Protein AF-A0ABD6BDT6-F1 (afdb_monomer_lite)

Sequence (413 aa):
MGGTIVGAASLQSNDGSDENERNESDDSLADTVDVQRENAELIEIDYSEHSRPEDAYRVWTGQPNRMSFDDSVAFDGEKSLRCDILKETSNGTNAAYWFPANGYGQPNKVRQRSMIRLSEDWTMEENDVCRFWTAGLNTEAGPHGSGGRGRPSGNDGWSIMLAVTDRRNGENGGYNLATYTYHMDQSGSTGEFEVVDSPVHSGEWFELETEVVMNTVSDGEADPNGKGRYWLNGELVYERTDFRWTTVDEQAIEYAGPLVRYGGSEVAPIDLAVFYDEHELFAAGIPEIPPYENNPYFEDPANLDDYDGRVTYVNGDEESTYRLYIDGFVAHSNWSNVDGHQSKYNETVQITPADESESGYAIAEATAKPHTVDGYLFNGEFVALDADPDPAELWISGDQVDPATVPSSPEDA

InterPro domai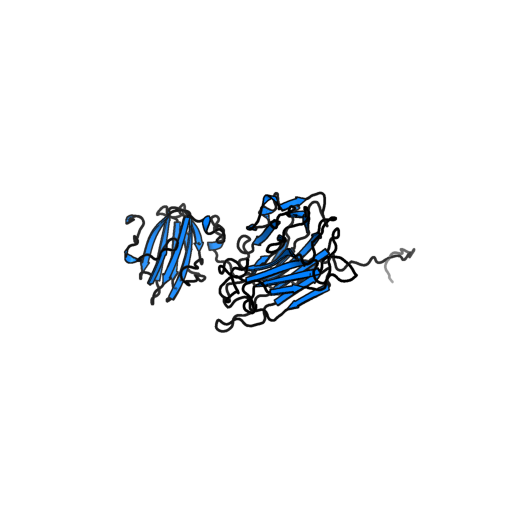ns:
  IPR025975 Polysaccharide lyase [PF14099] (63-263)

pLDDT: mean 84.71, std 17.88, range [24.36, 98.56]

Organism: NCBI:txid1198296

Foldseek 3Di:
DDDDDDDDDDDDDDDDDDPDDDQLLPQDPVNVDDCVVQVKDKDWDDCVVDPFPCVFWPFLDFDRVQWGWDQVDAPDDRTWIKWKAAAPGFGITFTWGFCLVVPQQFFQKKKKKWWKAKAQPDDDDAFWKKWWWWLFKDAQQADAQDLLSFADCQSHIWTKTKIWTPPPADPVDATWIKIFIRANPDPGSGTDIGTQRDGDHHPDIKMKMKMWGAFDADPLDGFQATWIWMDISNHTRDIDGGTGHHSDPSGHGGTTTTGTTIHSPDGGNHIIMMIIHRMMMMGGRRDDDQPCCPDPLADDVSPVVPFPKKKKFWAAQAKKKKKWWFLFAWRDKQDDDAPNQGADDFNFWDWDPLVRDPQSTIMTIGIDGHGHMMMTTGHGDTQAMAMVVGTPWMDMRRRTDDNVPGHNDNVRD

Secondary structure (DSSP, 8-state):
-----------------------GGG--HHHH--HHHHTEEEEEE-GGG-SSGGGTSEEEEE-GGGEEEESSS-SSSS-EEEEEE-TT--B-EEEEEETGGGT--S-SEEEEEEEEEE-TT----TT-EEEEEEEEEE-TT-S-SSTTS----SSS-EEEEEEEESTT--TT-SEEEEEEEE-TT-SSSS-EEEEEEEEE-TT-EEEEEEEEEPPPEETTEE-TTEEEEEEETTEEEEEEEEE---S-TT----EEEEEEEE-SS---SS-EEEEEEEEEEEEES-----GGGG-TT---TT-GGGSSEEEEEE--SS-EEEEEEEEEEEEEES--EETTEE----TT-EEE-TTTSTTSSEEEEEEEPTT-EEEEEEEEEEEEEEEESPPSEEEETTEEE-GGGS-SSTT--

Radius of gyration: 26.02 Å; chains: 1; bounding box: 96×69×57 Å

Structure (mmCIF, N/CA/C/O backbone):
data_AF-A0ABD6BDT6-F1
#
_entry.id   AF-A0ABD6BDT6-F1
#
loop_
_atom_site.group_PDB
_atom_site.id
_atom_site.type_symbol
_atom_site.label_atom_id
_atom_site.label_alt_id
_atom_site.label_comp_id
_atom_site.label_asym_id
_atom_site.label_entity_id
_atom_site.label_seq_id
_atom_site.pdbx_PDB_ins_code
_atom_site.Cartn_x
_atom_site.Cartn_y
_atom_site.Cartn_z
_atom_site.occupancy
_atom_site.B_iso_or_equiv
_atom_site.auth_seq_id
_atom_site.auth_comp_id
_atom_site.auth_asym_id
_atom_site.auth_atom_id
_atom_site.pdbx_PDB_model_num
ATOM 1 N N . MET A 1 1 ? 57.115 -48.646 29.234 1.00 33.75 1 MET A N 1
ATOM 2 C CA . MET A 1 1 ? 57.106 -47.276 28.676 1.00 33.75 1 MET A CA 1
ATOM 3 C C . MET A 1 1 ? 56.979 -47.462 27.173 1.00 33.75 1 MET A C 1
ATOM 5 O O . MET A 1 1 ? 57.860 -48.100 26.630 1.00 33.75 1 MET A O 1
ATOM 9 N N . GLY A 1 2 ? 55.906 -47.161 26.454 1.00 30.03 2 GLY A N 1
ATOM 10 C CA . GLY A 1 2 ? 54.836 -46.172 26.581 1.00 30.03 2 GLY A CA 1
ATOM 11 C C . GLY A 1 2 ? 54.722 -45.512 25.195 1.00 30.03 2 GLY A C 1
ATOM 12 O O . GLY A 1 2 ? 55.763 -45.202 24.628 1.00 30.03 2 GLY A O 1
ATOM 13 N N . GLY A 1 3 ? 53.511 -45.322 24.659 1.00 26.95 3 GLY A N 1
ATOM 14 C CA . GLY A 1 3 ? 53.277 -44.385 23.544 1.00 26.95 3 GLY A CA 1
ATOM 15 C C . GLY A 1 3 ? 52.737 -44.968 22.233 1.00 26.95 3 GLY A C 1
ATOM 16 O O . GLY A 1 3 ? 53.503 -45.324 21.350 1.00 26.95 3 GLY A O 1
ATOM 17 N N . THR A 1 4 ? 51.409 -45.074 22.174 1.00 28.14 4 THR A N 1
ATOM 18 C CA . THR A 1 4 ? 50.456 -44.413 21.254 1.00 28.14 4 THR A CA 1
ATOM 19 C C . THR A 1 4 ? 50.756 -44.202 19.754 1.00 28.14 4 THR A C 1
ATOM 21 O O . THR A 1 4 ? 51.819 -43.773 19.328 1.00 28.14 4 THR A O 1
ATOM 24 N N . ILE A 1 5 ? 49.675 -44.464 19.009 1.00 28.14 5 ILE A N 1
ATOM 25 C CA . ILE A 1 5 ? 49.340 -44.361 17.579 1.00 28.14 5 ILE A CA 1
ATOM 26 C C . ILE A 1 5 ? 49.383 -42.903 17.055 1.00 28.14 5 ILE A C 1
ATOM 28 O O . ILE A 1 5 ? 49.199 -41.979 17.840 1.00 28.14 5 ILE A O 1
ATOM 32 N N . VAL A 1 6 ? 49.570 -42.701 15.738 1.00 28.92 6 VAL A N 1
ATOM 33 C CA . VAL A 1 6 ? 48.600 -42.082 14.787 1.00 28.92 6 VAL A CA 1
ATOM 34 C C . VAL A 1 6 ? 49.276 -41.736 13.446 1.00 28.92 6 VAL A C 1
ATOM 36 O O . VAL A 1 6 ? 50.170 -40.904 13.370 1.00 28.92 6 VAL A O 1
ATOM 39 N N . GLY A 1 7 ? 48.796 -42.426 12.401 1.00 27.41 7 GLY A N 1
ATOM 40 C CA . GLY A 1 7 ? 48.309 -41.875 11.128 1.00 27.41 7 GLY A CA 1
ATOM 41 C C . GLY A 1 7 ? 49.153 -40.848 10.380 1.00 27.41 7 GLY A C 1
ATOM 42 O O . GLY A 1 7 ? 49.056 -39.654 10.634 1.00 27.41 7 GLY A O 1
ATOM 43 N N . ALA A 1 8 ? 49.860 -41.325 9.356 1.00 24.36 8 ALA A N 1
ATOM 44 C CA . ALA A 1 8 ? 50.373 -40.513 8.264 1.00 24.36 8 ALA A CA 1
ATOM 45 C C . ALA A 1 8 ? 49.352 -40.474 7.115 1.00 24.36 8 ALA A C 1
ATOM 47 O O . ALA A 1 8 ? 48.945 -41.523 6.617 1.00 24.36 8 ALA A O 1
ATOM 48 N N . ALA A 1 9 ? 49.007 -39.275 6.654 1.00 26.47 9 ALA A N 1
ATOM 49 C CA . ALA A 1 9 ? 48.583 -39.037 5.280 1.00 26.47 9 ALA A CA 1
ATOM 50 C C . ALA A 1 9 ? 49.277 -37.756 4.802 1.00 26.47 9 ALA A C 1
ATOM 52 O O . ALA A 1 9 ? 49.061 -36.674 5.345 1.00 26.47 9 ALA A O 1
ATOM 53 N N . SER A 1 10 ? 50.188 -37.916 3.844 1.00 26.38 10 SER A N 1
ATOM 54 C CA . SER A 1 10 ? 50.936 -36.838 3.204 1.00 26.38 10 SER A CA 1
ATOM 55 C C . SER A 1 10 ? 50.284 -36.450 1.874 1.00 26.38 10 SER A C 1
ATOM 57 O O . SER A 1 10 ? 49.992 -37.349 1.091 1.00 26.38 10 SER A O 1
ATOM 59 N N . LEU A 1 11 ? 50.134 -35.131 1.660 1.00 26.47 11 LEU A N 1
ATOM 60 C CA . LEU A 1 11 ? 50.617 -34.307 0.521 1.00 26.47 11 LEU A CA 1
ATOM 61 C C . LEU A 1 11 ? 50.468 -34.903 -0.900 1.00 26.47 11 LEU A C 1
ATOM 63 O O . LEU A 1 11 ? 50.912 -36.016 -1.135 1.00 26.47 11 LEU A O 1
ATOM 67 N N . GLN A 1 12 ? 49.981 -34.236 -1.952 1.00 27.30 12 GLN A N 1
ATOM 68 C CA . GLN A 1 12 ? 49.955 -32.828 -2.397 1.00 27.30 12 GLN A CA 1
ATOM 69 C C . GLN A 1 12 ? 48.941 -32.765 -3.575 1.00 27.30 12 GLN A C 1
ATOM 71 O O . GLN A 1 12 ? 48.752 -33.762 -4.263 1.00 27.30 12 GLN A O 1
ATOM 76 N N . SER A 1 13 ? 48.282 -31.654 -3.894 1.00 26.44 13 SER A N 1
ATOM 77 C CA . SER A 1 13 ? 48.906 -30.500 -4.544 1.00 26.44 13 SER A CA 1
ATOM 78 C C . SER A 1 13 ? 47.967 -29.294 -4.522 1.00 26.44 13 SER A C 1
ATOM 80 O O . SER A 1 13 ? 46.758 -29.418 -4.675 1.00 26.44 13 SER A O 1
ATOM 82 N N . ASN A 1 14 ? 48.596 -28.147 -4.287 1.00 33.91 14 ASN A N 1
ATOM 83 C CA . ASN A 1 14 ? 48.053 -26.808 -4.401 1.00 33.91 14 ASN A CA 1
ATOM 84 C C . ASN A 1 14 ? 47.946 -26.488 -5.897 1.00 33.91 14 ASN A C 1
ATOM 86 O O . ASN A 1 14 ? 48.983 -26.481 -6.566 1.00 33.91 14 ASN A O 1
ATOM 90 N N . ASP A 1 15 ? 46.749 -26.206 -6.393 1.00 28.36 15 ASP A N 1
ATOM 91 C CA . ASP A 1 15 ? 46.587 -25.347 -7.560 1.00 28.36 15 ASP A CA 1
ATOM 92 C C . ASP A 1 15 ? 45.614 -24.247 -7.151 1.00 28.36 15 ASP A C 1
ATOM 94 O O . ASP A 1 15 ? 44.472 -24.514 -6.778 1.00 28.36 15 ASP A O 1
ATOM 98 N N . GLY A 1 16 ? 46.146 -23.034 -7.058 1.00 38.00 16 GLY A N 1
ATOM 99 C CA . GLY A 1 16 ? 45.373 -21.851 -6.738 1.00 38.00 16 GLY A CA 1
ATOM 100 C C . GLY A 1 16 ? 44.714 -21.347 -8.008 1.00 38.00 16 GLY A C 1
ATOM 101 O O . GLY A 1 16 ? 45.401 -21.063 -8.985 1.00 38.00 16 GLY A O 1
ATOM 102 N N . SER A 1 17 ? 43.397 -21.228 -7.990 1.00 31.67 17 SER A N 1
ATOM 103 C CA . SER A 1 17 ? 42.663 -20.240 -8.778 1.00 31.67 17 SER A CA 1
ATOM 104 C C . SER A 1 17 ? 41.264 -20.093 -8.187 1.00 31.67 17 SER A C 1
ATOM 106 O O . SER A 1 17 ? 40.529 -21.066 -8.055 1.00 31.67 17 SER A O 1
ATOM 108 N N . ASP A 1 18 ? 40.990 -18.846 -7.820 1.00 29.72 18 ASP A N 1
ATOM 109 C CA . ASP A 1 18 ? 39.690 -18.189 -7.774 1.00 29.72 18 ASP A CA 1
ATOM 110 C C . ASP A 1 18 ? 38.734 -18.594 -6.639 1.00 29.72 18 ASP A C 1
ATOM 112 O O . ASP A 1 18 ? 37.791 -19.370 -6.785 1.00 29.72 18 ASP A O 1
ATOM 116 N N . GLU A 1 19 ? 38.964 -17.953 -5.484 1.00 33.69 19 GLU A N 1
ATOM 117 C CA . GLU A 1 19 ? 37.872 -17.433 -4.657 1.00 33.69 19 GLU A CA 1
ATOM 118 C C . GLU A 1 19 ? 37.001 -16.543 -5.560 1.00 33.69 19 GLU A C 1
ATOM 120 O O . GLU A 1 19 ? 37.328 -15.384 -5.801 1.00 33.69 19 GLU A O 1
ATOM 125 N N . ASN A 1 20 ? 35.945 -17.120 -6.137 1.00 33.28 20 ASN A N 1
ATOM 126 C CA . ASN A 1 20 ? 34.927 -16.357 -6.846 1.00 33.28 20 ASN A CA 1
ATOM 127 C C . ASN A 1 20 ? 34.185 -15.490 -5.824 1.00 33.28 20 ASN A C 1
ATOM 129 O O . ASN A 1 20 ? 33.594 -16.002 -4.870 1.00 33.28 20 ASN A O 1
ATOM 133 N N . GLU A 1 21 ? 34.276 -14.185 -6.050 1.00 34.56 21 GLU A N 1
ATOM 134 C CA . GLU A 1 21 ? 33.514 -13.109 -5.432 1.00 34.56 21 GLU A CA 1
ATOM 135 C C . GLU A 1 21 ? 32.045 -13.530 -5.242 1.00 34.56 21 GLU A C 1
ATOM 137 O O . GLU A 1 21 ? 31.352 -13.845 -6.209 1.00 34.56 21 GLU A O 1
ATOM 142 N N . ARG A 1 22 ? 31.566 -13.565 -3.990 1.00 31.73 22 ARG A N 1
ATOM 143 C CA . ARG A 1 22 ? 30.123 -13.489 -3.731 1.00 31.73 22 ARG A CA 1
ATOM 144 C C . ARG A 1 22 ? 29.700 -12.071 -4.099 1.00 31.73 22 ARG A C 1
ATOM 146 O O . ARG A 1 22 ? 30.242 -11.126 -3.531 1.00 31.73 22 ARG A O 1
ATOM 153 N N . ASN A 1 23 ? 28.792 -11.938 -5.058 1.00 34.97 23 ASN A N 1
ATOM 154 C CA . ASN A 1 23 ? 28.106 -10.677 -5.305 1.00 34.97 23 ASN A CA 1
ATOM 155 C C . ASN A 1 23 ? 27.271 -10.340 -4.062 1.00 34.97 23 ASN A C 1
ATOM 157 O O . ASN A 1 23 ? 26.520 -11.188 -3.598 1.00 34.97 23 ASN A O 1
ATOM 161 N N . GLU A 1 24 ? 27.369 -9.109 -3.560 1.00 41.97 24 GLU A N 1
ATOM 162 C CA . GLU A 1 24 ? 26.520 -8.581 -2.474 1.00 41.97 24 GLU A CA 1
ATOM 163 C C . GLU A 1 24 ? 25.022 -8.509 -2.863 1.00 41.97 24 GLU A C 1
ATOM 165 O O . GLU A 1 24 ? 24.192 -8.195 -2.026 1.00 41.97 24 GLU A O 1
ATOM 170 N N . SER A 1 25 ? 24.668 -8.822 -4.119 1.00 43.22 25 SER A N 1
ATOM 171 C CA . SER A 1 25 ? 23.300 -8.835 -4.667 1.00 43.22 25 SER A CA 1
ATOM 172 C C . SER A 1 25 ? 22.537 -10.157 -4.468 1.00 43.22 25 SER A C 1
ATOM 174 O O . SER A 1 25 ? 21.551 -10.392 -5.161 1.00 43.22 25 SER A O 1
ATOM 176 N N . ASP A 1 26 ? 23.067 -11.067 -3.649 1.00 49.78 26 ASP A N 1
ATOM 177 C CA . ASP A 1 26 ? 22.529 -12.418 -3.390 1.00 49.78 26 ASP A CA 1
ATOM 178 C C . ASP A 1 26 ? 22.228 -12.624 -1.888 1.00 49.78 26 ASP A C 1
ATOM 180 O O . ASP A 1 26 ? 21.933 -13.731 -1.445 1.00 49.78 26 ASP A O 1
ATOM 184 N N . ASP A 1 27 ? 22.355 -11.563 -1.081 1.00 61.34 27 ASP A N 1
ATOM 185 C CA . ASP A 1 27 ? 22.071 -11.611 0.352 1.00 61.34 27 ASP A CA 1
ATOM 186 C C . ASP A 1 27 ? 20.562 -11.390 0.570 1.00 61.34 27 ASP A C 1
ATOM 188 O O . ASP A 1 27 ? 20.034 -10.298 0.349 1.00 61.34 27 ASP A O 1
ATOM 192 N N . SER A 1 28 ? 19.862 -12.432 1.028 1.00 72.50 28 SER A N 1
ATOM 193 C CA . SER A 1 28 ? 18.455 -12.352 1.450 1.00 72.50 28 SER A CA 1
ATOM 194 C C . SER A 1 28 ? 18.281 -11.332 2.586 1.00 72.50 28 SER A C 1
ATOM 196 O O . SER A 1 28 ? 19.182 -11.117 3.411 1.00 72.50 28 SER A O 1
ATOM 198 N N . LEU A 1 29 ? 17.091 -10.738 2.721 1.00 72.00 29 LEU A N 1
ATOM 199 C CA . LEU A 1 29 ? 16.746 -9.950 3.912 1.00 72.00 29 LEU A CA 1
ATOM 200 C C . LEU A 1 29 ? 16.941 -10.753 5.204 1.00 72.00 29 LEU A C 1
ATOM 202 O O . LEU A 1 29 ? 17.308 -10.173 6.232 1.00 72.00 29 LEU A O 1
ATOM 206 N N . ALA A 1 30 ? 16.757 -12.074 5.155 1.00 62.75 30 ALA A N 1
ATOM 207 C CA . ALA A 1 30 ? 16.992 -12.976 6.278 1.00 62.75 30 ALA A CA 1
ATOM 208 C C . ALA A 1 30 ? 18.443 -12.933 6.792 1.00 62.75 30 ALA A C 1
ATOM 210 O O . ALA A 1 30 ? 18.682 -13.125 7.987 1.00 62.75 30 ALA A O 1
ATOM 211 N N . ASP A 1 31 ? 19.407 -12.649 5.912 1.00 65.38 31 ASP A N 1
ATOM 212 C CA . ASP A 1 31 ? 20.833 -12.597 6.243 1.00 65.38 31 ASP A CA 1
ATOM 213 C C . ASP A 1 31 ? 21.266 -11.224 6.777 1.00 65.38 31 ASP A C 1
ATOM 215 O O . ASP A 1 31 ? 22.272 -11.113 7.489 1.00 65.38 31 ASP A O 1
ATOM 219 N N . THR A 1 32 ? 20.498 -10.171 6.482 1.00 64.69 32 THR A N 1
ATOM 220 C CA . THR A 1 32 ? 20.850 -8.787 6.839 1.00 64.69 32 THR A CA 1
ATOM 221 C C . THR A 1 32 ? 20.052 -8.221 8.014 1.00 64.69 32 THR A C 1
ATOM 223 O O . THR A 1 32 ? 20.435 -7.177 8.555 1.00 64.69 32 THR A O 1
ATOM 226 N N . VAL A 1 33 ? 18.982 -8.893 8.458 1.00 61.88 33 VAL A N 1
ATOM 227 C CA . VAL A 1 33 ? 18.102 -8.404 9.532 1.00 61.88 33 VAL A CA 1
ATOM 228 C C . VAL A 1 33 ? 18.015 -9.371 10.717 1.00 61.88 33 VAL A C 1
ATOM 230 O O . VAL A 1 33 ? 17.745 -10.559 10.580 1.00 61.88 33 VAL A O 1
ATOM 233 N N . ASP A 1 34 ? 18.195 -8.846 11.934 1.00 62.66 34 ASP A N 1
ATOM 234 C CA . ASP A 1 34 ? 18.042 -9.611 13.180 1.00 62.66 34 ASP A CA 1
ATOM 235 C C . ASP A 1 34 ? 16.563 -9.660 13.612 1.00 62.66 34 ASP A C 1
ATOM 237 O O . ASP A 1 34 ? 16.102 -8.874 14.447 1.00 62.66 34 ASP A O 1
ATOM 241 N N . VAL A 1 35 ? 15.819 -10.599 13.019 1.00 60.28 35 VAL A N 1
ATOM 242 C CA . VAL A 1 35 ? 14.368 -10.816 13.205 1.00 60.28 35 VAL A CA 1
ATOM 243 C C . VAL A 1 35 ? 13.966 -10.915 14.683 1.00 60.28 35 VAL A C 1
ATOM 245 O O . VAL A 1 35 ? 12.981 -10.320 15.122 1.00 60.28 35 VAL A O 1
ATOM 248 N N . GLN A 1 36 ? 14.767 -11.617 15.488 1.00 58.56 36 GLN A N 1
ATOM 249 C CA . GLN A 1 36 ? 14.486 -11.842 16.910 1.00 58.56 36 GLN A CA 1
ATOM 250 C C . GLN A 1 36 ? 14.682 -10.580 17.752 1.00 58.56 36 GLN A C 1
ATOM 252 O O . GLN A 1 36 ? 14.010 -10.389 18.767 1.00 58.56 36 GLN A O 1
ATOM 257 N N . ARG A 1 37 ? 15.610 -9.708 17.356 1.00 59.56 37 ARG A N 1
ATOM 258 C CA . ARG A 1 37 ? 15.879 -8.461 18.072 1.00 59.56 37 ARG A CA 1
ATOM 259 C C . ARG A 1 37 ? 14.842 -7.382 17.788 1.00 59.56 37 ARG A C 1
ATOM 261 O O . ARG A 1 37 ? 14.592 -6.558 18.668 1.00 59.56 37 ARG A O 1
ATOM 268 N N . GLU A 1 38 ? 14.276 -7.362 16.588 1.00 64.19 38 GLU A N 1
ATOM 269 C CA . GLU A 1 38 ? 13.330 -6.324 16.164 1.00 64.19 38 GLU A CA 1
ATOM 270 C C . GLU A 1 38 ? 11.855 -6.686 16.407 1.00 64.19 38 GLU A C 1
ATOM 272 O O . GLU A 1 38 ? 10.995 -5.850 16.141 1.00 64.19 38 GLU A O 1
ATOM 277 N N . ASN A 1 39 ? 11.566 -7.873 16.967 1.00 71.38 39 ASN A N 1
ATOM 278 C CA . ASN A 1 39 ? 10.203 -8.407 17.117 1.00 71.38 39 ASN A CA 1
ATOM 279 C C . ASN A 1 39 ? 9.422 -8.280 15.804 1.00 71.38 39 ASN A C 1
ATOM 281 O O . ASN A 1 39 ? 8.416 -7.570 15.709 1.00 71.38 39 ASN A O 1
ATOM 285 N N . ALA A 1 40 ? 9.991 -8.898 14.783 1.00 82.25 40 ALA A N 1
ATOM 286 C CA . ALA A 1 40 ? 9.566 -8.759 13.413 1.00 82.25 40 ALA A CA 1
ATOM 287 C C . ALA A 1 40 ? 9.260 -10.119 12.802 1.00 82.25 40 ALA A C 1
ATOM 289 O O . ALA A 1 40 ? 9.707 -11.147 13.307 1.00 82.25 40 ALA A O 1
ATOM 290 N N . GLU A 1 41 ? 8.543 -10.095 11.691 1.00 88.94 41 GLU A N 1
ATOM 291 C CA . GLU A 1 41 ? 8.205 -11.268 10.901 1.00 88.94 41 GLU A CA 1
ATOM 292 C C . GLU A 1 41 ? 8.864 -11.156 9.527 1.00 88.94 41 GLU A C 1
ATOM 294 O O . GLU A 1 41 ? 8.853 -10.088 8.906 1.00 88.94 41 GLU A O 1
ATOM 299 N N . LEU A 1 42 ? 9.450 -12.265 9.077 1.00 91.00 42 LEU A N 1
ATOM 300 C CA . LEU A 1 42 ? 9.937 -12.430 7.713 1.00 91.00 42 LEU A CA 1
ATOM 301 C C . LEU A 1 42 ? 8.854 -13.149 6.911 1.00 91.00 42 LEU A C 1
ATOM 303 O O . LEU A 1 42 ? 8.375 -14.208 7.315 1.00 91.00 42 LEU A O 1
ATOM 307 N N . ILE A 1 43 ? 8.480 -12.559 5.786 1.00 93.31 43 ILE A N 1
ATOM 308 C CA . ILE A 1 43 ? 7.453 -13.045 4.876 1.00 93.31 43 ILE A CA 1
ATOM 309 C C . ILE A 1 43 ? 8.122 -13.206 3.514 1.00 93.31 43 ILE A C 1
ATOM 311 O O . ILE A 1 43 ? 8.560 -12.229 2.909 1.00 93.31 43 ILE A O 1
ATOM 315 N N . GLU A 1 44 ? 8.195 -14.439 3.036 1.00 92.62 44 GLU A N 1
ATOM 316 C CA . GLU A 1 44 ? 8.711 -14.773 1.710 1.00 92.62 44 GLU A CA 1
ATOM 317 C C . GLU A 1 44 ? 7.526 -15.111 0.807 1.00 92.62 44 GLU A C 1
ATOM 319 O O . GLU A 1 44 ? 6.692 -15.949 1.157 1.00 92.62 44 GLU A O 1
ATOM 324 N N . ILE A 1 45 ? 7.427 -14.448 -0.345 1.00 92.94 45 ILE A N 1
ATOM 325 C CA . ILE A 1 45 ? 6.373 -14.729 -1.320 1.00 92.94 45 ILE A CA 1
ATOM 326 C C . ILE A 1 45 ? 6.913 -15.725 -2.343 1.00 92.94 45 ILE A C 1
ATOM 328 O O . ILE A 1 45 ? 7.414 -15.340 -3.402 1.00 92.94 45 ILE A O 1
ATOM 332 N N . ASP A 1 46 ? 6.799 -17.018 -2.038 1.00 91.00 46 ASP A N 1
ATOM 333 C CA . ASP A 1 46 ? 7.154 -18.066 -2.992 1.00 91.00 46 ASP A CA 1
ATOM 334 C C . ASP A 1 46 ? 6.067 -18.194 -4.063 1.00 91.00 46 ASP A C 1
ATOM 336 O O . ASP A 1 46 ? 5.027 -18.836 -3.884 1.00 91.00 46 ASP A O 1
ATOM 340 N N . TYR A 1 47 ? 6.330 -17.618 -5.235 1.00 92.25 47 TYR A N 1
ATOM 341 C CA . TYR A 1 47 ? 5.418 -17.710 -6.366 1.00 92.25 47 TYR A CA 1
ATOM 342 C C . TYR A 1 47 ? 5.087 -19.149 -6.745 1.00 92.25 47 TYR A C 1
ATOM 344 O O . TYR A 1 47 ? 3.988 -19.364 -7.259 1.00 92.25 47 TYR A O 1
ATOM 352 N N . SER A 1 48 ? 5.961 -20.130 -6.479 1.00 87.81 48 SER A N 1
ATOM 353 C CA . SER A 1 48 ? 5.737 -21.571 -6.680 1.00 87.81 48 SER A CA 1
ATOM 354 C C . SER A 1 48 ? 4.484 -22.089 -5.973 1.00 87.81 48 SER A C 1
ATOM 356 O O . SER A 1 48 ? 3.734 -22.862 -6.584 1.00 87.81 48 SER A O 1
ATOM 358 N N . GLU A 1 49 ? 4.174 -21.562 -4.789 1.00 90.31 49 GLU A N 1
ATOM 359 C CA . GLU A 1 49 ? 3.049 -21.984 -3.946 1.00 90.31 49 GLU A CA 1
ATOM 360 C C . GLU A 1 49 ? 1.698 -21.399 -4.381 1.00 90.31 49 GLU A C 1
ATOM 362 O O . GLU A 1 49 ? 0.640 -21.896 -3.986 1.00 90.31 49 GLU A O 1
ATOM 367 N N . HIS A 1 50 ? 1.712 -20.397 -5.261 1.00 90.19 50 HIS A N 1
ATOM 368 C CA . HIS A 1 50 ? 0.515 -19.698 -5.717 1.00 90.19 50 HIS A CA 1
ATOM 369 C C . HIS A 1 50 ? 0.087 -20.126 -7.124 1.00 90.19 50 HIS A C 1
ATOM 371 O O . HIS A 1 50 ? 0.898 -20.327 -8.038 1.00 90.19 50 HIS A O 1
ATOM 377 N N . SER A 1 51 ? -1.228 -20.247 -7.320 1.00 88.19 51 SER A N 1
ATOM 378 C CA . SER A 1 51 ? -1.818 -20.609 -8.612 1.00 88.19 51 SER A CA 1
ATOM 379 C C . SER A 1 51 ? -2.090 -19.386 -9.481 1.00 88.19 51 SER A C 1
ATOM 381 O O . SER A 1 51 ? -1.987 -19.460 -10.709 1.00 88.19 51 SER A O 1
ATOM 383 N N . ARG A 1 52 ? -2.401 -18.254 -8.845 1.00 90.06 52 ARG A N 1
ATOM 384 C CA . ARG A 1 52 ? -2.566 -16.950 -9.479 1.00 90.06 52 ARG A CA 1
ATOM 385 C C . ARG A 1 52 ? -1.915 -15.851 -8.633 1.00 90.06 52 ARG A C 1
ATOM 387 O O . ARG A 1 52 ? -1.821 -16.012 -7.419 1.00 90.06 52 ARG A O 1
ATOM 394 N N . PRO A 1 53 ? -1.528 -14.716 -9.234 1.00 92.50 53 PRO A N 1
ATOM 395 C CA . PRO A 1 53 ? -0.981 -13.586 -8.486 1.00 92.50 53 PRO A CA 1
ATOM 396 C C . PRO A 1 53 ? -1.883 -13.074 -7.363 1.00 92.50 53 PRO A C 1
ATOM 398 O O . PRO A 1 53 ? -1.382 -12.641 -6.331 1.00 92.50 53 PRO A O 1
ATOM 401 N N . GLU A 1 54 ? -3.207 -13.146 -7.533 1.00 87.88 54 GLU A N 1
ATOM 402 C CA . GLU A 1 54 ? -4.145 -12.671 -6.512 1.00 87.88 54 GLU A CA 1
ATOM 403 C C . GLU A 1 54 ? -4.208 -13.574 -5.272 1.00 87.88 54 GLU A C 1
ATOM 405 O O . GLU A 1 54 ? -4.804 -13.185 -4.275 1.00 87.88 54 GLU A O 1
ATOM 410 N N . ASP A 1 55 ? -3.591 -14.761 -5.322 1.00 88.19 55 ASP A N 1
ATOM 411 C CA . ASP A 1 55 ? -3.422 -15.617 -4.144 1.00 88.19 55 ASP A CA 1
ATOM 412 C C . ASP A 1 55 ? -2.356 -15.043 -3.184 1.00 88.19 55 ASP A C 1
ATOM 414 O O . ASP A 1 55 ? -2.347 -15.398 -2.011 1.00 88.19 55 ASP A O 1
ATOM 418 N N . ALA A 1 56 ? -1.456 -14.183 -3.683 1.00 89.62 56 ALA A N 1
ATOM 419 C CA . ALA A 1 56 ? -0.374 -13.552 -2.918 1.00 89.62 56 ALA A CA 1
ATOM 420 C C . ALA A 1 56 ? -0.573 -12.039 -2.727 1.00 89.62 56 ALA A C 1
ATOM 422 O O . ALA A 1 56 ? -0.133 -11.462 -1.732 1.00 89.62 56 ALA A O 1
ATOM 423 N N . TYR A 1 57 ? -1.221 -11.378 -3.690 1.00 92.25 57 TYR A N 1
ATOM 424 C CA . TYR A 1 57 ? -1.351 -9.925 -3.730 1.00 92.25 57 TYR A CA 1
ATOM 425 C C . TYR A 1 57 ? -2.798 -9.483 -3.855 1.00 92.25 57 TYR A C 1
ATOM 427 O O . TYR A 1 57 ? -3.552 -9.964 -4.703 1.00 92.25 57 TYR A O 1
ATOM 435 N N . ARG A 1 58 ? -3.173 -8.452 -3.099 1.00 87.31 58 ARG A N 1
ATOM 436 C CA . ARG A 1 58 ? -4.459 -7.796 -3.301 1.00 87.31 58 ARG A CA 1
ATOM 437 C C . ARG A 1 58 ? -4.371 -6.849 -4.486 1.00 87.31 58 ARG A C 1
ATOM 439 O O . ARG A 1 58 ? -3.600 -5.891 -4.461 1.00 87.31 58 ARG A O 1
ATOM 446 N N . VAL A 1 59 ? -5.229 -7.045 -5.486 1.00 83.62 59 VAL A N 1
ATOM 447 C CA . VAL A 1 59 ? -5.419 -6.062 -6.560 1.00 83.62 59 VAL A CA 1
ATOM 448 C C . VAL A 1 59 ? -6.299 -4.927 -6.050 1.00 83.62 59 VAL A C 1
ATOM 450 O O . VAL A 1 59 ? -7.518 -5.045 -5.995 1.00 83.62 59 VAL A O 1
ATOM 453 N N . TRP A 1 60 ? -5.674 -3.808 -5.698 1.00 70.75 60 TRP A N 1
ATOM 454 C CA . TRP A 1 60 ? -6.381 -2.625 -5.214 1.00 70.75 60 TRP A CA 1
ATOM 455 C C . TRP A 1 60 ? -7.013 -1.823 -6.359 1.00 70.75 60 TRP A C 1
ATOM 457 O O . TRP A 1 60 ? -8.165 -1.404 -6.294 1.00 70.75 60 TRP A O 1
ATOM 467 N N . THR A 1 61 ? -6.262 -1.590 -7.439 1.00 75.38 61 THR A N 1
ATOM 468 C CA . THR A 1 61 ? -6.742 -0.867 -8.627 1.00 75.38 61 THR A CA 1
ATOM 469 C C . THR A 1 61 ? -6.049 -1.367 -9.897 1.00 75.38 61 THR A C 1
ATOM 471 O O . THR A 1 61 ? -4.977 -1.967 -9.858 1.00 75.38 61 THR A O 1
ATOM 474 N N . GLY A 1 62 ? -6.641 -1.093 -11.060 1.00 77.62 62 GLY A N 1
ATOM 475 C CA . GLY A 1 62 ? -6.081 -1.492 -12.354 1.00 77.62 62 GLY A CA 1
ATOM 476 C C . GLY A 1 62 ? -6.799 -2.699 -12.947 1.00 77.62 62 GLY A C 1
ATOM 477 O O . GLY A 1 62 ? -8.018 -2.814 -12.835 1.00 77.62 62 GLY A O 1
ATOM 478 N N . GLN A 1 63 ? -6.064 -3.543 -13.664 1.00 78.31 63 GLN A N 1
ATOM 479 C CA . GLN A 1 63 ? -6.623 -4.647 -14.446 1.00 78.31 63 GLN A CA 1
ATOM 480 C C . GLN A 1 63 ? -5.993 -5.970 -13.977 1.00 78.31 63 GLN A C 1
ATOM 482 O O . GLN A 1 63 ? -4.841 -6.218 -14.318 1.00 78.31 63 GLN A O 1
ATOM 487 N N . PRO A 1 64 ? -6.694 -6.826 -13.208 1.00 81.25 64 PRO A N 1
ATOM 488 C CA . PRO A 1 64 ? -6.118 -8.072 -12.678 1.00 81.25 64 PRO A CA 1
ATOM 489 C C . PRO A 1 64 ? -5.516 -8.977 -13.762 1.00 81.25 64 PRO A C 1
ATOM 491 O O . PRO A 1 64 ? -4.442 -9.536 -13.596 1.00 81.25 64 PRO A O 1
ATOM 494 N N . ASN A 1 65 ? -6.142 -9.020 -14.942 1.00 86.50 65 ASN A N 1
ATOM 495 C CA . ASN A 1 65 ? -5.673 -9.799 -16.092 1.00 86.50 65 ASN A CA 1
ATOM 496 C C . ASN A 1 65 ? -4.380 -9.279 -16.753 1.00 86.50 65 ASN A C 1
ATOM 498 O O . ASN A 1 65 ? -3.980 -9.818 -17.785 1.00 86.50 65 ASN A O 1
ATOM 502 N N . ARG A 1 66 ? -3.772 -8.211 -16.225 1.00 91.38 66 ARG A N 1
ATOM 503 C CA . ARG A 1 66 ? -2.436 -7.737 -16.616 1.00 91.38 66 ARG A CA 1
ATOM 504 C C . ARG A 1 66 ? -1.334 -8.315 -15.750 1.00 91.38 66 ARG A C 1
ATOM 506 O O . ARG A 1 66 ? -0.174 -8.082 -16.056 1.00 91.38 66 ARG A O 1
ATOM 513 N N . MET A 1 67 ? -1.689 -9.056 -14.708 1.00 93.75 67 MET A N 1
ATOM 514 C CA . MET A 1 67 ? -0.747 -9.719 -13.834 1.00 93.75 67 MET A CA 1
ATOM 515 C C . MET A 1 67 ? -0.826 -11.232 -14.045 1.00 93.75 67 MET A C 1
ATOM 517 O O . MET A 1 67 ? -1.912 -11.806 -14.132 1.00 93.75 67 MET A O 1
ATOM 521 N N . SER A 1 68 ? 0.323 -11.889 -14.161 1.00 95.25 68 SER A N 1
ATOM 522 C CA . SER A 1 68 ? 0.412 -13.342 -14.347 1.00 95.25 68 SER A CA 1
ATOM 523 C C . SER A 1 68 ? 1.745 -13.873 -13.837 1.00 95.25 68 SER A C 1
ATOM 525 O O . SER A 1 68 ? 2.700 -13.111 -13.733 1.00 95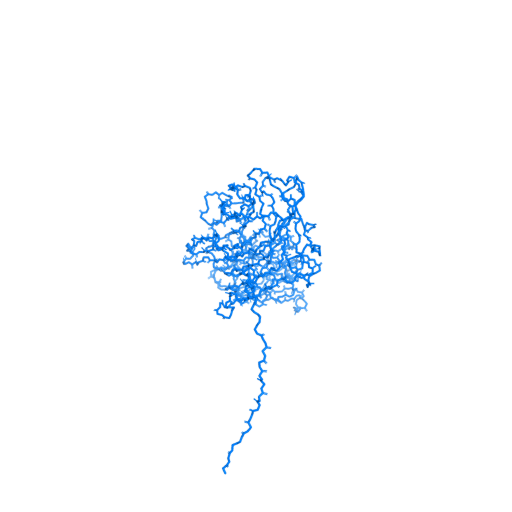.25 68 SER A O 1
ATOM 527 N N . PHE A 1 69 ? 1.819 -15.169 -13.544 1.00 95.31 69 PHE A N 1
ATOM 528 C CA . PHE A 1 69 ? 3.110 -15.830 -13.373 1.00 95.31 69 PHE A CA 1
ATOM 529 C C . PHE A 1 69 ? 3.690 -16.202 -14.744 1.00 95.31 69 PHE A C 1
ATOM 531 O O . PHE A 1 69 ? 2.965 -16.740 -15.586 1.00 95.31 69 PHE A O 1
ATOM 538 N N . ASP A 1 70 ? 4.970 -15.908 -14.965 1.00 93.31 70 ASP A N 1
ATOM 539 C CA . ASP A 1 70 ? 5.704 -16.156 -16.212 1.00 93.31 70 ASP A CA 1
ATOM 540 C C . ASP A 1 70 ? 6.854 -17.136 -15.934 1.00 93.31 70 ASP A C 1
ATOM 542 O O . ASP A 1 70 ? 7.706 -16.878 -15.088 1.00 93.31 70 ASP A O 1
ATOM 546 N N . ASP A 1 71 ? 6.860 -18.273 -16.633 1.00 91.31 71 ASP A N 1
ATOM 547 C CA . ASP A 1 71 ? 7.861 -19.343 -16.505 1.00 91.31 71 ASP A CA 1
ATOM 548 C C . ASP A 1 71 ? 9.000 -19.234 -17.538 1.00 91.31 71 ASP A C 1
ATOM 550 O O . ASP A 1 71 ? 9.918 -20.057 -17.574 1.00 91.31 71 ASP A O 1
ATOM 554 N N . SER A 1 72 ? 8.953 -18.220 -18.406 1.00 91.12 72 SER A N 1
ATOM 555 C CA . SER A 1 72 ? 9.950 -17.978 -19.453 1.00 91.12 72 SER A CA 1
ATOM 556 C C . SER A 1 72 ? 10.999 -16.941 -19.057 1.00 91.12 72 SER A C 1
ATOM 558 O O . SER A 1 72 ? 12.095 -16.924 -19.625 1.00 91.12 72 SER A O 1
ATOM 560 N N . VAL A 1 73 ? 10.673 -16.091 -18.083 1.00 91.31 73 VAL A N 1
ATOM 561 C CA . VAL A 1 73 ? 11.552 -15.067 -17.520 1.00 91.31 73 VAL A CA 1
ATOM 562 C C . VAL A 1 73 ? 11.494 -15.205 -16.004 1.00 91.31 73 VAL A C 1
ATOM 564 O O . VAL A 1 73 ? 10.502 -14.822 -15.405 1.00 91.31 73 VAL A O 1
ATOM 567 N N . ALA A 1 74 ? 12.544 -15.739 -15.391 1.00 93.06 74 ALA A N 1
ATOM 568 C CA . ALA A 1 74 ? 12.716 -15.818 -13.940 1.00 93.06 74 ALA A CA 1
ATOM 569 C C . ALA A 1 74 ? 14.139 -15.372 -13.584 1.00 93.06 74 ALA A C 1
ATOM 571 O O . ALA A 1 74 ? 15.045 -15.476 -14.424 1.00 93.06 74 ALA A O 1
ATOM 572 N N . PHE A 1 75 ? 14.319 -14.804 -12.396 1.00 91.06 75 PHE A N 1
ATOM 573 C CA . PHE A 1 75 ? 15.643 -14.511 -11.857 1.00 91.06 75 PHE A CA 1
ATOM 574 C C . PHE A 1 75 ? 16.253 -15.790 -11.284 1.00 91.06 75 PHE A C 1
ATOM 576 O O . PHE A 1 75 ? 17.303 -16.226 -11.760 1.00 91.06 75 PHE A O 1
ATOM 583 N N . ASP A 1 76 ? 15.531 -16.419 -10.357 1.00 81.25 76 ASP A N 1
ATOM 584 C CA . ASP A 1 76 ? 15.806 -17.750 -9.822 1.00 81.25 76 ASP A CA 1
ATOM 585 C C . ASP A 1 76 ? 14.519 -18.596 -9.824 1.00 81.25 76 ASP A C 1
ATOM 587 O O . ASP A 1 76 ? 13.408 -18.090 -9.976 1.00 81.25 76 ASP A O 1
ATOM 591 N N . GLY A 1 77 ? 14.652 -19.915 -9.710 1.00 78.12 77 GLY A N 1
ATOM 592 C CA . GLY A 1 77 ? 13.505 -20.823 -9.643 1.00 78.12 77 GLY A CA 1
ATOM 593 C C . GLY A 1 77 ? 12.754 -21.025 -10.970 1.00 78.12 77 GLY A C 1
ATOM 594 O O . GLY A 1 77 ? 13.346 -21.060 -12.051 1.00 78.12 77 GLY A O 1
ATOM 595 N N . GLU A 1 78 ? 11.441 -21.286 -10.875 1.00 82.81 78 GLU A N 1
ATOM 596 C CA . GLU A 1 78 ? 10.608 -21.722 -12.013 1.00 82.81 78 GLU A CA 1
ATOM 597 C C . GLU A 1 78 ? 9.706 -20.629 -12.611 1.00 82.81 78 GLU A C 1
ATOM 599 O O . GLU A 1 78 ? 9.271 -20.786 -13.753 1.00 82.81 78 GLU A O 1
ATOM 604 N N . LYS A 1 79 ? 9.382 -19.554 -11.877 1.00 93.00 79 LYS A N 1
ATOM 605 C CA . LYS A 1 79 ? 8.483 -18.490 -12.359 1.00 93.00 79 LYS A CA 1
ATOM 606 C C . LYS A 1 79 ? 8.696 -17.159 -11.647 1.00 93.00 79 LYS A C 1
ATOM 608 O O . LYS A 1 79 ? 8.876 -17.139 -10.438 1.00 93.00 79 LYS A O 1
ATOM 613 N N . SER A 1 80 ? 8.518 -16.069 -12.391 1.00 96.12 80 SER A N 1
ATOM 614 C CA . SER A 1 80 ? 8.417 -14.707 -11.860 1.00 96.12 80 SER A CA 1
ATOM 615 C C . SER A 1 80 ? 6.981 -14.186 -11.918 1.00 96.12 80 SER A C 1
ATOM 617 O O . SER A 1 80 ? 6.114 -14.731 -12.610 1.00 96.12 80 SER A O 1
ATOM 619 N N . LEU A 1 81 ? 6.719 -13.088 -11.217 1.00 96.75 81 LEU A N 1
ATOM 620 C CA . LEU A 1 81 ? 5.523 -12.284 -11.410 1.00 96.75 81 LEU A CA 1
ATOM 621 C C . LEU A 1 81 ? 5.734 -11.315 -12.573 1.00 96.75 81 LEU A C 1
ATOM 623 O O . LEU A 1 81 ? 6.630 -10.479 -12.535 1.00 96.75 81 LEU A O 1
ATOM 627 N N . ARG A 1 82 ? 4.846 -11.341 -13.560 1.00 97.00 82 ARG A N 1
ATOM 628 C CA . ARG A 1 82 ? 4.817 -10.411 -14.689 1.00 97.00 82 ARG A CA 1
ATOM 629 C C . ARG A 1 82 ? 3.620 -9.476 -14.595 1.00 97.00 82 ARG A C 1
ATOM 631 O O . ARG A 1 82 ? 2.496 -9.931 -14.390 1.00 97.00 82 ARG A O 1
ATOM 638 N N . CYS A 1 83 ? 3.848 -8.188 -14.837 1.00 97.38 83 CYS A N 1
ATOM 639 C CA . CYS A 1 83 ? 2.810 -7.173 -14.972 1.00 97.38 83 CYS A CA 1
ATOM 640 C C . CYS A 1 83 ? 2.933 -6.425 -16.308 1.00 97.38 83 CYS A C 1
ATOM 642 O O . CYS A 1 83 ? 3.942 -5.767 -16.564 1.00 97.38 83 CYS A O 1
ATOM 644 N N . ASP A 1 84 ? 1.903 -6.511 -17.150 1.00 97.19 84 ASP A N 1
ATOM 645 C CA . ASP A 1 84 ? 1.856 -5.882 -18.470 1.00 97.19 84 ASP A CA 1
ATOM 646 C C . ASP A 1 84 ? 1.208 -4.487 -18.432 1.00 97.19 84 ASP A C 1
ATOM 648 O O . ASP A 1 84 ? 0.166 -4.260 -17.810 1.00 97.19 84 ASP A O 1
ATOM 652 N N . ILE A 1 85 ? 1.753 -3.561 -19.216 1.00 96.62 85 ILE A N 1
ATOM 653 C CA . ILE A 1 85 ? 1.131 -2.277 -19.549 1.00 96.62 85 ILE A CA 1
ATOM 654 C C . ILE A 1 85 ? 0.984 -2.234 -21.062 1.00 96.62 85 ILE A C 1
ATOM 656 O O . ILE A 1 85 ? 1.976 -2.234 -21.785 1.00 96.62 85 ILE A O 1
ATOM 660 N N . LEU A 1 86 ? -0.248 -2.192 -21.567 1.00 96.00 86 LEU A N 1
ATOM 661 C CA . LEU A 1 86 ? -0.433 -2.144 -23.015 1.00 96.00 86 LEU A CA 1
ATOM 662 C C . LEU A 1 86 ? -0.138 -0.763 -23.582 1.00 96.00 86 LEU A C 1
ATOM 664 O O . LEU A 1 86 ? -0.442 0.263 -22.962 1.00 96.00 86 LEU A O 1
ATOM 668 N N . LYS A 1 87 ? 0.318 -0.762 -24.829 1.00 96.75 87 LYS A N 1
ATOM 669 C CA . LYS A 1 87 ? 0.437 0.418 -25.668 1.00 96.75 87 LYS A CA 1
ATOM 670 C C . LYS A 1 87 ? -0.830 1.270 -25.621 1.00 96.75 87 LYS A C 1
ATOM 672 O O . LYS A 1 87 ? -1.947 0.756 -25.671 1.00 96.75 87 LYS A O 1
ATOM 677 N N . GLU A 1 88 ? -0.640 2.587 -25.592 1.00 95.19 88 GLU A N 1
ATOM 678 C CA . GLU A 1 88 ? -1.703 3.599 -25.551 1.00 95.19 88 GLU A CA 1
ATOM 679 C C . GLU A 1 88 ? -2.598 3.497 -24.300 1.00 95.19 88 GLU A C 1
ATOM 681 O O . GLU A 1 88 ? -3.668 4.106 -24.238 1.00 95.19 88 GLU A O 1
ATOM 686 N N . THR A 1 89 ? -2.142 2.785 -23.264 1.00 93.44 89 THR A N 1
ATOM 687 C CA . THR A 1 89 ? -2.790 2.726 -21.950 1.00 93.44 89 THR A CA 1
ATOM 688 C C . THR A 1 89 ? -1.842 3.166 -20.837 1.00 93.44 89 THR A C 1
ATOM 690 O O . THR A 1 89 ? -0.626 3.190 -21.004 1.00 93.44 89 THR A O 1
ATOM 693 N N . SER A 1 90 ? -2.409 3.536 -19.689 1.00 91.50 90 SER A N 1
ATOM 694 C CA . SER A 1 90 ? -1.662 3.868 -18.468 1.00 91.50 90 SER A CA 1
ATOM 695 C C . SER A 1 90 ? -1.757 2.792 -17.386 1.00 91.50 90 SER A C 1
ATOM 697 O O . SER A 1 90 ? -0.996 2.802 -16.420 1.00 91.50 90 SER A O 1
ATOM 699 N N . ASN A 1 91 ? -2.713 1.872 -17.516 1.00 85.06 91 ASN A N 1
ATOM 700 C CA . ASN A 1 91 ? -3.067 0.941 -16.455 1.00 85.06 91 ASN A CA 1
ATOM 701 C C . ASN A 1 91 ? -2.327 -0.389 -16.638 1.00 85.06 91 ASN A C 1
ATOM 703 O O . ASN A 1 91 ? -2.637 -1.128 -17.573 1.00 85.06 91 ASN A O 1
ATOM 707 N N . GLY A 1 92 ? -1.421 -0.697 -15.711 1.00 87.88 92 GLY A N 1
ATOM 708 C CA . GLY A 1 92 ? -1.064 -2.075 -15.384 1.00 87.88 92 GLY A CA 1
ATOM 709 C C . GLY A 1 92 ? -1.980 -2.598 -14.273 1.00 87.88 92 GLY A C 1
ATOM 710 O O . GLY A 1 92 ? -3.199 -2.363 -14.280 1.00 87.88 92 GLY A O 1
ATOM 711 N N . THR A 1 93 ? -1.377 -3.248 -13.283 1.00 89.06 93 THR A N 1
ATOM 712 C CA . THR A 1 93 ? -2.047 -3.708 -12.064 1.00 89.06 93 THR A CA 1
ATOM 713 C C . THR A 1 93 ? -1.343 -3.138 -10.840 1.00 89.06 93 THR A C 1
ATOM 715 O O . THR A 1 93 ? -0.137 -3.312 -10.662 1.00 89.06 93 THR A O 1
ATOM 718 N N . ASN A 1 94 ? -2.108 -2.482 -9.971 1.00 86.56 94 ASN A N 1
ATOM 719 C CA . ASN A 1 94 ? -1.653 -2.132 -8.635 1.00 86.56 94 ASN A CA 1
ATOM 720 C C . ASN A 1 94 ? -2.025 -3.293 -7.711 1.00 86.56 94 ASN A C 1
ATOM 722 O O . ASN A 1 94 ? -3.164 -3.339 -7.238 1.00 86.56 94 ASN A O 1
ATOM 726 N N . ALA A 1 95 ? -1.104 -4.244 -7.524 1.00 87.25 95 ALA A N 1
ATOM 727 C CA . ALA A 1 95 ? -1.317 -5.394 -6.652 1.00 87.25 95 ALA A CA 1
ATOM 728 C C . ALA A 1 95 ? -0.202 -5.507 -5.619 1.00 87.25 95 ALA A C 1
ATOM 730 O O . ALA A 1 95 ? 0.930 -5.832 -5.961 1.00 87.25 95 ALA A O 1
ATOM 731 N N . ALA A 1 96 ? -0.544 -5.255 -4.365 1.00 93.19 96 ALA A N 1
ATOM 732 C CA . ALA A 1 96 ? 0.418 -5.190 -3.282 1.00 93.19 96 ALA A CA 1
ATOM 733 C C . ALA A 1 96 ? 0.086 -6.227 -2.211 1.00 93.19 96 ALA A C 1
ATOM 735 O O . ALA A 1 96 ? -1.057 -6.680 -2.086 1.00 93.19 96 ALA A O 1
ATOM 736 N N . TYR A 1 97 ? 1.101 -6.607 -1.444 1.00 94.38 97 TYR A N 1
ATOM 737 C CA . TYR A 1 97 ? 0.922 -7.425 -0.261 1.00 94.38 97 TYR A CA 1
ATOM 738 C C . TYR A 1 97 ? 0.134 -6.611 0.756 1.00 94.38 97 TYR A C 1
ATOM 740 O O . TYR A 1 97 ? 0.471 -5.455 1.017 1.00 94.38 97 TYR A O 1
ATOM 748 N N . TRP A 1 98 ? -0.935 -7.198 1.280 1.00 91.06 98 TRP A N 1
ATOM 749 C CA . TRP A 1 98 ? -1.859 -6.525 2.181 1.00 91.06 98 TRP A CA 1
ATOM 750 C C . TRP A 1 98 ? -1.692 -7.101 3.583 1.00 91.06 98 TRP A C 1
ATOM 752 O O . TRP A 1 98 ? -2.091 -8.237 3.844 1.00 91.06 98 TRP A O 1
ATOM 762 N N . PHE A 1 99 ? -1.054 -6.341 4.472 1.00 88.75 99 PHE A N 1
ATOM 763 C CA . PHE A 1 99 ? -0.684 -6.838 5.799 1.00 88.75 99 PHE A CA 1
ATOM 764 C C . PHE A 1 99 ? -1.896 -7.234 6.662 1.00 88.75 99 PHE A C 1
ATOM 766 O O . PHE A 1 99 ? -1.858 -8.337 7.218 1.00 88.75 99 PHE A O 1
ATOM 773 N N . PRO A 1 100 ? -2.989 -6.440 6.730 1.00 81.94 100 PRO A N 1
ATOM 774 C CA . PRO A 1 100 ? -4.168 -6.796 7.518 1.00 81.94 100 PRO A CA 1
ATOM 775 C C . PRO A 1 100 ? -4.765 -8.167 7.173 1.00 81.94 100 PRO A C 1
ATOM 777 O O . PRO A 1 100 ? -4.875 -9.007 8.062 1.00 81.94 100 PRO A O 1
ATOM 780 N N . ALA A 1 101 ? -5.058 -8.459 5.898 1.00 77.00 101 ALA A N 1
ATOM 781 C CA . ALA A 1 101 ? -5.640 -9.760 5.524 1.00 77.00 101 ALA A CA 1
ATOM 782 C C . ALA A 1 101 ? -4.724 -10.958 5.729 1.00 77.00 101 ALA A C 1
ATOM 784 O O . ALA A 1 101 ? -5.203 -12.087 5.801 1.00 77.00 101 ALA A O 1
ATOM 785 N N . ASN A 1 102 ? -3.417 -10.729 5.800 1.00 80.25 102 ASN A N 1
ATOM 786 C CA . ASN A 1 102 ? -2.464 -11.795 6.059 1.00 80.25 102 ASN A CA 1
ATOM 787 C C . ASN A 1 102 ? -2.155 -11.942 7.558 1.00 80.25 102 ASN A C 1
ATOM 789 O O . ASN A 1 102 ? -1.240 -12.672 7.922 1.00 80.25 102 ASN A O 1
ATOM 793 N N . GLY A 1 103 ? -2.920 -11.280 8.435 1.00 77.25 103 GLY A N 1
ATOM 794 C CA . GLY A 1 103 ? -2.784 -11.427 9.882 1.00 77.25 103 GLY A CA 1
ATOM 795 C C . GLY A 1 103 ? -1.583 -10.681 10.457 1.00 77.25 103 GLY A C 1
ATOM 796 O O . GLY A 1 103 ? -1.010 -11.127 11.448 1.00 77.25 103 GLY A O 1
ATOM 797 N N . TYR A 1 104 ? -1.206 -9.548 9.855 1.00 83.25 104 TYR A N 1
ATOM 798 C CA . TYR A 1 104 ? -0.116 -8.687 10.334 1.00 83.25 104 TYR A CA 1
ATOM 799 C C . TYR A 1 104 ? -0.579 -7.279 10.747 1.00 83.25 104 TYR A C 1
ATOM 801 O O . TYR A 1 104 ? 0.255 -6.442 11.096 1.00 83.25 104 TYR A O 1
ATOM 809 N N . GLY A 1 105 ? -1.889 -6.995 10.708 1.00 84.50 105 GLY A N 1
ATOM 810 C CA . GLY A 1 105 ? -2.421 -5.653 10.961 1.00 84.50 105 GLY A CA 1
ATOM 811 C C . GLY A 1 105 ? -1.729 -4.608 10.079 1.00 84.50 105 GLY A C 1
ATOM 812 O O . GLY A 1 105 ? -1.451 -4.877 8.914 1.00 84.50 105 GLY A O 1
ATOM 813 N N . GLN A 1 106 ? -1.410 -3.435 10.630 1.00 90.19 106 GLN A N 1
ATOM 814 C CA . GLN A 1 106 ? -0.592 -2.424 9.949 1.00 90.19 106 GLN A CA 1
ATOM 815 C C . GLN A 1 106 ? 0.762 -2.263 10.673 1.00 90.19 106 GLN A C 1
ATOM 817 O O . GLN A 1 106 ? 0.807 -1.661 11.747 1.00 90.19 106 GLN A O 1
ATOM 822 N N . PRO A 1 107 ? 1.878 -2.801 10.143 1.00 94.00 107 PRO A N 1
ATOM 823 C CA . PRO A 1 107 ? 3.190 -2.691 10.781 1.00 94.00 107 PRO A CA 1
ATOM 824 C C . PRO A 1 107 ? 3.739 -1.258 10.784 1.00 94.00 107 PRO A C 1
ATOM 826 O O . PRO A 1 107 ? 3.568 -0.502 9.828 1.00 94.00 107 PRO A O 1
ATOM 829 N N . ASN A 1 108 ? 4.491 -0.899 11.827 1.00 95.69 108 ASN A N 1
ATOM 830 C CA . ASN A 1 108 ? 5.159 0.408 11.936 1.00 95.69 108 ASN A CA 1
ATOM 831 C C . ASN A 1 108 ? 6.454 0.527 11.120 1.00 95.69 108 ASN A C 1
ATOM 833 O O . ASN A 1 108 ? 6.981 1.624 10.911 1.00 95.69 108 ASN A O 1
ATOM 837 N N . LYS A 1 109 ? 7.013 -0.600 10.692 1.00 96.81 109 LYS A N 1
ATOM 838 C CA . LYS A 1 109 ? 8.194 -0.654 9.840 1.00 96.81 109 LYS A CA 1
ATOM 839 C C . LYS A 1 109 ? 8.035 -1.797 8.855 1.00 96.81 109 LYS A C 1
ATOM 841 O O . LYS A 1 109 ? 7.729 -2.915 9.260 1.00 96.81 109 LYS A O 1
ATOM 846 N N . VAL A 1 110 ? 8.316 -1.516 7.590 1.00 97.81 110 VAL A N 1
ATOM 847 C CA . VAL A 1 110 ? 8.436 -2.531 6.545 1.00 97.81 110 VAL A CA 1
ATOM 848 C C . VAL A 1 110 ? 9.737 -2.299 5.800 1.00 97.81 110 VAL A C 1
ATOM 850 O O . VAL A 1 110 ? 10.003 -1.190 5.336 1.00 97.81 110 VAL A O 1
ATOM 853 N N . ARG A 1 111 ? 10.545 -3.348 5.687 1.00 96.81 111 ARG A N 1
ATOM 854 C CA . ARG A 1 111 ? 11.654 -3.440 4.736 1.00 96.81 111 ARG A CA 1
ATOM 855 C C . ARG A 1 111 ? 11.305 -4.538 3.743 1.00 96.81 111 ARG A C 1
ATOM 857 O O . ARG A 1 111 ? 10.793 -5.565 4.156 1.00 96.81 111 ARG A O 1
ATOM 864 N N . GLN A 1 112 ? 11.518 -4.324 2.458 1.00 97.06 112 GLN A N 1
ATOM 865 C CA . GLN A 1 112 ? 11.168 -5.299 1.426 1.00 97.06 112 GLN A CA 1
ATOM 866 C C . GLN A 1 112 ? 12.211 -5.302 0.325 1.00 97.06 112 GLN A C 1
ATOM 868 O O . GLN A 1 112 ? 12.780 -4.248 0.027 1.00 97.06 112 GLN A O 1
ATOM 873 N N . ARG A 1 113 ? 12.435 -6.471 -0.264 1.00 96.75 113 ARG A N 1
ATOM 874 C CA . ARG A 1 113 ? 13.450 -6.729 -1.281 1.00 96.75 113 ARG A CA 1
ATOM 875 C C . ARG A 1 113 ? 12.834 -7.549 -2.399 1.00 96.75 113 ARG A C 1
ATOM 877 O O . ARG A 1 113 ? 12.048 -8.450 -2.137 1.00 96.75 113 ARG A O 1
ATOM 884 N N . SER A 1 114 ? 13.161 -7.220 -3.639 1.00 97.56 114 SER A N 1
ATOM 885 C CA . SER A 1 114 ? 12.771 -8.021 -4.797 1.00 97.56 114 SER A CA 1
ATOM 886 C C . SER A 1 114 ? 13.764 -7.820 -5.929 1.00 97.56 114 SER A C 1
ATOM 888 O O . SER A 1 114 ? 14.304 -6.724 -6.120 1.00 97.56 114 SER A O 1
ATOM 890 N N . MET A 1 115 ? 13.963 -8.875 -6.709 1.00 97.81 115 MET A N 1
ATOM 891 C CA . MET A 1 115 ? 14.590 -8.780 -8.016 1.00 97.81 115 MET A CA 1
ATOM 892 C C . MET A 1 115 ? 13.568 -8.258 -9.009 1.00 97.81 115 MET A C 1
ATOM 894 O O . MET A 1 115 ? 12.464 -8.784 -9.114 1.00 97.81 115 MET A O 1
ATOM 898 N N . ILE A 1 116 ? 13.917 -7.206 -9.742 1.00 98.38 116 ILE A N 1
ATOM 899 C CA . ILE A 1 116 ? 13.010 -6.532 -10.669 1.00 98.38 116 ILE A CA 1
ATOM 900 C C . ILE A 1 116 ? 13.671 -6.411 -12.032 1.00 98.38 116 ILE A C 1
ATOM 902 O O . ILE A 1 116 ? 14.871 -6.172 -12.147 1.00 98.38 116 ILE A O 1
ATOM 906 N N . ARG A 1 117 ? 12.880 -6.568 -13.092 1.00 98.19 117 ARG A N 1
ATOM 907 C CA . ARG A 1 117 ? 13.344 -6.419 -14.469 1.00 98.19 117 ARG A CA 1
ATOM 908 C C . ARG A 1 117 ? 12.310 -5.700 -15.321 1.00 98.19 117 ARG A C 1
ATOM 910 O O . ARG A 1 117 ? 11.143 -6.077 -15.368 1.00 98.19 117 ARG A O 1
ATOM 917 N N . LEU A 1 118 ? 12.756 -4.702 -16.075 1.00 98.31 118 LEU A N 1
ATOM 918 C CA . LEU A 1 118 ? 11.966 -4.092 -17.151 1.00 98.31 118 LEU A CA 1
ATOM 919 C C . LEU A 1 118 ? 12.105 -4.932 -18.425 1.00 98.31 118 LEU A C 1
ATOM 921 O O . LEU A 1 118 ? 13.191 -5.468 -18.663 1.00 98.31 118 LEU A O 1
ATOM 925 N N . SER A 1 119 ? 11.061 -5.050 -19.256 1.00 97.44 119 SER A N 1
ATOM 926 C CA . SER A 1 119 ? 11.117 -5.791 -20.532 1.00 97.44 119 SER A CA 1
ATOM 927 C C . SER A 1 119 ? 12.314 -5.372 -21.404 1.00 97.44 119 SER A C 1
ATOM 929 O O . SER A 1 119 ? 12.833 -4.265 -21.298 1.00 97.44 119 SER A O 1
ATOM 931 N N . GLU A 1 120 ? 12.824 -6.286 -22.238 1.00 96.50 120 GLU A N 1
ATOM 932 C CA . GLU A 1 120 ? 14.029 -6.018 -23.054 1.00 96.50 120 GLU A CA 1
ATOM 933 C C . GLU A 1 120 ? 13.844 -4.836 -24.018 1.00 96.50 120 GLU A C 1
ATOM 935 O O . GLU A 1 120 ? 14.777 -4.082 -24.273 1.00 96.50 120 GLU A O 1
ATOM 940 N N . ASP A 1 121 ? 12.627 -4.654 -24.518 1.00 95.56 121 ASP A N 1
ATOM 941 C CA . ASP A 1 121 ? 12.229 -3.582 -25.423 1.00 95.56 121 ASP A CA 1
ATOM 942 C C . ASP A 1 121 ? 11.715 -2.327 -24.705 1.00 95.56 121 ASP A C 1
ATOM 944 O O . ASP A 1 121 ? 11.219 -1.419 -25.374 1.00 95.56 121 ASP A O 1
ATOM 948 N N . TRP A 1 122 ? 11.834 -2.257 -23.372 1.00 97.12 122 TRP A N 1
ATOM 949 C CA . TRP A 1 122 ? 11.284 -1.162 -22.580 1.00 97.12 122 TRP A CA 1
ATOM 950 C C . TRP A 1 122 ? 11.754 0.196 -23.103 1.00 97.12 122 TRP A C 1
ATOM 952 O O . TRP A 1 122 ? 12.951 0.495 -23.133 1.00 97.12 122 TRP A O 1
ATOM 962 N N . THR A 1 123 ? 10.787 1.038 -23.467 1.00 94.62 123 THR A N 1
ATOM 963 C CA . THR A 1 123 ? 11.015 2.399 -23.954 1.00 94.62 123 THR A CA 1
ATOM 964 C C . THR A 1 123 ? 10.029 3.368 -23.324 1.00 94.62 123 THR A C 1
ATOM 966 O O . THR A 1 123 ? 8.863 3.034 -23.108 1.00 94.62 123 THR A O 1
ATOM 969 N N . MET A 1 124 ? 10.498 4.585 -23.067 1.00 94.38 124 MET A N 1
ATOM 970 C CA . MET A 1 124 ? 9.695 5.688 -22.541 1.00 94.38 124 MET A CA 1
ATOM 971 C C . MET A 1 124 ? 9.830 6.913 -23.451 1.00 94.38 124 MET A C 1
ATOM 973 O O . MET A 1 124 ? 10.857 7.070 -24.112 1.00 94.38 124 MET A O 1
ATOM 977 N N . GLU A 1 125 ? 8.800 7.760 -23.515 1.00 92.75 125 GLU A N 1
ATOM 978 C CA . GLU A 1 125 ? 8.916 9.073 -24.157 1.00 92.75 125 GLU A CA 1
ATOM 979 C C . GLU A 1 125 ? 9.597 10.075 -23.211 1.00 92.75 125 GLU A C 1
ATOM 981 O O . GLU A 1 125 ? 9.736 9.851 -22.003 1.00 92.75 125 GLU A O 1
ATOM 986 N N . GLU A 1 126 ? 10.016 11.212 -23.765 1.00 90.81 126 GLU A N 1
ATOM 987 C CA . GLU A 1 126 ? 10.733 12.239 -23.011 1.00 90.81 126 GLU A CA 1
ATOM 988 C C . GLU A 1 126 ? 9.909 12.728 -21.806 1.00 90.81 126 GLU A C 1
ATOM 990 O O . GLU A 1 126 ? 8.805 13.257 -21.951 1.00 90.81 126 GLU A O 1
ATOM 995 N N . ASN A 1 127 ? 10.500 12.652 -20.611 1.00 90.44 127 ASN A N 1
ATOM 996 C CA . ASN A 1 127 ? 9.898 13.030 -19.324 1.00 90.44 127 ASN A CA 1
ATOM 997 C C . ASN A 1 127 ? 8.774 12.120 -18.801 1.00 90.44 127 ASN A C 1
ATOM 999 O O . ASN A 1 127 ? 8.141 12.481 -17.792 1.00 90.44 127 ASN A O 1
ATOM 1003 N N . ASP A 1 128 ? 8.558 10.954 -19.406 1.00 94.19 128 ASP A N 1
ATOM 1004 C CA . ASP A 1 128 ? 7.614 9.967 -18.894 1.00 94.19 128 ASP A CA 1
ATOM 1005 C C . ASP A 1 128 ? 8.054 9.402 -17.537 1.00 94.19 128 ASP A C 1
ATOM 1007 O O . ASP A 1 128 ? 9.218 9.463 -17.122 1.00 94.19 128 ASP A O 1
ATOM 1011 N N . VAL A 1 129 ? 7.082 8.834 -16.829 1.00 94.69 129 VAL A N 1
ATOM 1012 C CA . VAL A 1 129 ? 7.248 8.211 -15.515 1.00 94.69 129 VAL A CA 1
ATOM 1013 C C . VAL A 1 129 ? 6.429 6.929 -15.506 1.00 94.69 129 VAL A C 1
ATOM 1015 O O . VAL A 1 129 ? 5.278 6.951 -15.927 1.00 94.69 129 VAL A O 1
ATOM 1018 N N . CYS A 1 130 ? 6.961 5.834 -14.980 1.00 96.31 130 CYS A N 1
ATOM 1019 C CA . CYS A 1 130 ? 6.199 4.618 -14.732 1.00 96.31 130 CYS A CA 1
ATOM 1020 C C . CYS A 1 130 ? 6.398 4.184 -13.286 1.00 96.31 130 CYS A C 1
ATOM 1022 O O . CYS A 1 130 ? 7.498 3.800 -12.901 1.00 96.31 130 CYS A O 1
ATOM 1024 N N . ARG A 1 131 ? 5.332 4.242 -12.486 1.00 95.75 131 ARG A N 1
ATOM 1025 C CA . ARG A 1 131 ? 5.320 3.643 -11.149 1.00 95.75 131 ARG A CA 1
ATOM 1026 C C . ARG A 1 131 ? 5.336 2.134 -11.298 1.00 95.75 131 ARG A C 1
ATOM 1028 O O . ARG A 1 131 ? 4.623 1.612 -12.155 1.00 95.75 131 ARG A O 1
ATOM 1035 N N . PHE A 1 132 ? 6.154 1.475 -10.492 1.00 96.56 132 PHE A N 1
ATOM 1036 C CA . PHE A 1 132 ? 6.304 0.022 -10.540 1.00 96.56 132 PHE A CA 1
ATOM 1037 C C . PHE A 1 132 ? 6.385 -0.618 -9.149 1.00 96.56 132 PHE A C 1
ATOM 1039 O O . PHE A 1 132 ? 6.304 -1.837 -9.039 1.00 96.56 132 PHE A O 1
ATOM 1046 N N . TRP A 1 133 ? 6.520 0.168 -8.081 1.00 97.31 133 TRP A N 1
ATOM 1047 C CA . TRP A 1 133 ? 6.704 -0.359 -6.733 1.00 97.31 133 TRP A CA 1
ATOM 1048 C C . TRP A 1 133 ? 6.092 0.571 -5.692 1.00 97.31 133 TRP A C 1
ATOM 1050 O O . TRP A 1 133 ? 6.127 1.795 -5.849 1.00 97.31 133 TRP A O 1
ATOM 1060 N N . THR A 1 134 ? 5.556 0.007 -4.615 1.00 96.44 134 THR A N 1
ATOM 1061 C CA . THR A 1 134 ? 5.134 0.755 -3.433 1.00 96.44 134 THR A CA 1
ATOM 1062 C C . THR A 1 134 ? 5.970 0.328 -2.234 1.00 96.44 134 THR A C 1
ATOM 1064 O O . THR A 1 134 ? 5.899 -0.810 -1.774 1.00 96.44 134 THR A O 1
ATOM 1067 N N . ALA A 1 135 ? 6.774 1.259 -1.718 1.00 97.44 135 ALA A N 1
ATOM 1068 C CA . ALA A 1 135 ? 7.591 1.017 -0.533 1.00 97.44 135 ALA A CA 1
ATOM 1069 C C . ALA A 1 135 ? 6.723 0.976 0.742 1.00 97.44 135 ALA A C 1
ATOM 1071 O O . ALA A 1 135 ? 7.019 0.231 1.670 1.00 97.44 135 ALA A O 1
ATOM 1072 N N . GLY A 1 136 ? 5.623 1.736 0.754 1.00 96.38 136 GLY A N 1
ATOM 1073 C CA . GLY A 1 136 ? 4.596 1.721 1.793 1.00 96.38 136 GLY A CA 1
ATOM 1074 C C . GLY A 1 136 ? 3.392 2.572 1.385 1.00 96.38 136 GLY A C 1
ATOM 1075 O O . GLY A 1 136 ? 3.537 3.555 0.653 1.00 96.38 136 GLY A O 1
ATOM 1076 N N . LEU A 1 137 ? 2.195 2.192 1.813 1.00 92.31 137 LEU A N 1
ATOM 1077 C CA . LEU A 1 137 ? 0.949 2.898 1.500 1.00 92.31 137 LEU A CA 1
ATOM 1078 C C . LEU A 1 137 ? -0.072 2.641 2.607 1.00 92.31 137 LEU A C 1
ATOM 1080 O O . LEU A 1 137 ? -0.139 1.527 3.121 1.00 92.31 137 LEU A O 1
ATOM 1084 N N . ASN A 1 138 ? -0.884 3.651 2.910 1.00 91.12 138 ASN A N 1
ATOM 1085 C CA . ASN A 1 138 ? -2.111 3.520 3.687 1.00 91.12 138 ASN A CA 1
ATOM 1086 C C . ASN A 1 138 ? -3.245 4.249 2.960 1.00 91.12 138 ASN A C 1
ATOM 1088 O O . ASN A 1 138 ? -3.136 5.443 2.666 1.00 91.12 138 ASN A O 1
ATOM 1092 N N . THR A 1 139 ? -4.316 3.529 2.654 1.00 80.31 139 THR A N 1
ATOM 1093 C CA . THR A 1 139 ? -5.517 4.040 1.981 1.00 80.31 139 THR A CA 1
ATOM 1094 C C . THR A 1 139 ? -6.784 3.890 2.809 1.00 80.31 139 THR A C 1
ATOM 1096 O O . THR A 1 139 ? -7.753 4.598 2.535 1.00 80.31 139 THR A O 1
ATOM 1099 N N . GLU A 1 140 ? -6.784 3.034 3.829 1.00 72.25 140 GLU A N 1
ATOM 1100 C CA . GLU A 1 140 ? -7.922 2.850 4.738 1.00 72.25 140 GLU A CA 1
ATOM 1101 C C . GLU A 1 140 ? -8.222 4.093 5.586 1.00 72.25 140 GLU A C 1
ATOM 1103 O O . GLU A 1 140 ? -9.385 4.373 5.882 1.00 72.25 140 GLU A O 1
ATOM 1108 N N . ALA A 1 141 ? -7.204 4.885 5.931 1.00 73.00 141 ALA A N 1
ATOM 1109 C CA . ALA A 1 141 ? -7.382 6.040 6.810 1.00 73.00 141 ALA A CA 1
ATOM 1110 C C . ALA A 1 141 ? -8.181 7.194 6.185 1.00 73.00 141 ALA A C 1
ATOM 1112 O O . ALA A 1 141 ? -8.683 8.055 6.903 1.00 73.00 141 ALA A O 1
ATOM 1113 N N . GLY A 1 142 ? -8.318 7.260 4.857 1.00 71.06 142 GLY A N 1
ATOM 1114 C CA . GLY A 1 142 ? -9.113 8.315 4.236 1.00 71.06 142 GLY A CA 1
ATOM 1115 C C . GLY A 1 142 ? -8.841 8.543 2.752 1.00 71.06 142 GLY A C 1
ATOM 1116 O O . GLY A 1 142 ? -8.008 7.879 2.141 1.00 71.06 142 GLY A O 1
ATOM 1117 N N . PRO A 1 143 ? -9.535 9.517 2.138 1.00 73.25 143 PRO A N 1
ATOM 1118 C CA . PRO A 1 143 ? -9.553 9.675 0.688 1.00 73.25 143 PRO A CA 1
ATOM 1119 C C . PRO A 1 143 ? -8.270 10.278 0.097 1.00 73.25 143 PRO A C 1
ATOM 1121 O O . PRO A 1 143 ? -8.109 10.226 -1.121 1.00 73.25 143 PRO A O 1
ATOM 1124 N N . HIS A 1 144 ? -7.390 10.886 0.897 1.00 85.06 144 HIS A N 1
ATOM 1125 C CA . HIS A 1 144 ? -6.132 11.478 0.426 1.00 85.06 144 HIS A CA 1
ATOM 1126 C C . HIS A 1 144 ? -5.003 10.433 0.326 1.00 85.06 144 HIS A C 1
ATOM 1128 O O . HIS A 1 144 ? -5.246 9.231 0.324 1.00 85.06 144 HIS A O 1
ATOM 1134 N N . GLY A 1 145 ? -3.762 10.879 0.115 1.00 83.69 145 GLY A N 1
ATOM 1135 C CA . GLY A 1 145 ? -2.603 9.979 0.074 1.00 83.69 145 GLY A CA 1
ATOM 1136 C C . GLY A 1 145 ? -2.351 9.295 -1.264 1.00 83.69 145 GLY A C 1
ATOM 1137 O O . GLY A 1 145 ? -1.312 8.664 -1.445 1.00 83.69 145 GLY A O 1
ATOM 1138 N N . SER A 1 146 ? -3.258 9.430 -2.234 1.00 85.12 146 SER A N 1
ATOM 1139 C CA . SER A 1 146 ? -3.087 8.872 -3.575 1.00 85.12 146 SER A CA 1
ATOM 1140 C C . SER A 1 146 ? -3.945 9.585 -4.630 1.00 85.12 146 SER A C 1
ATOM 1142 O O . SER A 1 146 ? -4.834 10.382 -4.327 1.00 85.12 146 SER A O 1
ATOM 1144 N N . GLY A 1 147 ? -3.663 9.317 -5.911 1.00 77.38 147 GLY A N 1
ATOM 1145 C CA . GLY A 1 147 ? -4.562 9.650 -7.027 1.00 77.38 147 GLY A CA 1
ATOM 1146 C C . GLY A 1 147 ? -4.870 11.138 -7.248 1.00 77.38 147 GLY A C 1
ATOM 1147 O O . GLY A 1 147 ? -5.852 11.450 -7.915 1.00 77.38 147 GLY A O 1
ATOM 1148 N N . GLY A 1 148 ? -4.074 12.057 -6.692 1.00 78.75 148 GLY A N 1
ATOM 1149 C CA . GLY A 1 148 ? -4.329 13.501 -6.750 1.00 78.75 148 GLY A CA 1
ATOM 1150 C C . GLY A 1 148 ? -5.515 13.956 -5.898 1.00 78.75 148 GLY A C 1
ATOM 1151 O O . GLY A 1 148 ? -6.034 15.051 -6.115 1.00 78.75 148 GLY A O 1
ATOM 1152 N N . ARG A 1 149 ? -5.963 13.121 -4.953 1.00 80.75 149 ARG A N 1
ATOM 1153 C CA . ARG A 1 149 ? -7.146 13.379 -4.125 1.00 80.75 149 ARG A CA 1
ATOM 1154 C C . ARG A 1 149 ? -6.913 14.420 -3.035 1.00 80.75 149 ARG A C 1
ATOM 1156 O O . ARG A 1 149 ? -7.883 14.919 -2.488 1.00 80.75 149 ARG A O 1
ATOM 1163 N N . GLY A 1 150 ? -5.668 14.791 -2.758 1.00 84.50 150 GLY A N 1
ATOM 1164 C CA . GLY A 1 150 ? -5.342 15.813 -1.773 1.00 84.50 150 GLY A CA 1
ATOM 1165 C C . GLY A 1 150 ? -4.027 15.537 -1.064 1.00 84.50 150 GLY A C 1
ATOM 1166 O O . GLY A 1 150 ? -3.448 14.455 -1.176 1.00 84.50 150 GLY A O 1
ATOM 1167 N N . ARG A 1 151 ? -3.560 16.557 -0.345 1.00 92.19 151 ARG A N 1
ATOM 1168 C CA . ARG A 1 151 ? -2.440 16.448 0.590 1.00 92.19 151 ARG A CA 1
ATOM 1169 C C . ARG A 1 151 ? -2.930 15.739 1.860 1.00 92.19 151 ARG A C 1
ATOM 1171 O O . ARG A 1 151 ? -3.958 16.182 2.371 1.00 92.19 151 ARG A O 1
ATOM 1178 N N . PRO A 1 152 ? -2.193 14.744 2.382 1.00 93.19 152 PRO A N 1
ATOM 1179 C CA . PRO A 1 152 ? -2.506 14.135 3.669 1.00 93.19 152 PRO A CA 1
ATOM 1180 C C . PRO A 1 152 ? -2.567 15.173 4.799 1.00 93.19 152 PRO A C 1
ATOM 1182 O O . PRO A 1 152 ? -1.675 16.023 4.912 1.00 93.19 152 PRO A O 1
ATOM 1185 N N . SER A 1 153 ? -3.610 15.119 5.623 1.00 87.69 153 SER A N 1
ATOM 1186 C CA . SER A 1 153 ? -3.754 15.890 6.863 1.00 87.69 153 SER A CA 1
ATOM 1187 C C . SER A 1 153 ? -3.184 15.183 8.089 1.00 87.69 153 SER A C 1
ATOM 1189 O O . SER A 1 153 ? -3.021 15.839 9.115 1.00 87.69 153 SER A O 1
ATOM 1191 N N . GLY A 1 154 ? -2.848 13.895 7.979 1.00 89.25 154 GLY A N 1
ATOM 1192 C CA . GLY A 1 154 ? -2.264 13.091 9.058 1.00 89.25 154 GLY A CA 1
ATOM 1193 C C . GLY A 1 154 ? -3.255 12.153 9.744 1.00 89.25 154 GLY A C 1
ATOM 1194 O O . GLY A 1 154 ? -2.842 11.263 10.465 1.00 89.25 154 GLY A O 1
ATOM 1195 N N . ASN A 1 155 ? -4.550 12.298 9.488 1.00 85.25 155 ASN A N 1
ATOM 1196 C CA . ASN A 1 155 ? -5.594 11.355 9.897 1.00 85.25 155 ASN A CA 1
ATOM 1197 C C . ASN A 1 155 ? -6.281 10.705 8.683 1.00 85.25 155 ASN A C 1
ATOM 1199 O O . ASN A 1 155 ? -7.426 10.276 8.765 1.00 85.25 155 ASN A O 1
ATOM 1203 N N . ASP A 1 156 ? -5.600 10.724 7.541 1.00 83.56 156 ASP A N 1
ATOM 1204 C CA . ASP A 1 156 ? -6.021 10.234 6.235 1.00 83.56 156 ASP A CA 1
ATOM 1205 C C . ASP A 1 156 ? -4.852 9.506 5.553 1.00 83.56 156 ASP A C 1
ATOM 1207 O O . ASP A 1 156 ? -3.753 9.430 6.099 1.00 83.56 156 ASP A O 1
ATOM 1211 N N . GLY A 1 157 ? -5.074 8.937 4.366 1.00 89.31 157 GLY A N 1
ATOM 1212 C CA . GLY A 1 157 ? -4.063 8.124 3.689 1.00 89.31 157 GLY A CA 1
ATOM 1213 C C . GLY A 1 157 ? -2.748 8.852 3.367 1.00 89.31 157 GLY A C 1
ATOM 1214 O O . GLY A 1 157 ? -2.706 10.066 3.165 1.00 89.31 157 GLY A O 1
ATOM 1215 N N . TRP A 1 158 ? -1.673 8.081 3.212 1.00 94.81 158 TRP A N 1
ATOM 1216 C CA . TRP A 1 158 ? -0.335 8.524 2.794 1.00 94.81 158 TRP A CA 1
ATOM 1217 C C . TRP A 1 158 ? 0.305 7.451 1.903 1.00 94.81 158 TRP A C 1
ATOM 1219 O O . TRP A 1 158 ? -0.148 6.307 1.880 1.00 94.81 158 TRP A O 1
ATOM 1229 N N . SER A 1 159 ? 1.342 7.794 1.136 1.00 95.62 159 SER A N 1
ATOM 1230 C CA . SER A 1 159 ? 2.013 6.803 0.283 1.00 95.62 159 SER A CA 1
ATOM 1231 C C . SER A 1 159 ? 3.447 7.156 -0.061 1.00 95.62 159 SER A C 1
ATOM 1233 O O . SER A 1 159 ? 3.807 8.327 -0.143 1.00 95.62 159 SER A O 1
ATOM 1235 N N . ILE A 1 160 ? 4.252 6.138 -0.337 1.00 97.44 160 ILE A N 1
ATOM 1236 C CA . ILE A 1 160 ? 5.591 6.273 -0.900 1.00 97.44 160 ILE A CA 1
ATOM 1237 C C . ILE A 1 160 ? 5.773 5.227 -2.003 1.00 97.44 160 ILE A C 1
ATOM 1239 O O . ILE A 1 160 ? 5.877 4.023 -1.765 1.00 97.44 160 ILE A O 1
ATOM 1243 N N . MET A 1 161 ? 5.739 5.705 -3.245 1.00 95.62 161 MET A N 1
ATOM 1244 C CA . MET A 1 161 ? 5.823 4.884 -4.453 1.00 95.62 161 MET A CA 1
ATOM 1245 C C . MET A 1 161 ? 7.142 5.147 -5.165 1.00 95.62 161 MET A C 1
ATOM 1247 O O . MET A 1 161 ? 7.619 6.282 -5.183 1.00 95.62 161 MET A O 1
ATOM 1251 N N . LEU A 1 162 ? 7.691 4.130 -5.820 1.00 97.19 162 LEU A N 1
ATOM 1252 C CA . LEU A 1 162 ? 8.841 4.279 -6.699 1.00 97.19 162 LEU A CA 1
ATOM 1253 C C . LEU A 1 162 ? 8.412 4.175 -8.159 1.00 97.19 162 LEU A C 1
ATOM 1255 O O . LEU A 1 162 ? 7.459 3.479 -8.534 1.00 97.19 162 LEU A O 1
ATOM 1259 N N . ALA A 1 163 ? 9.142 4.901 -8.989 1.00 96.81 163 ALA A N 1
ATOM 1260 C CA . ALA A 1 163 ? 8.968 4.940 -10.422 1.00 96.81 163 ALA A CA 1
ATOM 1261 C C . ALA A 1 163 ? 10.307 4.826 -11.147 1.00 96.81 163 ALA A C 1
ATOM 1263 O O . ALA A 1 163 ? 11.337 5.222 -10.614 1.00 96.81 163 ALA A O 1
ATOM 1264 N N . VAL A 1 164 ? 10.266 4.337 -12.381 1.00 96.81 164 VAL A N 1
ATOM 1265 C CA . VAL A 1 164 ? 11.318 4.573 -13.371 1.00 96.81 164 VAL A CA 1
ATOM 1266 C C . VAL A 1 164 ? 10.937 5.781 -14.220 1.00 96.81 164 VAL A C 1
ATOM 1268 O O . VAL A 1 164 ? 9.751 6.048 -14.450 1.00 96.81 164 VAL A O 1
ATOM 1271 N N . THR A 1 165 ? 11.919 6.553 -14.669 1.00 95.50 165 THR A N 1
ATOM 1272 C CA . THR A 1 165 ? 11.685 7.752 -15.476 1.00 95.50 165 THR A CA 1
ATOM 1273 C C . THR A 1 165 ? 12.825 8.015 -16.449 1.00 95.50 165 THR A C 1
ATOM 1275 O O . THR A 1 165 ? 13.984 7.755 -16.147 1.00 95.50 165 THR A O 1
ATOM 1278 N N . ASP A 1 166 ? 12.494 8.597 -17.603 1.00 91.38 166 ASP A N 1
ATOM 1279 C CA . ASP A 1 166 ? 13.494 9.110 -18.551 1.00 91.38 166 ASP A CA 1
ATOM 1280 C C . ASP A 1 166 ? 14.050 10.496 -18.137 1.00 91.38 166 ASP A C 1
ATOM 1282 O O . ASP A 1 166 ? 14.928 11.088 -18.767 1.00 91.38 166 ASP A O 1
ATOM 1286 N N . ARG A 1 167 ? 13.544 11.066 -17.037 1.00 91.38 167 ARG A N 1
ATOM 1287 C CA . ARG A 1 167 ? 13.972 12.383 -16.555 1.00 91.38 167 ARG A CA 1
ATOM 1288 C C . ARG A 1 167 ? 15.397 12.340 -16.023 1.00 91.38 167 ARG A C 1
ATOM 1290 O O . ARG A 1 167 ? 15.750 11.511 -15.189 1.00 91.38 167 ARG A O 1
ATOM 1297 N N . ARG A 1 168 ? 16.172 13.358 -16.411 1.00 85.25 168 ARG A N 1
ATOM 1298 C CA . ARG A 1 168 ? 17.578 13.545 -16.004 1.00 85.25 168 ARG A CA 1
ATOM 1299 C C . ARG A 1 168 ? 18.475 12.357 -16.360 1.00 85.25 168 ARG A C 1
ATOM 1301 O O . ARG A 1 168 ? 19.515 12.194 -15.735 1.00 85.25 168 ARG A O 1
ATOM 1308 N N . ASN A 1 169 ? 18.105 11.570 -17.367 1.00 80.06 169 ASN A N 1
ATOM 1309 C CA . ASN A 1 169 ? 18.968 10.511 -17.858 1.00 80.06 169 ASN A CA 1
ATOM 1310 C C . ASN A 1 169 ? 20.318 11.091 -18.308 1.00 80.06 169 ASN A C 1
ATOM 1312 O O . ASN A 1 169 ? 20.388 12.002 -19.139 1.00 80.06 169 ASN A O 1
ATOM 1316 N N . GLY A 1 170 ? 21.387 10.603 -17.678 1.00 63.22 170 GLY A N 1
ATOM 1317 C CA . GLY A 1 170 ? 22.762 10.985 -17.980 1.00 63.22 170 GLY A CA 1
ATOM 1318 C C . GLY A 1 170 ? 23.307 10.283 -19.226 1.00 63.22 170 GLY A C 1
ATOM 1319 O O . GLY A 1 170 ? 22.615 9.537 -19.914 1.00 63.22 170 GLY A O 1
ATOM 1320 N N . GLU A 1 171 ? 24.598 10.476 -19.502 1.00 59.41 171 GLU A N 1
ATOM 1321 C CA . GLU A 1 171 ? 25.279 9.855 -20.654 1.00 59.41 171 GLU A CA 1
ATOM 1322 C C . GLU A 1 171 ? 25.351 8.314 -20.577 1.00 59.41 171 GLU A C 1
ATOM 1324 O O . GLU A 1 171 ? 25.619 7.665 -21.586 1.00 59.41 171 GLU A O 1
ATOM 1329 N N . ASN A 1 172 ? 25.088 7.734 -19.399 1.00 60.47 172 ASN A N 1
ATOM 1330 C CA . ASN A 1 172 ? 25.156 6.293 -19.136 1.00 60.47 172 ASN A CA 1
ATOM 1331 C C . ASN A 1 172 ? 23.927 5.509 -19.641 1.00 60.47 172 ASN A C 1
ATOM 1333 O O . ASN A 1 172 ? 23.953 4.280 -19.636 1.00 60.47 172 ASN A O 1
ATOM 1337 N N . GLY A 1 173 ? 22.876 6.196 -20.110 1.00 80.62 173 GLY A N 1
ATOM 1338 C CA . GLY A 1 173 ? 21.616 5.565 -20.517 1.00 80.62 173 GLY A CA 1
ATOM 1339 C C . GLY A 1 173 ? 20.827 4.977 -19.338 1.00 80.62 173 GLY A C 1
ATOM 1340 O O . GLY A 1 173 ? 21.149 5.235 -18.182 1.00 80.62 173 GLY A O 1
ATOM 1341 N N . GLY A 1 174 ? 19.791 4.189 -19.640 1.00 91.00 174 GLY A N 1
ATOM 1342 C CA . GLY A 1 174 ? 18.896 3.592 -18.638 1.00 91.00 174 GLY A CA 1
ATOM 1343 C C . GLY A 1 174 ? 17.713 4.489 -18.269 1.00 91.00 174 GLY A C 1
ATOM 1344 O O . GLY A 1 174 ? 17.421 5.445 -18.978 1.00 91.00 174 GLY A O 1
ATOM 1345 N N . TYR A 1 175 ? 17.021 4.159 -17.181 1.00 95.25 175 TYR A N 1
ATOM 1346 C CA . TYR A 1 175 ? 15.902 4.918 -16.622 1.00 95.25 175 TYR A CA 1
ATOM 1347 C C . TYR A 1 175 ? 16.171 5.175 -15.149 1.00 95.25 175 TYR A C 1
ATOM 1349 O O . TYR A 1 175 ? 16.314 4.229 -14.376 1.00 95.25 175 TYR A O 1
ATOM 1357 N N . ASN A 1 176 ? 16.241 6.439 -14.751 1.00 95.44 176 ASN A N 1
ATOM 1358 C CA . ASN A 1 176 ? 16.438 6.797 -13.352 1.00 95.44 176 ASN A CA 1
ATOM 1359 C C . ASN A 1 176 ? 15.285 6.307 -12.480 1.00 95.44 176 ASN A C 1
ATOM 1361 O O . ASN A 1 176 ? 14.116 6.370 -12.875 1.00 95.44 176 ASN A O 1
ATOM 1365 N N . LEU A 1 177 ? 15.612 5.892 -11.260 1.00 96.50 177 LEU A N 1
ATOM 1366 C CA . LEU A 1 177 ? 14.617 5.762 -10.210 1.00 96.50 177 LEU A CA 1
ATOM 1367 C C . LEU A 1 177 ? 14.046 7.139 -9.836 1.00 96.50 177 LEU A C 1
ATOM 1369 O O . LEU A 1 177 ? 14.647 8.199 -10.014 1.00 96.50 177 LEU A O 1
ATOM 1373 N N . ALA A 1 178 ? 12.841 7.145 -9.298 1.00 96.56 178 ALA A N 1
ATOM 1374 C CA . ALA A 1 178 ? 12.214 8.321 -8.730 1.00 96.56 178 ALA A CA 1
ATOM 1375 C C . ALA A 1 178 ? 11.287 7.903 -7.598 1.00 96.56 178 ALA A C 1
ATOM 1377 O O . ALA A 1 178 ? 10.699 6.825 -7.638 1.00 96.56 178 ALA A O 1
ATOM 1378 N N . THR A 1 179 ? 11.120 8.778 -6.616 1.00 96.44 179 THR A N 1
ATOM 1379 C CA . THR A 1 179 ? 10.107 8.623 -5.575 1.00 96.44 179 THR A CA 1
ATOM 1380 C C . THR A 1 179 ? 8.923 9.528 -5.862 1.00 96.44 179 THR A C 1
ATOM 1382 O O . THR A 1 179 ? 9.078 10.653 -6.346 1.00 96.44 179 THR A O 1
ATOM 1385 N N . TYR A 1 180 ? 7.732 9.026 -5.572 1.00 95.56 180 TYR A N 1
ATOM 1386 C CA . TYR A 1 180 ? 6.478 9.749 -5.651 1.00 95.56 180 TYR A CA 1
ATOM 1387 C C . TYR A 1 180 ? 5.710 9.554 -4.349 1.00 95.56 180 TYR A C 1
ATOM 1389 O O . TYR A 1 180 ? 5.130 8.493 -4.108 1.00 95.56 180 TYR A O 1
ATOM 1397 N N . THR A 1 181 ? 5.730 10.580 -3.506 1.00 97.12 181 THR A N 1
ATOM 1398 C CA . THR A 1 181 ? 5.400 10.447 -2.088 1.00 97.12 181 THR A CA 1
ATOM 1399 C C . THR A 1 181 ? 4.257 11.374 -1.705 1.00 97.12 181 THR A C 1
ATOM 1401 O O . THR A 1 181 ? 4.332 12.581 -1.927 1.00 97.12 181 THR A O 1
ATOM 1404 N N . TYR A 1 182 ? 3.207 10.834 -1.094 1.00 96.88 182 TYR A N 1
ATOM 1405 C CA . TYR A 1 182 ? 2.216 11.621 -0.374 1.00 96.88 182 TYR A CA 1
ATOM 1406 C C . TYR A 1 182 ? 2.522 11.601 1.120 1.00 96.88 182 TYR A C 1
ATOM 1408 O O . TYR A 1 182 ? 2.570 10.538 1.733 1.00 96.88 182 TYR A O 1
ATOM 1416 N N . HIS A 1 183 ? 2.702 12.778 1.705 1.00 96.62 183 HIS A N 1
ATOM 1417 C CA . HIS A 1 183 ? 3.021 12.953 3.120 1.00 96.62 183 HIS A CA 1
ATOM 1418 C C . HIS A 1 183 ? 2.486 14.296 3.616 1.00 96.62 183 HIS A C 1
ATOM 1420 O O . HIS A 1 183 ? 2.209 15.205 2.826 1.00 96.62 183 HIS A O 1
ATOM 1426 N N . MET A 1 184 ? 2.387 14.457 4.936 1.00 96.25 184 MET A N 1
ATOM 1427 C CA . MET A 1 184 ? 1.768 15.636 5.545 1.00 96.25 184 MET A CA 1
ATOM 1428 C C . MET A 1 184 ? 2.459 16.948 5.189 1.00 96.25 184 MET A C 1
ATOM 1430 O O . MET A 1 184 ? 1.846 17.992 5.357 1.00 96.25 184 MET A O 1
ATOM 1434 N N . ASP A 1 185 ? 3.707 16.926 4.716 1.00 95.81 185 ASP A N 1
ATOM 1435 C CA . ASP A 1 185 ? 4.532 18.111 4.439 1.00 95.81 185 ASP A CA 1
ATOM 1436 C C . ASP A 1 185 ? 4.622 18.514 2.967 1.00 95.81 185 ASP A C 1
ATOM 1438 O O . ASP A 1 185 ? 5.223 19.543 2.648 1.00 95.81 185 ASP A O 1
ATOM 1442 N N . GLN A 1 186 ? 3.997 17.758 2.064 1.00 93.75 186 GLN A N 1
ATOM 1443 C CA . GLN A 1 186 ? 4.065 18.047 0.633 1.00 93.75 186 GLN A CA 1
ATOM 1444 C C . GLN A 1 186 ? 3.453 19.417 0.299 1.00 93.75 186 GLN A C 1
ATOM 1446 O O . GLN A 1 186 ? 2.490 19.880 0.913 1.00 93.75 186 GLN A O 1
ATOM 1451 N N . SER A 1 187 ? 3.972 20.088 -0.724 1.00 89.19 187 SER A N 1
ATOM 1452 C CA . SER A 1 187 ? 3.508 21.437 -1.081 1.00 89.19 187 SER A CA 1
ATOM 1453 C C . SER A 1 187 ? 2.215 21.469 -1.912 1.00 89.19 187 SER A C 1
ATOM 1455 O O . SER A 1 187 ? 1.510 22.479 -1.891 1.00 89.19 187 SER A O 1
ATOM 1457 N N . GLY A 1 188 ? 1.890 20.390 -2.635 1.00 86.38 188 GLY A N 1
ATOM 1458 C CA . GLY A 1 188 ? 0.765 20.316 -3.577 1.00 86.38 188 GLY A CA 1
ATOM 1459 C C . GLY A 1 188 ? -0.285 19.259 -3.226 1.00 86.38 188 GLY A C 1
ATOM 1460 O O . GLY A 1 188 ? -0.139 18.516 -2.265 1.00 86.38 188 GLY A O 1
ATOM 1461 N N . SER A 1 189 ? -1.349 19.167 -4.029 1.00 84.56 189 SER A N 1
ATOM 1462 C CA . SER A 1 189 ? -2.405 18.144 -3.889 1.00 84.56 189 SER A CA 1
ATOM 1463 C C . SER A 1 189 ? -2.052 16.794 -4.527 1.00 84.56 189 SER A C 1
ATOM 1465 O O . SER A 1 189 ? -2.794 15.825 -4.394 1.00 84.56 189 SER A O 1
ATOM 1467 N N . THR A 1 190 ? -0.936 16.745 -5.250 1.00 89.12 190 THR A N 1
ATOM 1468 C CA . THR A 1 190 ? -0.326 15.538 -5.806 1.00 89.12 190 THR A CA 1
ATOM 1469 C C . THR A 1 190 ? 0.957 15.232 -5.050 1.00 89.12 190 THR A C 1
ATOM 1471 O O . THR A 1 190 ? 1.559 16.155 -4.502 1.00 89.12 190 THR A O 1
ATOM 1474 N N . GLY A 1 191 ? 1.396 13.974 -5.079 1.00 91.12 191 GLY A N 1
ATOM 1475 C CA . GLY A 1 191 ? 2.614 13.540 -4.401 1.00 91.12 191 GLY A CA 1
ATOM 1476 C C . GLY A 1 191 ? 3.840 14.365 -4.799 1.00 91.12 191 GLY A C 1
ATOM 1477 O O . GLY A 1 191 ? 3.941 14.856 -5.930 1.00 91.12 191 GLY A O 1
ATOM 1478 N N . GLU A 1 192 ? 4.753 14.532 -3.850 1.00 95.38 192 GLU A N 1
ATOM 1479 C CA . GLU A 1 192 ? 6.089 15.064 -4.079 1.00 95.38 192 GLU A CA 1
ATOM 1480 C C . GLU A 1 192 ? 6.864 14.092 -4.974 1.00 95.38 192 GLU A C 1
ATOM 1482 O O . GLU A 1 192 ? 6.882 12.891 -4.721 1.00 95.38 192 GLU A O 1
ATOM 1487 N N . PHE A 1 193 ? 7.452 14.606 -6.057 1.00 94.62 193 PHE A N 1
ATOM 1488 C CA . PHE A 1 193 ? 8.199 13.805 -7.024 1.00 94.62 193 PHE A CA 1
ATOM 1489 C C . PHE A 1 193 ? 9.673 14.194 -6.996 1.00 94.62 193 PHE A C 1
ATOM 1491 O O . PHE A 1 193 ? 10.015 15.339 -7.309 1.00 94.62 193 PHE A O 1
ATOM 1498 N N . GLU A 1 194 ? 10.544 13.236 -6.697 1.00 95.75 194 GLU A N 1
ATOM 1499 C CA . GLU A 1 194 ? 11.992 13.438 -6.663 1.00 95.75 194 GLU A CA 1
ATOM 1500 C C . GLU A 1 194 ? 12.674 12.381 -7.534 1.00 95.75 194 GLU A C 1
ATOM 1502 O O . GLU A 1 194 ? 12.415 11.189 -7.393 1.00 95.75 194 GLU A O 1
ATOM 1507 N N . VAL A 1 195 ? 13.547 12.813 -8.448 1.00 95.94 195 VAL A N 1
ATOM 1508 C CA . VAL A 1 195 ? 14.372 11.888 -9.239 1.00 95.94 195 VAL A CA 1
ATOM 1509 C C . VAL A 1 195 ? 15.545 11.433 -8.379 1.00 95.94 195 VAL A C 1
ATOM 1511 O O . VAL A 1 195 ? 16.292 12.278 -7.879 1.00 95.94 195 VAL A O 1
ATOM 1514 N N . VAL A 1 196 ? 15.704 10.120 -8.256 1.00 94.62 196 VAL A N 1
ATOM 1515 C CA . VAL A 1 196 ? 16.855 9.444 -7.659 1.00 94.62 196 VAL A CA 1
ATOM 1516 C C . VAL A 1 196 ? 17.804 9.125 -8.814 1.00 94.62 196 VAL A C 1
ATOM 1518 O O . VAL A 1 196 ? 17.450 8.369 -9.712 1.00 94.62 196 VAL A O 1
ATOM 1521 N N . ASP A 1 197 ? 18.972 9.766 -8.853 1.00 88.44 197 ASP A N 1
ATOM 1522 C CA . ASP A 1 197 ? 19.924 9.710 -9.981 1.00 88.44 197 ASP A CA 1
ATOM 1523 C C . ASP A 1 197 ? 20.697 8.375 -10.018 1.00 88.44 197 ASP A C 1
ATOM 1525 O O . ASP A 1 197 ? 21.919 8.320 -9.890 1.00 88.44 197 ASP A O 1
ATOM 1529 N N . SER A 1 198 ? 19.940 7.285 -10.114 1.00 92.44 198 SER A N 1
ATOM 1530 C CA . SER A 1 198 ? 20.381 5.896 -10.067 1.00 92.44 198 SER A CA 1
ATOM 1531 C C . SER A 1 198 ? 19.635 5.138 -11.167 1.00 92.44 198 SER A C 1
ATOM 1533 O O . SER A 1 198 ? 18.475 4.759 -10.968 1.00 92.44 198 SER A O 1
ATOM 1535 N N . PRO A 1 199 ? 20.240 4.995 -12.358 1.00 93.19 199 PRO A N 1
ATOM 1536 C CA . PRO A 1 199 ? 19.582 4.391 -13.505 1.00 93.19 199 PRO A CA 1
ATOM 1537 C C . PRO A 1 199 ? 19.498 2.869 -13.385 1.00 93.19 199 PRO A C 1
ATOM 1539 O O . PRO A 1 199 ? 20.434 2.212 -12.935 1.00 93.19 199 PRO A O 1
ATOM 1542 N N . VAL A 1 200 ? 18.388 2.315 -13.870 1.00 95.56 200 VAL A N 1
ATOM 1543 C CA . VAL A 1 200 ? 18.209 0.885 -14.151 1.00 95.56 200 VAL A CA 1
ATOM 1544 C C . VAL A 1 200 ? 18.100 0.657 -15.655 1.00 95.56 200 VAL A C 1
ATOM 1546 O O . VAL A 1 200 ? 17.695 1.551 -16.405 1.00 95.56 200 VAL A O 1
ATOM 1549 N N . HIS A 1 201 ? 18.448 -0.537 -16.121 1.00 95.75 201 HIS A N 1
ATOM 1550 C CA . HIS A 1 201 ? 18.513 -0.839 -17.547 1.00 95.75 201 HIS A CA 1
ATOM 1551 C C . HIS A 1 201 ? 17.419 -1.822 -17.971 1.00 95.75 201 HIS A C 1
ATOM 1553 O O . HIS A 1 201 ? 17.107 -2.795 -17.287 1.00 95.75 201 HIS A O 1
ATOM 1559 N N . SER A 1 202 ? 16.820 -1.553 -19.132 1.00 96.31 202 SER A N 1
ATOM 1560 C CA . SER A 1 202 ? 15.908 -2.483 -19.796 1.00 96.31 202 SER A CA 1
ATOM 1561 C C . SER A 1 202 ? 16.615 -3.803 -20.057 1.00 96.31 202 SER A C 1
ATOM 1563 O O . SER A 1 202 ? 17.755 -3.803 -20.521 1.00 96.31 202 SER A O 1
ATOM 1565 N N . GLY A 1 203 ? 15.934 -4.922 -19.851 1.00 96.56 203 GLY A N 1
ATOM 1566 C CA . GLY A 1 203 ? 16.528 -6.213 -20.172 1.00 96.56 203 GLY A CA 1
ATOM 1567 C C . GLY A 1 203 ? 17.302 -6.877 -19.029 1.00 96.56 203 GLY A C 1
ATOM 1568 O O . GLY A 1 203 ? 17.609 -8.067 -19.127 1.00 96.56 203 GLY A O 1
ATOM 1569 N N . GLU A 1 204 ? 17.585 -6.144 -17.956 1.00 96.69 204 GLU A N 1
ATOM 1570 C CA . GLU A 1 204 ? 18.460 -6.579 -16.868 1.00 96.69 204 GLU A CA 1
ATOM 1571 C C . GLU A 1 204 ? 17.677 -6.695 -15.558 1.00 96.69 204 GLU A C 1
ATOM 1573 O O . GLU A 1 204 ? 16.763 -5.910 -15.295 1.00 96.69 204 GLU A O 1
ATOM 1578 N N . TRP A 1 205 ? 18.023 -7.704 -14.760 1.00 98.00 205 TRP A N 1
ATOM 1579 C CA . TRP A 1 205 ? 17.553 -7.812 -13.384 1.00 98.00 205 TRP A CA 1
ATOM 1580 C C . TRP A 1 205 ? 18.362 -6.867 -12.501 1.00 98.00 205 TRP A C 1
ATOM 1582 O O . TRP A 1 205 ? 19.586 -6.801 -12.616 1.00 98.00 205 TRP A O 1
ATOM 1592 N N . PHE A 1 206 ? 17.676 -6.165 -11.613 1.00 97.69 206 PHE A N 1
ATOM 1593 C CA . PHE A 1 206 ? 18.274 -5.368 -10.555 1.00 97.69 206 PHE A CA 1
ATOM 1594 C C . PHE A 1 206 ? 17.585 -5.692 -9.237 1.00 97.69 206 PHE A C 1
ATOM 1596 O O . PHE A 1 206 ? 16.381 -5.945 -9.198 1.00 97.69 206 PHE A O 1
ATOM 1603 N N . GLU A 1 207 ? 18.350 -5.680 -8.160 1.00 97.94 207 GLU A N 1
ATOM 1604 C CA . GLU A 1 207 ? 17.811 -5.806 -6.818 1.00 97.94 207 GLU A CA 1
ATOM 1605 C C . GLU A 1 207 ? 17.321 -4.442 -6.351 1.00 97.94 207 GLU A C 1
ATOM 1607 O O . GLU A 1 207 ? 18.066 -3.458 -6.380 1.00 97.94 207 GLU A O 1
ATOM 1612 N N . LEU A 1 208 ? 16.076 -4.389 -5.895 1.00 98.25 208 LEU A N 1
ATOM 1613 C CA . LEU A 1 208 ? 15.528 -3.227 -5.223 1.00 98.25 208 LEU A CA 1
ATOM 1614 C C . LEU A 1 208 ? 15.165 -3.600 -3.797 1.00 98.25 208 LEU A C 1
ATOM 1616 O O . LEU A 1 208 ? 14.311 -4.454 -3.565 1.00 98.25 208 LEU A O 1
ATOM 1620 N N . GLU A 1 209 ? 15.745 -2.873 -2.855 1.00 98.25 209 GLU A N 1
ATOM 1621 C CA . GLU A 1 209 ? 15.344 -2.909 -1.462 1.00 98.25 209 GLU A CA 1
ATOM 1622 C C . GLU A 1 209 ? 14.749 -1.561 -1.055 1.00 98.25 209 GLU A C 1
ATOM 1624 O O . GLU A 1 209 ? 15.255 -0.497 -1.419 1.00 98.25 209 GLU A O 1
ATOM 1629 N N . THR A 1 210 ? 13.673 -1.584 -0.275 1.00 98.38 210 THR A N 1
ATOM 1630 C CA . THR A 1 210 ? 13.045 -0.375 0.264 1.00 98.38 210 THR A CA 1
ATOM 1631 C C . THR A 1 210 ? 12.728 -0.546 1.744 1.00 98.38 210 THR A C 1
ATOM 1633 O O . THR A 1 210 ? 12.290 -1.614 2.156 1.00 98.38 210 THR A O 1
ATOM 1636 N N . GLU A 1 211 ? 12.927 0.499 2.546 1.00 98.06 211 GLU A N 1
ATOM 1637 C CA . GLU A 1 211 ? 12.543 0.565 3.960 1.00 98.06 211 GLU A CA 1
ATOM 1638 C C . GLU A 1 211 ? 11.644 1.780 4.186 1.00 98.06 211 GLU A C 1
ATOM 1640 O O . GLU A 1 211 ? 11.993 2.905 3.813 1.00 98.06 211 GLU A O 1
ATOM 1645 N N . VAL A 1 212 ? 10.514 1.556 4.854 1.00 98.50 212 VAL A N 1
ATOM 1646 C CA . VAL A 1 212 ? 9.630 2.597 5.376 1.00 98.50 212 VAL A CA 1
ATOM 1647 C C . VAL A 1 212 ? 9.493 2.416 6.877 1.00 98.50 212 VAL A C 1
ATOM 1649 O O . VAL A 1 212 ? 9.269 1.311 7.371 1.00 98.50 212 VAL A O 1
ATOM 1652 N N . VAL A 1 213 ? 9.626 3.520 7.607 1.00 97.94 213 VAL A N 1
ATOM 1653 C CA . VAL A 1 213 ? 9.410 3.570 9.055 1.00 97.94 213 VAL A CA 1
ATOM 1654 C C . VAL A 1 213 ? 8.418 4.682 9.355 1.00 97.94 213 VAL A C 1
ATOM 1656 O O . VAL A 1 213 ? 8.609 5.822 8.908 1.00 97.94 213 VAL A O 1
ATOM 1659 N N . MET A 1 214 ? 7.382 4.349 10.121 1.00 98.06 214 MET A N 1
ATOM 1660 C CA . MET A 1 214 ? 6.391 5.309 10.590 1.00 98.06 214 MET A CA 1
ATOM 1661 C C . MET A 1 214 ? 7.032 6.373 11.484 1.00 98.06 214 MET A C 1
ATOM 1663 O O . MET A 1 214 ? 8.065 6.148 12.121 1.00 98.06 214 MET A O 1
ATOM 1667 N N . ASN A 1 215 ? 6.433 7.561 11.509 1.00 98.19 215 ASN A N 1
ATOM 1668 C CA . ASN A 1 215 ? 6.821 8.585 12.464 1.00 98.19 215 ASN A CA 1
ATOM 1669 C C . ASN A 1 215 ? 6.242 8.280 13.847 1.00 98.19 215 ASN A C 1
ATOM 1671 O O . ASN A 1 215 ? 5.246 7.574 13.961 1.00 98.19 215 ASN A O 1
ATOM 1675 N N . THR A 1 216 ? 6.828 8.856 14.894 1.00 97.00 216 THR A N 1
ATOM 1676 C CA . THR A 1 216 ? 6.200 8.853 16.221 1.00 97.00 216 THR A CA 1
ATOM 1677 C C . THR A 1 216 ? 5.108 9.913 16.300 1.00 97.00 216 THR A C 1
ATOM 1679 O O . THR A 1 216 ? 5.197 10.957 15.641 1.00 97.00 216 THR A O 1
ATOM 1682 N N . VAL A 1 217 ? 4.093 9.657 17.124 1.00 95.25 217 VAL A N 1
ATOM 1683 C CA . VAL A 1 217 ? 3.075 10.639 17.500 1.00 95.25 217 VAL A CA 1
ATOM 1684 C C . VAL A 1 217 ? 3.277 11.014 18.967 1.00 95.25 217 VAL A C 1
ATOM 1686 O O . VAL A 1 217 ? 3.377 10.158 19.844 1.00 95.25 217 VAL A O 1
ATOM 1689 N N . SER A 1 218 ? 3.358 12.313 19.240 1.00 93.00 218 SER A N 1
ATOM 1690 C CA . SER A 1 218 ? 3.545 12.866 20.582 1.00 93.00 218 SER A CA 1
ATOM 1691 C C . SER A 1 218 ? 2.444 13.887 20.849 1.00 93.00 218 SER A C 1
ATOM 1693 O O . SER A 1 218 ? 2.333 14.875 20.131 1.00 93.00 218 SER A O 1
ATOM 1695 N N . ASP A 1 219 ? 1.614 13.657 21.871 1.00 90.19 219 ASP A N 1
ATOM 1696 C CA . ASP A 1 219 ? 0.484 14.535 22.227 1.00 90.19 219 ASP A CA 1
ATOM 1697 C C . ASP A 1 219 ? -0.494 14.808 21.056 1.00 90.19 219 ASP A C 1
ATOM 1699 O O . ASP A 1 219 ? -1.059 15.896 20.943 1.00 90.19 219 ASP A O 1
ATOM 1703 N N . GLY A 1 220 ? -0.704 13.812 20.184 1.00 86.81 220 GLY A N 1
ATOM 1704 C CA . GLY A 1 220 ? -1.569 13.917 18.999 1.00 86.81 220 GLY A CA 1
ATOM 1705 C C . GLY A 1 220 ? -0.935 14.635 17.803 1.00 86.81 220 GLY A C 1
ATOM 1706 O O . GLY A 1 220 ? -1.614 14.888 16.812 1.00 86.81 220 GLY A O 1
ATOM 1707 N N . GLU A 1 221 ? 0.356 14.961 17.876 1.00 93.56 221 GLU A N 1
ATOM 1708 C CA . GLU A 1 221 ? 1.108 15.611 16.805 1.00 93.56 221 GLU A CA 1
ATOM 1709 C C . GLU A 1 221 ? 2.138 14.657 16.195 1.00 93.56 221 GLU A C 1
ATOM 1711 O O . GLU A 1 221 ? 2.787 13.881 16.895 1.00 93.56 221 GLU A O 1
ATOM 1716 N N . ALA A 1 222 ? 2.322 14.749 14.879 1.00 96.94 222 ALA A N 1
ATOM 1717 C CA . ALA A 1 222 ? 3.300 13.953 14.147 1.00 96.94 222 ALA A CA 1
ATOM 1718 C C . ALA A 1 222 ? 4.715 14.532 14.311 1.00 96.94 222 ALA A C 1
ATOM 1720 O O . ALA A 1 222 ? 4.983 15.665 13.885 1.00 96.94 222 ALA A O 1
ATOM 1721 N N . ASP A 1 223 ? 5.643 13.746 14.857 1.00 97.94 223 ASP A N 1
ATOM 1722 C CA . ASP A 1 223 ? 7.063 14.097 14.885 1.00 97.94 223 ASP A CA 1
ATOM 1723 C C . ASP A 1 223 ? 7.700 13.874 13.497 1.00 97.94 223 ASP A C 1
ATOM 1725 O O . ASP A 1 223 ? 7.423 12.874 12.844 1.00 97.94 223 ASP A O 1
ATOM 1729 N N . PRO A 1 224 ? 8.587 14.752 12.999 1.00 97.56 224 PRO A N 1
ATOM 1730 C CA . PRO A 1 224 ? 9.234 14.581 11.695 1.00 97.56 224 PRO A CA 1
ATOM 1731 C C . PRO A 1 224 ? 10.421 13.613 11.790 1.00 97.56 224 PRO A C 1
ATOM 1733 O O . PRO A 1 224 ? 11.579 14.019 11.692 1.00 97.56 224 PRO A O 1
ATOM 1736 N N . ASN A 1 225 ? 10.146 12.337 12.056 1.00 98.06 225 ASN A N 1
ATOM 1737 C CA . ASN A 1 225 ? 11.162 11.289 12.216 1.00 98.06 225 ASN A CA 1
ATOM 1738 C C . ASN A 1 225 ? 10.846 9.982 11.469 1.00 98.06 225 ASN A C 1
ATOM 1740 O O . ASN A 1 225 ? 11.598 9.011 11.610 1.00 98.06 225 ASN A O 1
ATOM 1744 N N . GLY A 1 226 ? 9.777 9.962 10.666 1.00 98.38 226 GLY A N 1
ATOM 1745 C CA . GLY A 1 226 ? 9.488 8.877 9.736 1.00 98.38 226 GLY A CA 1
ATOM 1746 C C . GLY A 1 226 ? 10.548 8.793 8.639 1.00 98.38 226 GLY A C 1
ATOM 1747 O O . GLY A 1 226 ? 11.201 9.788 8.300 1.00 98.38 226 GLY A O 1
ATOM 1748 N N . LYS A 1 227 ? 10.750 7.595 8.086 1.00 98.56 227 LYS A N 1
ATOM 1749 C CA . LYS A 1 227 ? 11.856 7.315 7.158 1.00 98.56 227 LYS A CA 1
ATOM 1750 C C . LYS A 1 227 ? 11.387 6.635 5.884 1.00 98.56 227 LYS A C 1
ATOM 1752 O O . LYS A 1 227 ? 10.473 5.819 5.924 1.00 98.56 227 LYS A O 1
ATOM 1757 N N . GLY A 1 228 ? 12.074 6.950 4.792 1.00 98.50 228 GLY A N 1
ATOM 1758 C CA . GLY A 1 228 ? 12.044 6.223 3.529 1.00 98.50 228 GLY A CA 1
ATOM 1759 C C . GLY A 1 228 ? 13.473 6.051 3.021 1.00 98.50 228 GLY A C 1
ATOM 1760 O O . GLY A 1 228 ? 14.224 7.030 2.959 1.00 98.50 228 GLY A O 1
ATOM 1761 N N . ARG A 1 229 ? 13.870 4.822 2.695 1.00 98.50 229 ARG A N 1
ATOM 1762 C CA . ARG A 1 229 ? 15.210 4.499 2.183 1.00 98.50 229 ARG A CA 1
ATOM 1763 C C . ARG A 1 229 ? 15.142 3.463 1.090 1.00 98.50 229 ARG A C 1
ATOM 1765 O O . ARG A 1 229 ? 14.336 2.544 1.206 1.00 98.50 229 ARG A O 1
ATOM 1772 N N . TYR A 1 230 ? 16.010 3.592 0.092 1.00 98.06 230 TYR A N 1
ATOM 1773 C CA . TYR A 1 230 ? 16.110 2.634 -1.005 1.00 98.06 230 TYR A CA 1
ATOM 1774 C C . TYR A 1 230 ? 17.551 2.210 -1.217 1.00 98.06 230 TYR A C 1
ATOM 1776 O O . TYR A 1 230 ? 18.449 3.060 -1.235 1.00 98.06 230 TYR A O 1
ATOM 1784 N N . TRP A 1 231 ? 17.734 0.921 -1.462 1.00 98.12 231 TRP A N 1
ATOM 1785 C CA . TRP A 1 231 ? 18.983 0.364 -1.937 1.00 98.12 231 TRP A CA 1
ATOM 1786 C C . TRP A 1 231 ? 18.767 -0.239 -3.319 1.00 98.12 231 TRP A C 1
ATOM 1788 O O . TRP A 1 231 ? 17.761 -0.903 -3.565 1.00 98.12 231 TRP A O 1
ATOM 1798 N N . LEU A 1 232 ? 19.696 0.035 -4.227 1.00 97.06 232 LEU A N 1
ATOM 1799 C CA . LEU A 1 232 ? 19.721 -0.531 -5.569 1.00 97.06 232 LEU A CA 1
ATOM 1800 C C . LEU A 1 232 ? 20.984 -1.378 -5.679 1.00 97.06 232 LEU A C 1
ATOM 1802 O O . LEU A 1 232 ? 22.083 -0.832 -5.586 1.00 97.06 232 LEU A O 1
ATOM 1806 N N . ASN A 1 233 ? 20.833 -2.691 -5.865 1.00 95.62 233 ASN A N 1
ATOM 1807 C CA . ASN A 1 233 ? 21.948 -3.647 -5.862 1.00 95.62 233 ASN A CA 1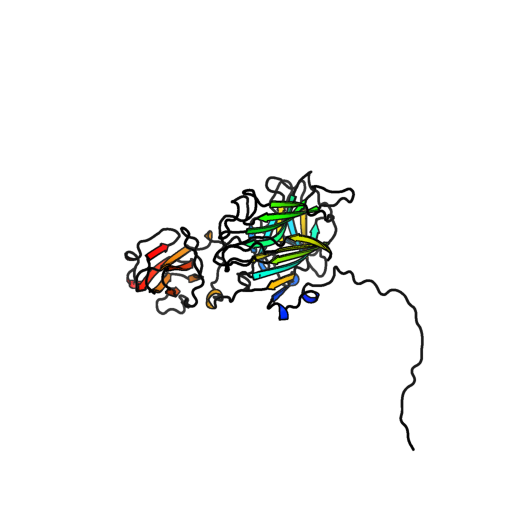
ATOM 1808 C C . ASN A 1 233 ? 22.856 -3.477 -4.626 1.00 95.62 233 ASN A C 1
ATOM 1810 O O . ASN A 1 233 ? 24.064 -3.282 -4.759 1.00 95.62 233 ASN A O 1
ATOM 1814 N N . GLY A 1 234 ? 22.258 -3.447 -3.432 1.00 93.81 234 GLY A N 1
ATOM 1815 C CA . GLY A 1 234 ? 22.960 -3.227 -2.160 1.00 93.81 234 GLY A CA 1
ATOM 1816 C C . GLY A 1 234 ? 23.445 -1.793 -1.866 1.00 93.81 234 GLY A C 1
ATOM 1817 O O . GLY A 1 234 ? 23.786 -1.491 -0.719 1.00 93.81 234 GLY A O 1
ATOM 1818 N N . GLU A 1 235 ? 23.452 -0.862 -2.829 1.00 95.50 235 GLU A N 1
ATOM 1819 C CA . GLU A 1 235 ? 23.900 0.524 -2.603 1.00 95.50 235 GLU A CA 1
ATOM 1820 C C . GLU A 1 235 ? 22.749 1.428 -2.137 1.00 95.50 235 GLU A C 1
ATOM 1822 O O . GLU A 1 235 ? 21.732 1.528 -2.815 1.00 95.50 235 GLU A O 1
ATOM 1827 N N . LEU A 1 236 ? 22.916 2.152 -1.019 1.00 96.75 236 LEU A N 1
ATOM 1828 C CA . LEU A 1 236 ? 21.939 3.148 -0.553 1.00 96.75 236 LEU A CA 1
ATOM 1829 C C . LEU A 1 236 ? 21.883 4.341 -1.523 1.00 96.75 236 LEU A C 1
ATOM 1831 O O . LEU A 1 236 ? 22.772 5.194 -1.517 1.00 96.75 236 LEU A O 1
ATOM 1835 N N . VAL A 1 237 ? 20.805 4.436 -2.300 1.00 97.31 237 VAL A N 1
ATOM 1836 C CA . VAL A 1 237 ? 20.623 5.464 -3.343 1.00 97.31 237 VAL A CA 1
ATOM 1837 C C . VAL A 1 237 ? 19.674 6.591 -2.936 1.00 97.31 237 VAL A C 1
ATOM 1839 O O . VAL A 1 237 ? 19.724 7.687 -3.496 1.00 97.31 237 VAL A O 1
ATOM 1842 N N . TYR A 1 238 ? 18.819 6.358 -1.941 1.00 98.25 238 TYR A N 1
ATOM 1843 C CA . TYR A 1 238 ? 17.900 7.361 -1.407 1.00 98.25 238 TYR A CA 1
ATOM 1844 C C . TYR A 1 238 ? 17.754 7.197 0.101 1.00 98.25 238 TYR A C 1
ATOM 1846 O O . TYR A 1 238 ? 17.570 6.088 0.598 1.00 98.25 238 TYR A O 1
ATOM 1854 N N . GLU A 1 239 ? 17.777 8.311 0.825 1.00 98.06 239 GLU A N 1
ATOM 1855 C CA . GLU A 1 239 ? 17.427 8.363 2.239 1.00 98.06 239 GLU A CA 1
ATOM 1856 C C . GLU A 1 239 ? 16.742 9.692 2.547 1.00 98.06 239 GLU A C 1
ATOM 1858 O O . GLU A 1 239 ? 17.268 10.771 2.260 1.00 98.06 239 GLU A O 1
ATOM 1863 N N . ARG A 1 240 ? 15.594 9.602 3.215 1.00 98.25 240 ARG A N 1
ATOM 1864 C CA . ARG A 1 240 ? 14.938 10.728 3.867 1.00 98.25 240 ARG A CA 1
ATOM 1865 C C . ARG A 1 240 ? 14.393 10.282 5.218 1.00 98.25 240 ARG A C 1
ATOM 1867 O O . ARG A 1 240 ? 13.833 9.196 5.337 1.00 98.25 240 ARG A O 1
ATOM 1874 N N . THR A 1 241 ? 14.600 11.096 6.252 1.00 98.19 241 THR A N 1
ATOM 1875 C CA . THR A 1 241 ? 14.342 10.712 7.655 1.00 98.19 241 THR A CA 1
ATOM 1876 C C . THR A 1 241 ? 13.524 11.738 8.433 1.00 98.19 241 THR A C 1
ATOM 1878 O O . THR A 1 241 ? 13.617 11.796 9.658 1.00 98.19 241 THR A O 1
ATOM 1881 N N . ASP A 1 242 ? 12.809 12.607 7.728 1.00 97.94 242 ASP A N 1
ATOM 1882 C CA . ASP A 1 242 ? 12.043 13.715 8.293 1.00 97.94 242 ASP A CA 1
ATOM 1883 C C . ASP A 1 242 ? 10.564 13.670 7.884 1.00 97.94 242 ASP A C 1
ATOM 1885 O O . ASP A 1 242 ? 9.878 14.692 7.895 1.00 97.94 242 ASP A O 1
ATOM 1889 N N . PHE A 1 243 ? 10.058 12.490 7.516 1.00 98.31 243 PHE A N 1
ATOM 1890 C CA . PHE A 1 243 ? 8.664 12.353 7.121 1.00 98.31 243 PHE A CA 1
ATOM 1891 C C . PHE A 1 243 ? 7.721 12.454 8.319 1.00 98.31 243 PHE A C 1
ATOM 1893 O O . PHE A 1 243 ? 7.984 11.921 9.398 1.00 98.31 243 PHE A O 1
ATOM 1900 N N . ARG A 1 244 ? 6.582 13.102 8.069 1.00 97.88 244 ARG A N 1
ATOM 1901 C CA . ARG A 1 244 ? 5.363 13.026 8.873 1.00 97.88 244 ARG A CA 1
ATOM 1902 C C . ARG A 1 244 ? 4.293 12.352 8.027 1.00 97.88 244 ARG A C 1
ATOM 1904 O O . ARG A 1 244 ? 3.816 12.938 7.050 1.00 97.88 244 ARG A O 1
ATOM 1911 N N . TRP A 1 245 ? 3.998 11.104 8.357 1.00 96.44 245 TRP A N 1
ATOM 1912 C CA . TRP A 1 245 ? 3.018 10.273 7.666 1.00 96.44 245 TRP A CA 1
ATOM 1913 C C . TRP A 1 245 ? 1.635 10.445 8.282 1.00 96.44 245 TRP A C 1
ATOM 1915 O O . TRP A 1 245 ? 0.678 10.699 7.556 1.00 96.44 245 TRP A O 1
ATOM 1925 N N . THR A 1 246 ? 1.555 10.354 9.611 1.00 95.25 246 THR A N 1
ATOM 1926 C CA . THR A 1 246 ? 0.297 10.319 10.361 1.00 95.25 246 THR A CA 1
ATOM 1927 C C . THR A 1 246 ? 0.406 11.006 11.726 1.00 95.25 246 THR A C 1
ATOM 1929 O O . THR A 1 246 ? 1.488 11.109 12.305 1.00 95.25 246 THR A O 1
ATOM 1932 N N . THR A 1 247 ? -0.731 11.454 12.249 1.00 93.50 247 THR A N 1
ATOM 1933 C CA . THR A 1 247 ? -0.970 11.901 13.630 1.00 93.50 247 THR A CA 1
ATOM 1934 C C . THR A 1 247 ? -1.737 10.855 14.451 1.00 93.50 247 THR A C 1
ATOM 1936 O O . THR A 1 247 ? -2.193 11.165 15.549 1.00 93.50 247 THR A O 1
ATOM 1939 N N . VAL A 1 248 ? -1.951 9.651 13.912 1.00 86.88 248 VAL A N 1
ATOM 1940 C CA . VAL A 1 248 ? -2.745 8.570 14.513 1.00 86.88 248 VAL A CA 1
ATOM 1941 C C . VAL A 1 248 ? -1.848 7.346 14.695 1.00 86.88 248 VAL A C 1
ATOM 1943 O O . VAL A 1 248 ? -1.382 6.784 13.711 1.00 86.88 248 VAL A O 1
ATOM 1946 N N . ASP A 1 249 ? -1.603 6.935 15.943 1.00 81.25 249 ASP A N 1
ATOM 1947 C CA . ASP A 1 249 ? -0.678 5.834 16.270 1.00 81.25 249 ASP A CA 1
ATOM 1948 C C . ASP A 1 249 ? -1.101 4.492 15.652 1.00 81.25 249 ASP A C 1
ATOM 1950 O O . ASP A 1 249 ? -0.259 3.661 15.319 1.00 81.25 249 ASP A O 1
ATOM 1954 N N . GLU A 1 250 ? -2.404 4.275 15.484 1.00 79.75 250 GLU A N 1
ATOM 1955 C CA . GLU A 1 250 ? -2.956 3.050 14.905 1.00 79.75 250 GLU A CA 1
ATOM 1956 C C . GLU A 1 250 ? -2.872 3.013 13.369 1.00 79.75 250 GLU A C 1
ATOM 1958 O O . GLU A 1 250 ? -3.088 1.962 12.769 1.00 79.75 250 GLU A O 1
ATOM 1963 N N . GLN A 1 251 ? -2.566 4.140 12.719 1.00 85.75 251 GLN A N 1
ATOM 1964 C CA . GLN A 1 251 ? -2.442 4.221 11.269 1.00 85.75 251 GLN A CA 1
ATOM 1965 C C . GLN A 1 251 ? -0.992 3.971 10.846 1.00 85.75 251 GLN A C 1
ATOM 1967 O O . GLN A 1 251 ? -0.125 4.822 11.024 1.00 85.75 251 GLN A O 1
ATOM 1972 N N . ALA A 1 252 ? -0.724 2.851 10.184 1.00 93.56 252 ALA A N 1
ATOM 1973 C CA . ALA A 1 252 ? 0.630 2.493 9.776 1.00 93.56 252 ALA A CA 1
ATOM 1974 C C . ALA A 1 252 ? 0.674 1.927 8.349 1.00 93.56 252 ALA A C 1
ATOM 1976 O O . ALA A 1 252 ? -0.054 2.397 7.471 1.00 93.56 252 ALA A O 1
ATOM 1977 N N . ILE A 1 253 ? 1.589 1.002 8.064 1.00 95.62 253 ILE A N 1
ATOM 1978 C CA . ILE A 1 253 ? 1.825 0.492 6.710 1.00 95.62 253 ILE A CA 1
ATOM 1979 C C . ILE A 1 253 ? 0.764 -0.563 6.387 1.00 95.62 253 ILE A C 1
ATOM 1981 O O . ILE A 1 253 ? 0.721 -1.614 7.012 1.00 95.62 253 ILE A O 1
ATOM 1985 N N . GLU A 1 254 ? -0.094 -0.289 5.406 1.00 90.38 254 GLU A N 1
ATOM 1986 C CA . GLU A 1 254 ? -1.172 -1.197 4.983 1.00 90.38 254 GLU A CA 1
ATOM 1987 C C . GLU A 1 254 ? -0.721 -2.104 3.828 1.00 90.38 254 GLU A C 1
ATOM 1989 O O . GLU A 1 254 ? -1.008 -3.303 3.820 1.00 90.38 254 GLU A O 1
ATOM 1994 N N . TYR A 1 255 ? 0.034 -1.537 2.878 1.00 93.50 255 TYR A N 1
ATOM 1995 C CA . TYR A 1 255 ? 0.529 -2.244 1.695 1.00 93.50 255 TYR A CA 1
ATOM 1996 C C . TYR A 1 255 ? 2.015 -2.057 1.431 1.00 93.50 255 TYR A C 1
ATOM 1998 O O . TYR A 1 255 ? 2.575 -0.984 1.668 1.00 93.50 255 TYR A O 1
ATOM 2006 N N . ALA A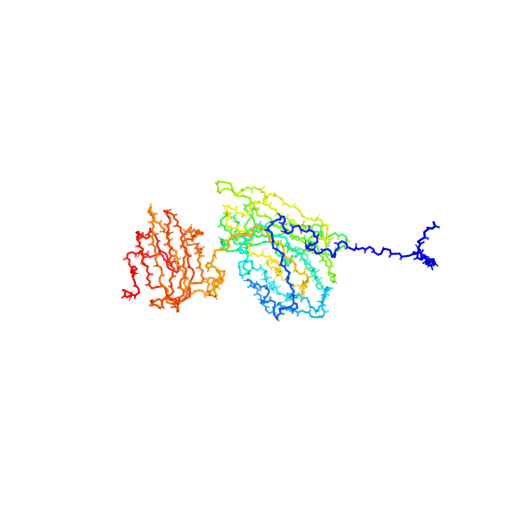 1 256 ? 2.599 -3.073 0.797 1.00 96.94 256 ALA A N 1
ATOM 2007 C CA . ALA A 1 256 ? 3.953 -3.085 0.253 1.00 96.94 256 ALA A CA 1
ATOM 2008 C C . ALA A 1 256 ? 4.024 -3.971 -1.008 1.00 96.94 256 ALA A C 1
ATOM 2010 O O . ALA A 1 256 ? 3.288 -4.950 -1.111 1.00 96.94 256 ALA A O 1
ATOM 2011 N N . GLY A 1 257 ? 4.882 -3.643 -1.976 1.00 96.88 257 GLY A N 1
ATOM 2012 C CA . GLY A 1 257 ? 5.188 -4.522 -3.110 1.00 96.88 257 GLY A CA 1
ATOM 2013 C C . GLY A 1 257 ? 4.826 -3.947 -4.486 1.00 96.88 257 GLY A C 1
ATOM 2014 O O . GLY A 1 257 ? 4.932 -2.733 -4.700 1.00 96.88 257 GLY A O 1
ATOM 2015 N N . PRO A 1 258 ? 4.419 -4.789 -5.456 1.00 95.62 258 PRO A N 1
ATOM 2016 C CA . PRO A 1 258 ? 4.186 -4.351 -6.830 1.00 95.62 258 PRO A CA 1
ATOM 2017 C C . PRO A 1 258 ? 3.073 -3.297 -6.964 1.00 95.62 258 PRO A C 1
ATOM 2019 O O . PRO A 1 258 ? 1.970 -3.405 -6.433 1.00 95.62 258 PRO A O 1
ATOM 2022 N N . LEU A 1 259 ? 3.332 -2.241 -7.735 1.00 92.44 259 LEU A N 1
ATOM 2023 C CA . LEU A 1 259 ? 2.305 -1.255 -8.077 1.00 92.44 259 LEU A CA 1
ATOM 2024 C C . LEU A 1 259 ? 2.608 -0.650 -9.438 1.00 92.44 259 LEU A C 1
ATOM 2026 O O . LEU A 1 259 ? 3.471 0.219 -9.545 1.00 92.44 259 LEU A O 1
ATOM 2030 N N . VAL A 1 260 ? 1.903 -1.093 -10.482 1.00 94.69 260 VAL A N 1
ATOM 2031 C CA . VAL A 1 260 ? 2.280 -0.771 -11.862 1.00 94.69 260 VAL A CA 1
ATOM 2032 C C . VAL A 1 260 ? 1.307 0.184 -12.530 1.00 94.69 260 VAL A C 1
ATOM 2034 O O . VAL A 1 260 ? 0.162 -0.148 -12.858 1.00 94.69 260 VAL A O 1
ATOM 2037 N N . ARG A 1 261 ? 1.810 1.383 -12.824 1.00 93.06 261 ARG A N 1
ATOM 2038 C CA . ARG A 1 261 ? 1.078 2.403 -13.568 1.00 93.06 261 ARG A CA 1
ATOM 2039 C C . ARG A 1 261 ? 2.006 3.304 -14.366 1.00 93.06 261 ARG A C 1
ATOM 2041 O O . ARG A 1 261 ? 2.835 4.017 -13.799 1.00 93.06 261 ARG A O 1
ATOM 2048 N N . TYR A 1 262 ? 1.756 3.375 -15.667 1.00 94.44 262 TYR A N 1
ATOM 2049 C CA . TYR A 1 262 ? 2.428 4.313 -16.553 1.00 94.44 262 TYR A CA 1
ATOM 2050 C C . TYR A 1 262 ? 1.787 5.697 -16.429 1.00 94.44 262 TYR A C 1
ATOM 2052 O O . TYR A 1 262 ? 0.593 5.878 -16.663 1.00 94.44 262 TYR A O 1
ATOM 2060 N N . GLY A 1 263 ? 2.584 6.673 -16.018 1.00 86.25 263 GLY A N 1
ATOM 2061 C CA . GLY A 1 263 ? 2.214 8.075 -15.929 1.00 86.25 263 GLY A CA 1
ATOM 2062 C C . GLY A 1 263 ? 1.184 8.437 -14.855 1.00 86.25 263 GLY A C 1
ATOM 2063 O O . GLY A 1 263 ? 0.786 7.663 -13.969 1.00 86.25 263 GLY A O 1
ATOM 2064 N N . GLY A 1 264 ? 0.744 9.686 -14.944 1.00 79.12 264 GLY A N 1
ATOM 2065 C CA . GLY A 1 264 ? -0.520 10.186 -14.410 1.00 79.12 264 GLY A CA 1
ATOM 2066 C C . GLY A 1 264 ? -1.542 10.352 -15.534 1.00 79.12 264 GLY A C 1
ATOM 2067 O O . GLY A 1 264 ? -2.634 9.782 -15.458 1.00 79.12 264 GLY A O 1
ATOM 2068 N N . SER A 1 265 ? -1.145 11.083 -16.580 1.00 82.88 265 SER A N 1
ATOM 2069 C CA . SER A 1 265 ? -1.925 11.349 -17.801 1.00 82.88 265 SER A CA 1
ATOM 2070 C C . SER A 1 265 ? -1.299 10.781 -19.078 1.00 82.88 265 SER A C 1
ATOM 2072 O O . SER A 1 265 ? -1.955 10.758 -20.117 1.00 82.88 265 SER A O 1
ATOM 2074 N N . GLU A 1 266 ? -0.040 10.361 -19.002 1.00 91.56 266 GLU A N 1
ATOM 2075 C CA . GLU A 1 266 ? 0.735 9.752 -20.077 1.00 91.56 266 GLU A CA 1
ATOM 2076 C C . GLU A 1 266 ? 0.240 8.325 -20.365 1.00 91.56 266 GLU A C 1
ATOM 2078 O O . GLU A 1 266 ? -0.479 7.724 -19.563 1.00 91.56 266 GLU A O 1
ATOM 2083 N N . VAL A 1 267 ? 0.622 7.776 -21.519 1.00 95.06 267 VAL A N 1
ATOM 2084 C CA . VAL A 1 267 ? 0.298 6.403 -21.930 1.00 95.06 267 VAL A CA 1
ATOM 2085 C C . VAL A 1 267 ? 1.535 5.719 -22.495 1.00 95.06 267 VAL A C 1
ATOM 2087 O O . VAL A 1 267 ? 2.381 6.386 -23.086 1.00 95.06 267 VAL A O 1
ATOM 2090 N N . ALA A 1 268 ? 1.625 4.399 -22.342 1.00 96.50 268 ALA A N 1
ATOM 2091 C CA . ALA A 1 268 ? 2.778 3.636 -22.800 1.00 96.50 268 ALA A CA 1
ATOM 2092 C C . ALA A 1 268 ? 2.938 3.717 -24.337 1.00 96.50 268 ALA A C 1
ATOM 2094 O O . ALA A 1 268 ? 1.956 3.527 -25.067 1.00 96.50 268 ALA A O 1
ATOM 2095 N N . PRO A 1 269 ? 4.150 3.975 -24.864 1.00 96.56 269 PRO A N 1
ATOM 2096 C CA . PRO A 1 269 ? 4.386 4.086 -26.310 1.00 96.56 269 PRO A CA 1
ATOM 2097 C C . PRO A 1 269 ? 4.341 2.729 -27.038 1.00 96.56 269 PRO A C 1
ATOM 2099 O O . PRO A 1 269 ? 4.037 2.660 -28.238 1.00 96.56 269 PRO A O 1
ATOM 2102 N N . ILE A 1 270 ? 4.607 1.647 -26.307 1.00 97.31 270 ILE A N 1
ATOM 2103 C CA . ILE A 1 270 ? 4.569 0.248 -26.748 1.00 97.31 270 ILE A CA 1
ATOM 2104 C C . ILE A 1 270 ? 3.936 -0.623 -25.653 1.00 97.31 270 ILE A C 1
ATOM 2106 O O . ILE A 1 270 ? 3.606 -0.116 -24.582 1.00 97.31 270 ILE A O 1
ATOM 2110 N N . ASP A 1 271 ? 3.761 -1.916 -25.926 1.00 97.81 271 ASP A N 1
ATOM 2111 C CA . ASP A 1 271 ? 3.454 -2.878 -24.869 1.00 97.81 271 ASP A CA 1
ATOM 2112 C C . ASP A 1 271 ? 4.709 -3.055 -24.005 1.00 97.81 271 ASP A C 1
ATOM 2114 O O . ASP A 1 271 ? 5.790 -3.311 -24.528 1.00 97.81 271 ASP A O 1
ATOM 2118 N N . LEU A 1 272 ? 4.569 -2.878 -22.698 1.00 97.75 272 LEU A N 1
ATOM 2119 C CA . LEU A 1 272 ? 5.646 -2.951 -21.717 1.00 97.75 272 LEU A CA 1
ATOM 2120 C C . LEU A 1 272 ? 5.341 -4.055 -20.708 1.00 97.75 272 LEU A C 1
ATOM 2122 O O . LEU A 1 272 ? 4.175 -4.352 -20.446 1.00 97.75 272 LEU A O 1
ATOM 2126 N N . ALA A 1 273 ? 6.381 -4.609 -20.092 1.00 97.62 273 ALA A N 1
ATOM 2127 C CA . ALA A 1 273 ? 6.228 -5.515 -18.960 1.00 97.62 273 ALA A CA 1
ATOM 2128 C C . ALA A 1 273 ? 7.257 -5.218 -17.866 1.00 97.62 273 ALA A C 1
ATOM 2130 O O . ALA A 1 273 ? 8.411 -4.892 -18.162 1.00 97.62 273 ALA A O 1
ATOM 2131 N N . VAL A 1 274 ? 6.830 -5.355 -16.613 1.00 98.12 274 VAL A N 1
ATOM 2132 C CA . VAL A 1 274 ? 7.705 -5.398 -15.435 1.00 98.12 274 VAL A CA 1
ATOM 2133 C C . VAL A 1 274 ? 7.632 -6.799 -14.844 1.00 98.12 274 VAL A C 1
ATOM 2135 O O . VAL A 1 274 ? 6.538 -7.347 -14.694 1.00 98.12 274 VAL A O 1
ATOM 2138 N N . PHE A 1 275 ? 8.787 -7.367 -14.529 1.00 97.94 275 PHE A N 1
ATOM 2139 C CA . PHE A 1 275 ? 8.930 -8.667 -13.889 1.00 97.94 275 PHE A CA 1
ATOM 2140 C C . PHE A 1 275 ? 9.454 -8.476 -12.468 1.00 97.94 275 PHE A C 1
ATOM 2142 O O . PHE A 1 275 ? 10.307 -7.614 -12.249 1.00 97.94 275 PHE A O 1
ATOM 2149 N N . TYR A 1 276 ? 8.955 -9.279 -11.536 1.00 97.81 276 TYR A N 1
ATOM 2150 C CA . TYR A 1 276 ? 9.367 -9.313 -10.137 1.00 97.81 276 TYR A CA 1
ATOM 2151 C C . TYR A 1 276 ? 9.665 -10.750 -9.752 1.00 97.81 276 TYR A C 1
ATOM 2153 O O . TYR A 1 276 ? 8.907 -11.646 -10.121 1.00 97.81 276 TYR A O 1
ATOM 2161 N N . ASP A 1 277 ? 10.711 -10.956 -8.976 1.00 96.56 277 ASP A N 1
ATOM 2162 C CA . ASP A 1 277 ? 11.104 -12.249 -8.436 1.00 96.56 277 ASP A CA 1
ATOM 2163 C C . ASP A 1 277 ? 11.667 -12.091 -7.023 1.00 96.56 277 ASP A C 1
ATOM 2165 O O . ASP A 1 277 ? 11.989 -10.969 -6.611 1.00 96.56 277 ASP A O 1
ATOM 2169 N N . GLU A 1 278 ? 11.744 -13.199 -6.286 1.00 94.69 278 GLU A N 1
ATOM 2170 C CA . GLU A 1 278 ? 12.309 -13.266 -4.928 1.00 94.69 278 GLU A CA 1
ATOM 2171 C C . GLU A 1 278 ? 11.813 -12.129 -4.015 1.00 94.69 278 GLU A C 1
ATOM 2173 O O . GLU A 1 278 ? 12.602 -11.354 -3.467 1.00 94.69 278 GLU A O 1
ATOM 2178 N N . HIS A 1 279 ? 10.487 -11.959 -3.919 1.00 95.81 279 HIS A N 1
ATOM 2179 C CA . HIS A 1 279 ? 9.911 -10.901 -3.094 1.00 95.81 279 HIS A CA 1
ATOM 2180 C C . HIS A 1 279 ? 9.881 -11.317 -1.622 1.00 95.81 279 HIS A C 1
ATOM 2182 O O . HIS A 1 279 ? 9.148 -12.223 -1.220 1.00 95.81 279 HIS A O 1
ATOM 2188 N N . GLU A 1 280 ? 10.650 -10.593 -0.822 1.00 96.00 280 GLU A N 1
ATOM 2189 C CA . GLU A 1 280 ? 10.758 -10.760 0.619 1.00 96.00 280 GLU A CA 1
ATOM 2190 C C . GLU A 1 280 ? 10.293 -9.489 1.330 1.00 96.00 280 GLU A C 1
ATOM 2192 O O . GLU A 1 280 ? 10.589 -8.366 0.907 1.00 96.00 280 GLU A O 1
ATOM 2197 N N . LEU A 1 281 ? 9.600 -9.663 2.449 1.00 96.06 281 LEU A N 1
ATOM 2198 C CA . LEU A 1 281 ? 9.101 -8.599 3.309 1.00 96.06 281 LEU A CA 1
ATOM 2199 C C . LEU A 1 281 ? 9.527 -8.874 4.749 1.00 96.06 281 LEU A C 1
ATOM 2201 O O . LEU A 1 281 ? 9.398 -9.974 5.273 1.00 96.06 281 LEU A O 1
ATOM 2205 N N . PHE A 1 282 ? 9.978 -7.829 5.417 1.00 94.38 282 PHE A N 1
ATOM 2206 C CA . PHE A 1 282 ? 10.285 -7.801 6.831 1.00 94.38 282 PHE A CA 1
ATOM 2207 C C . PHE A 1 282 ? 9.385 -6.767 7.500 1.00 94.38 282 PHE A C 1
ATOM 2209 O O . PHE A 1 282 ? 9.532 -5.564 7.263 1.00 94.38 282 PHE A O 1
ATOM 2216 N N . ALA A 1 283 ? 8.458 -7.230 8.334 1.00 94.12 283 ALA A N 1
ATOM 2217 C CA . ALA A 1 283 ? 7.479 -6.395 9.020 1.00 94.12 283 ALA A CA 1
ATOM 2218 C C . ALA A 1 283 ? 7.784 -6.329 10.518 1.00 94.12 283 ALA A C 1
ATOM 2220 O O . ALA A 1 283 ? 7.871 -7.355 11.184 1.00 94.12 283 ALA A O 1
ATOM 2221 N N . ALA A 1 284 ? 7.917 -5.122 11.066 1.00 92.62 284 ALA A N 1
ATOM 2222 C CA . ALA A 1 284 ? 8.191 -4.899 12.482 1.00 92.62 284 ALA A CA 1
ATOM 2223 C C . ALA A 1 284 ? 7.225 -3.881 13.094 1.00 92.62 284 ALA A C 1
ATOM 2225 O O . ALA A 1 284 ? 6.630 -3.048 12.405 1.00 92.62 284 ALA A O 1
ATOM 2226 N N . GLY A 1 285 ? 7.078 -3.945 14.420 1.00 89.06 285 GLY A N 1
ATOM 2227 C CA . GLY A 1 285 ? 6.064 -3.160 15.126 1.00 89.06 285 GLY A CA 1
ATOM 2228 C C . GLY A 1 285 ? 4.649 -3.533 14.685 1.00 89.06 285 GLY A C 1
ATOM 2229 O O . GLY A 1 285 ? 3.816 -2.644 14.529 1.00 89.06 285 GLY A O 1
ATOM 2230 N N . ILE A 1 286 ? 4.435 -4.830 14.439 1.00 85.81 286 ILE A N 1
ATOM 2231 C CA . ILE A 1 286 ? 3.136 -5.445 14.161 1.00 85.81 286 ILE A CA 1
ATOM 2232 C C . ILE A 1 286 ? 2.236 -5.208 15.383 1.00 85.81 286 ILE A C 1
ATOM 2234 O O . ILE A 1 286 ? 2.663 -5.517 16.504 1.00 85.81 286 ILE A O 1
ATOM 2238 N N . PRO A 1 287 ? 1.040 -4.622 15.208 1.00 80.31 287 PRO A N 1
ATOM 2239 C CA . PRO A 1 287 ? 0.129 -4.383 16.316 1.00 80.31 287 PRO A CA 1
ATOM 2240 C C . PRO A 1 287 ? -0.390 -5.708 16.879 1.00 80.31 287 PRO A C 1
ATOM 2242 O O . PRO A 1 287 ? -0.424 -6.730 16.195 1.00 80.31 287 PRO A O 1
ATOM 2245 N N . GLU A 1 288 ? -0.822 -5.693 18.139 1.00 72.75 288 GLU A N 1
ATOM 2246 C CA . GLU A 1 288 ? -1.598 -6.809 18.670 1.00 72.75 288 GLU A CA 1
ATOM 2247 C C . GLU A 1 288 ? -2.924 -6.875 17.908 1.00 72.75 288 GLU A C 1
ATOM 2249 O O . GLU A 1 288 ? -3.722 -5.941 17.970 1.00 72.75 288 GLU A O 1
ATOM 2254 N N . ILE A 1 289 ? -3.129 -7.958 17.159 1.00 66.00 289 ILE A N 1
ATOM 2255 C CA . ILE A 1 289 ? -4.341 -8.141 16.364 1.00 66.00 289 ILE A CA 1
ATOM 2256 C C . ILE A 1 289 ? -5.452 -8.613 17.297 1.00 66.00 289 ILE A C 1
ATOM 2258 O O . ILE A 1 289 ? -5.298 -9.655 17.952 1.00 66.00 289 ILE A O 1
ATOM 2262 N N . PRO A 1 290 ? -6.572 -7.880 17.373 1.00 58.84 290 PRO A N 1
ATOM 2263 C CA . PRO A 1 290 ? -7.710 -8.277 18.177 1.00 58.84 290 PRO A CA 1
ATOM 2264 C C . PRO A 1 290 ? -8.162 -9.710 17.872 1.00 58.84 290 PRO A C 1
ATOM 2266 O O . PRO A 1 290 ? -8.329 -10.068 16.706 1.00 58.84 290 PRO A O 1
ATOM 2269 N N . PRO A 1 291 ? -8.445 -10.546 18.886 1.00 55.28 291 PRO A N 1
ATOM 2270 C CA . PRO A 1 291 ? -8.839 -11.935 18.666 1.00 55.28 291 PRO A CA 1
ATOM 2271 C C . PRO A 1 291 ? -10.046 -12.129 17.735 1.00 55.28 291 PRO A C 1
ATOM 2273 O O . PRO A 1 291 ? -10.122 -13.162 17.074 1.00 55.28 291 PRO A O 1
ATOM 2276 N N . TYR A 1 292 ? -10.969 -11.164 17.662 1.00 55.22 292 TYR A N 1
ATOM 2277 C CA . TYR A 1 292 ? -12.149 -11.228 16.792 1.00 55.22 292 TYR A CA 1
ATOM 2278 C C . TYR A 1 292 ? -11.865 -10.932 15.313 1.00 55.22 292 TYR A C 1
ATOM 2280 O O . TYR A 1 292 ? -12.682 -11.302 14.475 1.00 55.22 292 TYR A O 1
ATOM 2288 N N . GLU A 1 293 ? -10.722 -10.335 14.966 1.00 56.94 293 GLU A N 1
ATOM 2289 C CA . GLU A 1 293 ? -10.291 -10.188 13.564 1.00 56.94 293 GLU A CA 1
ATOM 2290 C C . GLU A 1 293 ? -9.768 -11.522 12.990 1.00 56.94 293 GLU A C 1
ATOM 2292 O O . GLU A 1 293 ? -9.610 -11.658 11.785 1.00 56.94 293 GLU A O 1
ATOM 2297 N N . ASN A 1 294 ? -9.612 -12.563 13.824 1.00 54.78 294 ASN A N 1
ATOM 2298 C CA . ASN A 1 294 ? -9.345 -13.941 13.381 1.00 54.78 294 ASN A CA 1
ATOM 2299 C C . ASN A 1 294 ? -10.619 -14.724 12.991 1.00 54.78 294 ASN A C 1
ATOM 2301 O O . ASN A 1 294 ? -10.588 -15.955 12.897 1.00 54.78 294 ASN A O 1
ATOM 2305 N N . ASN A 1 295 ? -11.765 -14.054 12.838 1.00 54.56 295 ASN A N 1
ATOM 2306 C CA . ASN A 1 295 ? -13.024 -14.705 12.480 1.00 54.56 295 ASN A CA 1
ATOM 2307 C C . ASN A 1 295 ? -12.968 -15.220 11.022 1.00 54.56 295 ASN A C 1
ATOM 2309 O O . ASN A 1 295 ? -12.576 -14.464 10.136 1.00 54.56 295 ASN A O 1
ATOM 2313 N N . PRO A 1 296 ? -13.387 -16.470 10.724 1.00 52.59 296 PRO A N 1
ATOM 2314 C CA . PRO A 1 296 ? -13.434 -17.003 9.354 1.00 52.59 296 PRO A CA 1
ATOM 2315 C C . PRO A 1 296 ? -14.308 -16.207 8.370 1.00 52.59 296 PRO A C 1
ATOM 2317 O O . PRO A 1 296 ? -14.222 -16.451 7.169 1.00 52.59 296 PRO A O 1
ATOM 2320 N N . TYR A 1 297 ? -15.152 -15.299 8.864 1.00 53.53 297 TYR A N 1
ATOM 2321 C CA . TYR A 1 297 ? -15.987 -14.398 8.066 1.00 53.53 297 TYR A CA 1
ATOM 2322 C C . TYR A 1 297 ? -15.402 -12.983 7.927 1.00 53.53 297 TYR A C 1
ATOM 2324 O O . TYR A 1 297 ? -16.114 -12.076 7.502 1.00 53.53 297 TYR A O 1
ATOM 2332 N N . PHE A 1 298 ? -14.136 -12.780 8.313 1.00 55.00 298 PHE A N 1
ATOM 2333 C CA . PHE A 1 298 ? -13.431 -11.529 8.062 1.00 55.00 298 PHE A CA 1
ATOM 2334 C C . PHE A 1 298 ? -13.379 -11.262 6.558 1.00 55.00 298 PHE A C 1
ATOM 2336 O O . PHE A 1 298 ? -12.837 -12.055 5.784 1.00 55.00 298 PHE A O 1
ATOM 2343 N N . GLU A 1 299 ? -13.939 -10.129 6.162 1.00 53.91 299 GLU A N 1
ATOM 2344 C CA . GLU A 1 299 ? -13.857 -9.610 4.808 1.00 53.91 299 GLU A CA 1
ATOM 2345 C C . GLU A 1 299 ? -13.181 -8.234 4.847 1.00 53.91 299 GLU A C 1
ATOM 2347 O O . GLU A 1 299 ? -13.133 -7.536 5.860 1.00 53.91 299 GLU A O 1
ATOM 2352 N N . ASP A 1 300 ? -12.617 -7.867 3.708 1.00 50.22 300 ASP A N 1
ATOM 2353 C CA . ASP A 1 300 ? -11.739 -6.728 3.504 1.00 50.22 300 ASP A CA 1
ATOM 2354 C C . ASP A 1 300 ? -12.384 -5.321 3.544 1.00 50.22 300 ASP A C 1
ATOM 2356 O O . ASP A 1 300 ? -13.152 -4.982 2.632 1.00 50.22 300 ASP A O 1
ATOM 2360 N N . PRO A 1 301 ? -12.060 -4.444 4.517 1.00 47.94 301 PRO A N 1
ATOM 2361 C CA . PRO A 1 301 ? -12.708 -3.137 4.676 1.00 47.94 301 PRO A CA 1
ATOM 2362 C C . PRO A 1 301 ? -12.554 -2.171 3.506 1.00 47.94 301 PRO A C 1
ATOM 2364 O O . PRO A 1 301 ? -13.384 -1.277 3.343 1.00 47.94 301 PRO A O 1
ATOM 2367 N N . ALA A 1 302 ? -11.503 -2.299 2.693 1.00 43.88 302 ALA A N 1
ATOM 2368 C CA . ALA A 1 302 ? -11.267 -1.383 1.578 1.00 43.88 302 ALA A CA 1
ATOM 2369 C C . ALA A 1 302 ? -12.143 -1.693 0.348 1.00 43.88 302 ALA A C 1
ATOM 2371 O O . ALA A 1 302 ? -12.192 -0.888 -0.586 1.00 43.88 302 ALA A O 1
ATOM 2372 N N . ASN A 1 303 ? -12.925 -2.776 0.390 1.00 53.00 303 ASN A N 1
ATOM 2373 C CA . ASN A 1 303 ? -14.046 -2.998 -0.518 1.00 53.00 303 ASN A CA 1
ATOM 2374 C C . ASN A 1 303 ? -15.357 -2.542 0.140 1.00 53.00 303 ASN A C 1
ATOM 2376 O O . ASN A 1 303 ? -16.278 -3.325 0.326 1.00 53.00 303 ASN A O 1
ATOM 2380 N N . LEU A 1 304 ? -15.451 -1.261 0.512 1.00 50.28 304 LEU A N 1
ATOM 2381 C CA . LEU A 1 304 ? -16.647 -0.712 1.171 1.00 50.28 304 LEU A CA 1
ATOM 2382 C C . LEU A 1 304 ? -17.958 -0.985 0.419 1.00 50.28 304 LEU A C 1
ATOM 2384 O O . LEU A 1 304 ? -19.008 -1.064 1.047 1.00 50.28 304 LEU A O 1
ATOM 2388 N N . ASP A 1 305 ? -17.880 -1.110 -0.908 1.00 53.25 305 ASP A N 1
ATOM 2389 C CA . ASP A 1 305 ? -19.016 -1.395 -1.787 1.00 53.25 305 ASP A CA 1
ATOM 2390 C C . ASP A 1 305 ? -19.431 -2.883 -1.790 1.00 53.25 305 ASP A C 1
ATOM 2392 O O . ASP A 1 305 ? -20.480 -3.211 -2.345 1.00 53.25 305 ASP A O 1
ATOM 2396 N N . ASP A 1 306 ? -18.631 -3.768 -1.186 1.00 56.66 306 ASP A N 1
ATOM 2397 C CA . ASP A 1 306 ? -18.908 -5.205 -1.083 1.00 56.66 306 ASP A CA 1
ATOM 2398 C C . ASP A 1 306 ? -19.675 -5.563 0.204 1.00 56.66 306 ASP A C 1
ATOM 2400 O O . ASP A 1 306 ? -20.132 -6.698 0.330 1.00 56.66 306 ASP A O 1
ATOM 2404 N N . TYR A 1 307 ? -19.863 -4.603 1.124 1.00 71.00 307 TYR A N 1
ATOM 2405 C CA . TYR A 1 307 ? -20.661 -4.788 2.338 1.00 71.00 307 TYR A CA 1
ATOM 2406 C C . TYR A 1 307 ? -22.098 -4.324 2.171 1.00 71.00 307 TYR A C 1
ATOM 2408 O O . TYR A 1 307 ? -22.352 -3.216 1.692 1.00 71.00 307 TYR A O 1
ATOM 2416 N N . ASP A 1 308 ? -23.042 -5.111 2.681 1.00 79.88 308 ASP A N 1
ATOM 2417 C CA . ASP A 1 308 ? -24.446 -4.698 2.729 1.00 79.88 308 ASP A CA 1
ATOM 2418 C C . ASP A 1 308 ? -24.666 -3.489 3.660 1.00 79.88 308 ASP A C 1
ATOM 2420 O O . ASP A 1 308 ? -25.582 -2.686 3.439 1.00 79.88 308 ASP A O 1
ATOM 2424 N N . GLY A 1 309 ? -23.819 -3.299 4.681 1.00 83.81 309 GLY A N 1
ATOM 2425 C CA . GLY A 1 309 ? -23.900 -2.109 5.517 1.00 83.81 309 GLY A CA 1
ATOM 2426 C C . GLY A 1 309 ? -22.801 -1.924 6.557 1.00 83.81 309 GLY A C 1
ATOM 2427 O O . GLY A 1 309 ? -21.832 -2.674 6.669 1.00 83.81 309 GLY A O 1
ATOM 2428 N N . ARG A 1 310 ? -22.965 -0.847 7.330 1.00 87.44 310 ARG A N 1
ATOM 2429 C CA . ARG A 1 310 ? -22.071 -0.473 8.432 1.00 87.44 310 ARG A CA 1
ATOM 2430 C C . ARG A 1 310 ? -22.836 0.118 9.603 1.00 87.44 310 ARG A C 1
ATOM 2432 O O . ARG A 1 310 ? -23.874 0.744 9.391 1.00 87.44 310 ARG A O 1
ATOM 2439 N N . VAL A 1 311 ? -22.295 -0.010 10.809 1.00 91.31 311 VAL A N 1
ATOM 2440 C CA . VAL A 1 311 ? -22.782 0.697 12.000 1.00 91.31 311 VAL A CA 1
ATOM 2441 C C . VAL A 1 311 ? -21.652 1.514 12.610 1.00 91.31 311 VAL A C 1
ATOM 2443 O O . VAL A 1 311 ? -20.566 0.982 12.811 1.00 91.31 311 VAL A O 1
ATOM 2446 N N . THR A 1 312 ? -21.920 2.772 12.957 1.00 91.75 312 THR A N 1
ATOM 2447 C CA . THR A 1 312 ? -21.059 3.582 13.833 1.00 91.75 312 THR A CA 1
ATOM 2448 C C . THR A 1 312 ? -21.818 3.892 15.118 1.00 91.75 312 THR A C 1
ATOM 2450 O O . THR A 1 312 ? -22.837 4.585 15.083 1.00 91.75 312 THR A O 1
ATOM 2453 N N . TYR A 1 313 ? -21.311 3.390 16.240 1.00 94.56 313 TYR A N 1
ATOM 2454 C CA . TYR A 1 313 ? -21.820 3.614 17.589 1.00 94.56 313 TYR A CA 1
ATOM 2455 C C . TYR A 1 313 ? -20.966 4.679 18.283 1.00 94.56 313 TYR A C 1
ATOM 2457 O O . TYR A 1 313 ? -19.789 4.448 18.567 1.00 94.56 313 TYR A O 1
ATOM 2465 N N . VAL A 1 314 ? -21.541 5.849 18.563 1.00 95.12 314 VAL A N 1
ATOM 2466 C CA . VAL A 1 314 ? -20.852 6.949 19.254 1.00 95.12 314 VAL A CA 1
ATOM 2467 C C . VAL A 1 314 ? -21.369 7.034 20.679 1.00 95.12 314 VAL A C 1
ATOM 2469 O O . VAL A 1 314 ? -22.524 7.398 20.923 1.00 95.12 314 VAL A O 1
ATOM 2472 N N . ASN A 1 315 ? -20.509 6.708 21.638 1.00 96.75 315 ASN A N 1
ATOM 2473 C CA . ASN A 1 315 ? -20.910 6.664 23.031 1.00 96.75 315 ASN A CA 1
ATOM 2474 C C . ASN A 1 315 ? -20.997 8.059 23.671 1.00 96.75 315 ASN A C 1
ATOM 2476 O O . ASN A 1 315 ? -20.243 8.976 23.333 1.00 96.75 315 ASN A O 1
ATOM 2480 N N . GLY A 1 316 ? -21.925 8.201 24.619 1.00 94.88 316 GLY A N 1
ATOM 2481 C CA . GLY A 1 316 ? -22.182 9.447 25.338 1.00 94.88 316 GLY A CA 1
ATOM 2482 C C . GLY A 1 316 ? -21.222 9.719 26.498 1.00 94.88 316 GLY A C 1
ATOM 2483 O O . GLY A 1 316 ? -20.062 9.310 26.496 1.00 94.88 316 GLY A O 1
ATOM 2484 N N . ASP A 1 317 ? -21.725 10.446 27.497 1.00 96.06 317 ASP A N 1
ATOM 2485 C CA . ASP A 1 317 ? -20.961 10.881 28.678 1.00 96.06 317 ASP A CA 1
ATOM 2486 C C . ASP A 1 317 ? -20.718 9.751 29.699 1.00 96.06 317 ASP A C 1
ATOM 2488 O O . ASP A 1 317 ? -19.893 9.885 30.607 1.00 96.06 317 ASP A O 1
ATOM 2492 N N . GLU A 1 318 ? -21.456 8.647 29.578 1.00 96.62 318 GLU A N 1
ATOM 2493 C CA . GLU A 1 318 ? -21.445 7.519 30.507 1.00 96.62 318 GLU A CA 1
ATOM 2494 C C . GLU A 1 318 ? -20.934 6.253 29.813 1.00 96.62 318 GLU A C 1
ATOM 2496 O O . GLU A 1 318 ? -20.993 6.121 28.593 1.00 96.62 318 GLU A O 1
ATOM 2501 N N . GLU A 1 319 ? -20.382 5.325 30.593 1.00 97.56 319 GLU A N 1
ATOM 2502 C CA . GLU A 1 319 ? -20.048 3.995 30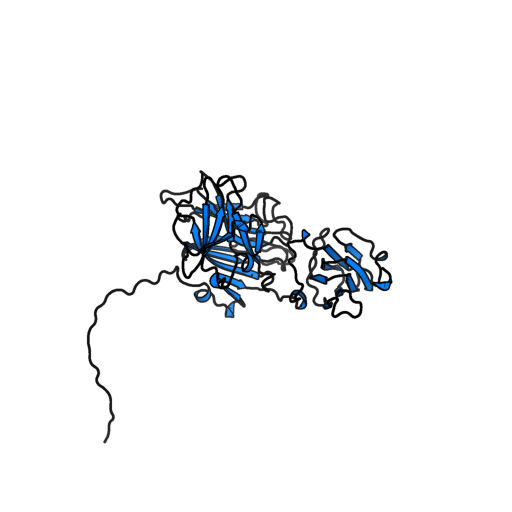.084 1.00 97.56 319 GLU A CA 1
ATOM 2503 C C . GLU A 1 319 ? -21.340 3.274 29.687 1.00 97.56 319 GLU A C 1
ATOM 2505 O O . GLU A 1 319 ? -22.301 3.298 30.454 1.00 97.56 319 GLU A O 1
ATOM 2510 N N . SER A 1 320 ? -21.350 2.648 28.511 1.00 97.75 320 SER A N 1
ATOM 2511 C CA . SER A 1 320 ? -22.511 1.926 27.989 1.00 97.75 320 SER A CA 1
ATOM 2512 C C . SER A 1 320 ? -22.134 0.506 27.608 1.00 97.75 320 SER A C 1
ATOM 2514 O O . SER A 1 320 ? -21.072 0.273 27.035 1.00 97.75 320 SER A O 1
ATOM 2516 N N . THR A 1 321 ? -22.995 -0.453 27.935 1.00 98.00 321 THR A N 1
ATOM 2517 C CA . THR A 1 321 ? -22.903 -1.811 27.385 1.00 98.00 321 THR A CA 1
ATOM 2518 C C . THR A 1 321 ? -23.953 -1.962 26.308 1.00 98.00 321 THR A C 1
ATOM 2520 O O . THR A 1 321 ? -25.100 -1.571 26.522 1.00 98.00 321 THR A O 1
ATOM 2523 N N . TYR A 1 322 ? -23.570 -2.539 25.174 1.00 97.75 322 TYR A N 1
ATOM 2524 C CA . TYR A 1 322 ? -24.471 -2.680 24.045 1.00 97.75 322 TYR A CA 1
ATOM 2525 C C . TYR A 1 322 ? -24.330 -4.012 23.310 1.00 97.75 322 TYR A C 1
ATOM 2527 O O . TYR A 1 322 ? -23.305 -4.693 23.393 1.00 97.75 322 TYR A O 1
ATOM 2535 N N . ARG A 1 323 ? -25.382 -4.356 22.562 1.00 97.62 323 ARG A N 1
ATOM 2536 C CA . ARG A 1 323 ? -25.464 -5.478 21.626 1.00 97.62 323 ARG A CA 1
ATOM 2537 C C . ARG A 1 323 ? -26.084 -5.023 20.313 1.00 97.62 323 ARG A C 1
ATOM 2539 O O . ARG A 1 323 ? -27.213 -4.536 20.294 1.00 97.62 323 ARG A O 1
ATOM 2546 N N . LEU A 1 324 ? -25.364 -5.237 19.221 1.00 96.38 324 LEU A N 1
ATOM 2547 C CA . LEU A 1 324 ? -25.852 -5.052 17.854 1.00 96.38 324 LEU A CA 1
ATOM 2548 C C . LEU A 1 324 ? -26.272 -6.408 17.293 1.00 96.38 324 LEU A C 1
ATOM 2550 O O . LEU A 1 324 ? -25.530 -7.380 17.444 1.00 96.38 324 LEU A O 1
ATOM 2554 N N . TYR A 1 325 ? -27.421 -6.466 16.624 1.00 97.38 325 TYR A N 1
ATOM 2555 C CA . TYR A 1 325 ? -27.940 -7.687 16.007 1.00 97.38 325 TYR A CA 1
ATOM 2556 C C . TYR A 1 325 ? -27.982 -7.536 14.488 1.00 97.38 325 TYR A C 1
ATOM 2558 O O . TYR A 1 325 ? -28.614 -6.608 13.978 1.00 97.38 325 TYR A O 1
ATOM 2566 N N . ILE A 1 326 ? -27.340 -8.464 13.780 1.00 96.19 326 ILE A N 1
ATOM 2567 C CA . ILE A 1 326 ? -27.272 -8.499 12.316 1.00 96.19 326 ILE A CA 1
ATOM 2568 C C . ILE A 1 326 ? -27.906 -9.797 11.799 1.00 96.19 326 ILE A C 1
ATOM 2570 O O . ILE A 1 326 ? -27.513 -10.890 12.216 1.00 96.19 326 ILE A O 1
ATOM 2574 N N . ASP A 1 327 ? -28.855 -9.693 10.867 1.00 95.31 327 ASP A N 1
ATOM 2575 C CA . ASP A 1 327 ? -29.339 -10.833 10.075 1.00 95.31 327 ASP A CA 1
ATOM 2576 C C . ASP A 1 327 ? -28.334 -11.133 8.967 1.00 95.31 327 ASP A C 1
ATOM 2578 O O . ASP A 1 327 ? -28.421 -10.590 7.868 1.00 95.31 327 ASP A O 1
ATOM 2582 N N . GLY A 1 328 ? -27.318 -11.925 9.308 1.00 91.94 328 GLY A N 1
ATOM 2583 C CA . GLY A 1 328 ? -26.150 -12.169 8.475 1.00 91.94 328 GLY A CA 1
ATOM 2584 C C . GLY A 1 328 ? -24.906 -12.365 9.333 1.00 91.94 328 GLY A C 1
ATOM 2585 O O . GLY A 1 328 ? -24.923 -13.160 10.276 1.00 91.94 328 GLY A O 1
ATOM 2586 N N . PHE A 1 329 ? -23.824 -11.656 9.020 1.00 87.56 329 PHE A N 1
ATOM 2587 C CA . PHE A 1 329 ? -22.579 -11.724 9.784 1.00 87.56 329 PHE A CA 1
ATOM 2588 C C . PHE A 1 329 ? -21.906 -10.360 9.941 1.00 87.56 329 PHE A C 1
ATOM 2590 O O . PHE A 1 329 ? -22.024 -9.474 9.096 1.00 87.56 329 PHE A O 1
ATOM 2597 N N . VAL A 1 330 ? -21.169 -10.212 11.042 1.00 86.50 330 VAL A N 1
ATOM 2598 C CA . VAL A 1 330 ? -20.279 -9.070 11.271 1.00 86.50 330 VAL A CA 1
ATOM 2599 C C . VAL A 1 330 ? -18.935 -9.406 10.637 1.00 86.50 330 VAL A C 1
ATOM 2601 O O . VAL A 1 330 ? -18.281 -10.362 11.055 1.00 86.50 330 VAL A O 1
ATOM 2604 N N . ALA A 1 331 ? -18.563 -8.645 9.614 1.00 75.19 331 ALA A N 1
ATOM 2605 C CA . ALA A 1 331 ? -17.350 -8.853 8.831 1.00 75.19 331 ALA A CA 1
ATOM 2606 C C . ALA A 1 331 ? -16.130 -8.188 9.478 1.00 75.19 331 ALA A C 1
ATOM 2608 O O . ALA A 1 331 ? -15.029 -8.725 9.424 1.00 75.19 331 ALA A O 1
ATOM 2609 N N . HIS A 1 332 ? -16.328 -7.028 10.110 1.00 72.88 332 HIS A N 1
ATOM 2610 C CA . HIS A 1 332 ? -15.247 -6.260 10.724 1.00 72.88 332 HIS A CA 1
ATOM 2611 C C . HIS A 1 332 ? -15.743 -5.465 11.933 1.00 72.88 332 HIS A C 1
ATOM 2613 O O . HIS A 1 332 ? -16.894 -5.025 11.964 1.00 72.88 332 HIS A O 1
ATOM 2619 N N . SER A 1 333 ? -14.855 -5.214 12.892 1.00 74.50 333 SER A N 1
ATOM 2620 C CA . SER A 1 333 ? -15.050 -4.301 14.030 1.00 74.50 333 SER A CA 1
ATOM 2621 C C . SER A 1 333 ? -13.875 -3.325 14.145 1.00 74.50 333 SER A C 1
ATOM 2623 O O . SER A 1 333 ? -12.857 -3.511 13.499 1.00 74.50 333 SER A O 1
ATOM 2625 N N . ASN A 1 334 ? -14.004 -2.247 14.916 1.00 70.69 334 ASN A N 1
ATOM 2626 C CA . ASN A 1 334 ? -13.066 -1.107 14.932 1.00 70.69 334 ASN A CA 1
ATOM 2627 C C . ASN A 1 334 ? -13.009 -0.292 13.636 1.00 70.69 334 ASN A C 1
ATOM 2629 O O . ASN A 1 334 ? -12.026 0.406 13.382 1.00 70.69 334 ASN A O 1
ATOM 2633 N N . TRP A 1 335 ? -14.052 -0.349 12.814 1.00 69.19 335 TRP A N 1
ATOM 2634 C CA . TRP A 1 335 ? -14.080 0.373 11.552 1.00 69.19 335 TRP A CA 1
ATOM 2635 C C . TRP A 1 335 ? -15.174 1.440 11.553 1.00 69.19 335 TRP A C 1
ATOM 2637 O O . TRP A 1 335 ? -16.358 1.132 11.629 1.00 69.19 335 TRP A O 1
ATOM 2647 N N . SER A 1 336 ? -14.789 2.713 11.453 1.00 65.38 336 SER A N 1
ATOM 2648 C CA . SER A 1 336 ? -15.703 3.821 11.144 1.00 65.38 336 SER A CA 1
ATOM 2649 C C . SER A 1 336 ? -14.916 5.027 10.642 1.00 65.38 336 SER A C 1
ATOM 2651 O O . SER A 1 336 ? -13.894 5.374 11.231 1.00 65.38 336 SER A O 1
ATOM 2653 N N . ASN A 1 337 ? -15.432 5.697 9.607 1.00 62.72 337 ASN A N 1
ATOM 2654 C CA . ASN A 1 337 ? -14.969 7.012 9.148 1.00 62.72 337 ASN A CA 1
ATOM 2655 C C . ASN A 1 337 ? -16.126 7.990 8.840 1.00 62.72 337 ASN A C 1
ATOM 2657 O O . ASN A 1 337 ? -15.996 8.882 7.998 1.00 62.72 337 ASN A O 1
ATOM 2661 N N . VAL A 1 338 ? -17.276 7.826 9.501 1.00 65.56 338 VAL A N 1
ATOM 2662 C CA . VAL A 1 338 ? 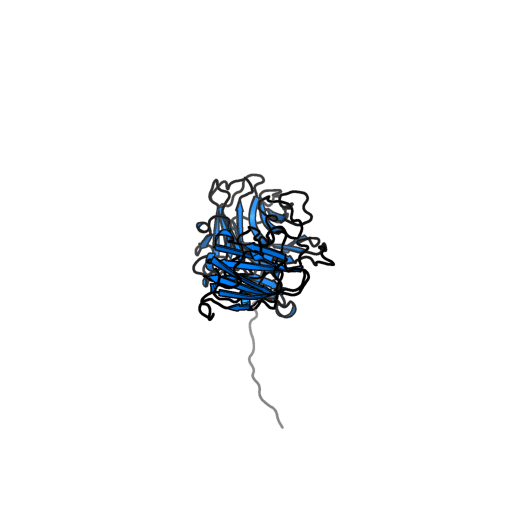-18.483 8.627 9.236 1.00 65.56 338 VAL A CA 1
ATOM 2663 C C . VAL A 1 338 ? -18.454 9.943 10.016 1.00 65.56 338 VAL A C 1
ATOM 2665 O O . VAL A 1 338 ? -18.260 9.941 11.222 1.00 65.56 338 VAL A O 1
ATOM 2668 N N . ASP A 1 339 ? -18.648 11.066 9.320 1.00 72.56 339 ASP A N 1
ATOM 2669 C CA . ASP A 1 339 ? -18.739 12.430 9.884 1.00 72.56 339 ASP A CA 1
ATOM 2670 C C . ASP A 1 339 ? -17.610 12.824 10.863 1.00 72.56 339 ASP A C 1
ATOM 2672 O O . ASP A 1 339 ? -17.801 13.562 11.824 1.00 72.56 339 ASP A O 1
ATOM 2676 N N . GLY A 1 340 ? -16.395 12.323 10.622 1.00 68.50 340 GLY A N 1
ATOM 2677 C CA . GLY A 1 340 ? -15.240 12.574 11.491 1.00 68.50 340 GLY A CA 1
ATOM 2678 C C . GLY A 1 340 ? -15.160 11.671 12.728 1.00 68.50 340 GLY A C 1
ATOM 2679 O O . GLY A 1 340 ? -14.205 11.796 13.494 1.00 68.50 340 GLY A O 1
ATOM 2680 N N . HIS A 1 341 ? -16.099 10.736 12.903 1.00 77.56 341 HIS A N 1
ATOM 2681 C CA . HIS A 1 341 ? -16.034 9.688 13.920 1.00 77.56 341 HIS A CA 1
ATOM 2682 C C . HIS A 1 341 ? -15.136 8.547 13.456 1.00 77.56 341 HIS A C 1
ATOM 2684 O O . HIS A 1 341 ? -15.504 7.751 12.583 1.00 77.56 341 HIS A O 1
ATOM 2690 N N . GLN A 1 342 ? -13.965 8.458 14.079 1.00 74.69 342 GLN A N 1
ATOM 2691 C CA . GLN A 1 342 ? -13.005 7.385 13.860 1.00 74.69 342 GLN A CA 1
ATOM 2692 C C . GLN A 1 342 ? -13.121 6.351 14.978 1.00 74.69 342 GLN A C 1
ATOM 2694 O O . GLN A 1 342 ? -12.929 6.681 16.151 1.00 74.69 342 GLN A O 1
ATOM 2699 N N . SER A 1 343 ? -13.443 5.110 14.608 1.00 78.56 343 SER A N 1
ATOM 2700 C CA . SER A 1 343 ? -13.493 4.010 15.573 1.00 78.56 343 SER A CA 1
ATOM 2701 C C . SER A 1 343 ? -12.106 3.749 16.153 1.00 78.56 343 SER A C 1
ATOM 2703 O O . SER A 1 343 ? -11.099 3.902 15.461 1.00 78.56 343 SER A O 1
ATOM 2705 N N . LYS A 1 344 ? -12.053 3.324 17.416 1.00 72.00 344 LYS A N 1
ATOM 2706 C CA . LYS A 1 344 ? -10.820 2.841 18.053 1.00 72.00 344 LYS A CA 1
ATOM 2707 C C . LYS A 1 344 ? -10.959 1.380 18.436 1.00 72.00 344 LYS A C 1
ATOM 2709 O O . LYS A 1 344 ? -12.073 0.872 18.499 1.00 72.00 344 LYS A O 1
ATOM 2714 N N . TYR A 1 345 ? -9.828 0.733 18.715 1.00 76.25 345 TYR A N 1
ATOM 2715 C CA . TYR A 1 345 ? -9.842 -0.617 19.256 1.00 76.25 345 TYR A CA 1
ATOM 2716 C C . TYR A 1 345 ? -10.619 -0.666 20.574 1.00 76.25 345 TYR A C 1
ATOM 2718 O O . TYR A 1 345 ? -10.261 0.012 21.545 1.00 76.25 345 TYR A O 1
ATOM 2726 N N . ASN A 1 346 ? -11.657 -1.498 20.610 1.00 82.44 346 ASN A N 1
ATOM 2727 C CA . ASN A 1 346 ? -12.369 -1.834 21.831 1.00 82.44 346 ASN A CA 1
ATOM 2728 C C . ASN A 1 346 ? -12.106 -3.304 22.204 1.00 82.44 346 ASN A C 1
ATOM 2730 O O . ASN A 1 346 ? -12.595 -4.237 21.566 1.00 82.44 346 ASN A O 1
ATOM 2734 N N . GLU A 1 347 ? -11.328 -3.494 23.273 1.00 81.25 347 GLU A N 1
ATOM 2735 C CA . GLU A 1 347 ? -10.917 -4.805 23.802 1.00 81.25 347 GLU A CA 1
ATOM 2736 C C . GLU A 1 347 ? -12.079 -5.651 24.340 1.00 81.25 347 GLU A C 1
ATOM 2738 O O . GLU A 1 347 ? -11.929 -6.850 24.565 1.00 81.25 347 GLU A O 1
ATOM 2743 N N . THR A 1 348 ? -13.235 -5.030 24.582 1.00 90.75 348 THR A N 1
ATOM 2744 C CA . THR A 1 348 ? -14.416 -5.710 25.123 1.00 90.75 348 THR A CA 1
ATOM 2745 C C . THR A 1 348 ? -15.315 -6.294 24.040 1.00 90.75 348 THR A C 1
ATOM 2747 O O . THR A 1 348 ? -16.210 -7.068 24.375 1.00 90.75 348 THR A O 1
ATOM 2750 N N . VAL A 1 349 ? -15.069 -5.952 22.769 1.00 90.44 349 VAL A N 1
ATOM 2751 C CA . VAL A 1 349 ? -15.866 -6.421 21.633 1.00 90.44 349 VAL A CA 1
ATOM 2752 C C . VAL A 1 349 ? -15.781 -7.938 21.530 1.00 90.44 349 VAL A C 1
ATOM 2754 O O . VAL A 1 349 ? -14.700 -8.524 21.448 1.00 90.44 349 VAL A O 1
ATOM 2757 N N . GLN A 1 350 ? -16.945 -8.574 21.499 1.00 90.12 350 GLN A N 1
ATOM 2758 C CA . GLN A 1 350 ? -17.113 -9.995 21.240 1.00 90.12 350 GLN A CA 1
ATOM 2759 C C . GLN A 1 350 ? -18.115 -10.174 20.107 1.00 90.12 350 GLN A C 1
ATOM 2761 O O . GLN A 1 350 ? -19.232 -9.661 20.165 1.00 90.12 350 GLN A O 1
ATOM 2766 N N . ILE A 1 351 ? -17.712 -10.925 19.083 1.00 90.12 351 ILE A N 1
ATOM 2767 C CA . ILE A 1 351 ? -18.572 -11.279 17.958 1.00 90.12 351 ILE A CA 1
ATOM 2768 C C . ILE A 1 351 ? -19.030 -12.724 18.135 1.00 90.12 351 ILE A C 1
ATOM 2770 O O . ILE A 1 351 ? -18.205 -13.634 18.198 1.00 90.12 351 ILE A O 1
ATOM 2774 N N . THR A 1 352 ? -20.342 -12.936 18.201 1.00 91.56 352 THR A N 1
ATOM 2775 C CA . THR A 1 352 ? -20.964 -14.267 18.180 1.00 91.56 352 THR A CA 1
ATOM 2776 C C . THR A 1 352 ? -21.612 -14.489 16.811 1.00 91.56 352 THR A C 1
ATOM 2778 O O . THR A 1 352 ? -22.542 -13.751 16.474 1.00 91.56 352 THR A O 1
ATOM 2781 N N . PRO A 1 353 ? -21.154 -15.466 16.008 1.00 89.88 353 PRO A N 1
ATOM 2782 C CA . PRO A 1 353 ? -21.773 -15.810 14.727 1.00 89.88 353 PRO A CA 1
ATOM 2783 C C . PRO A 1 353 ? -23.247 -16.225 14.850 1.00 89.88 353 PRO A C 1
ATOM 2785 O O . PRO A 1 353 ? -23.677 -16.750 15.878 1.00 89.88 353 PRO A O 1
ATOM 2788 N N . ALA A 1 354 ? -24.024 -16.029 13.781 1.00 90.19 354 ALA A N 1
ATOM 2789 C CA . ALA A 1 354 ? -25.459 -16.325 13.754 1.00 90.19 354 ALA A CA 1
ATOM 2790 C C . ALA A 1 354 ? -25.799 -17.807 13.999 1.00 90.19 354 ALA A C 1
ATOM 2792 O O . ALA A 1 354 ? -26.829 -18.122 14.589 1.00 90.19 354 ALA A O 1
ATOM 2793 N N . ASP A 1 355 ? -24.937 -18.726 13.567 1.00 89.75 355 ASP A N 1
ATOM 2794 C CA . ASP A 1 355 ? -25.085 -20.170 13.776 1.00 89.75 355 ASP A CA 1
ATOM 2795 C C . ASP A 1 355 ? -24.682 -20.632 15.186 1.00 89.75 355 ASP A C 1
ATOM 2797 O O . ASP A 1 355 ? -25.033 -21.744 15.594 1.00 89.75 355 ASP A O 1
ATOM 2801 N N . GLU A 1 356 ? -23.995 -19.775 15.942 1.00 90.44 356 GLU A N 1
ATOM 2802 C CA . GLU A 1 356 ? -23.621 -19.994 17.341 1.00 90.44 356 GLU A CA 1
ATOM 2803 C C . GLU A 1 356 ? -24.534 -19.249 18.328 1.00 90.44 356 GLU A C 1
ATOM 2805 O O . GLU A 1 356 ? -24.567 -19.588 19.515 1.00 90.44 356 GLU A O 1
ATOM 2810 N N . SER A 1 357 ? -25.298 -18.256 17.862 1.00 91.75 357 SER A N 1
ATOM 2811 C CA . SER A 1 357 ? -26.186 -17.461 18.706 1.00 91.75 357 SER A CA 1
ATOM 2812 C C . SER A 1 357 ? -27.547 -18.134 18.921 1.00 91.75 357 SER A C 1
ATOM 2814 O O . SER A 1 357 ? -28.122 -18.771 18.039 1.00 91.75 357 SER A O 1
ATOM 2816 N N . GLU A 1 358 ? -28.119 -17.964 20.117 1.00 90.06 358 GLU A N 1
ATOM 2817 C CA . GLU A 1 358 ? -29.463 -18.484 20.415 1.00 90.06 358 GLU A CA 1
ATOM 2818 C C . GLU A 1 358 ? -30.573 -17.728 19.666 1.00 90.06 358 GLU A C 1
ATOM 2820 O O . GLU A 1 358 ? -31.669 -18.263 19.487 1.00 90.06 358 GLU A O 1
ATOM 2825 N N . SER A 1 359 ? -30.300 -16.493 19.232 1.00 89.81 359 SER A N 1
ATOM 2826 C CA . SER A 1 359 ? -31.249 -15.649 18.503 1.00 89.81 359 SER A CA 1
ATOM 2827 C C . SER A 1 359 ? -31.275 -15.940 17.000 1.00 89.81 359 SER A C 1
ATOM 2829 O O . SER A 1 359 ? -32.241 -15.566 16.337 1.00 89.81 359 SER A O 1
ATOM 2831 N N . GLY A 1 360 ? -30.249 -16.612 16.464 1.00 93.31 360 GLY A N 1
ATOM 2832 C CA . GLY A 1 360 ? -30.071 -16.834 15.027 1.00 93.31 360 GLY A CA 1
ATOM 2833 C C . GLY A 1 360 ? -29.525 -15.621 14.266 1.00 93.31 360 GLY A C 1
ATOM 2834 O O . GLY A 1 360 ? -29.457 -15.672 13.043 1.00 93.31 360 GLY A O 1
ATOM 2835 N N . TYR A 1 361 ? -29.141 -14.552 14.970 1.00 96.31 361 TYR A N 1
ATOM 2836 C CA . TYR A 1 361 ? -28.512 -13.347 14.417 1.00 96.31 361 TYR A CA 1
ATOM 2837 C C . TYR A 1 361 ? -27.043 -13.290 14.826 1.00 96.31 361 TYR A C 1
ATOM 2839 O O . TYR A 1 361 ? -26.695 -13.750 15.916 1.00 96.31 361 TYR A O 1
ATOM 2847 N N . ALA A 1 362 ? -26.178 -12.695 14.009 1.00 95.31 362 ALA A N 1
ATOM 2848 C CA . ALA A 1 362 ? -24.837 -12.363 14.470 1.00 95.31 362 ALA A CA 1
ATOM 2849 C C . ALA A 1 362 ? -24.921 -11.228 15.500 1.00 95.31 362 ALA A C 1
ATOM 2851 O O . ALA A 1 362 ? -25.689 -10.279 15.323 1.00 95.31 362 ALA A O 1
ATOM 2852 N N . ILE A 1 363 ? -24.153 -11.342 16.584 1.00 95.56 363 ILE A N 1
ATOM 2853 C CA . ILE A 1 363 ? -24.184 -10.400 17.707 1.00 95.56 363 ILE A CA 1
ATOM 2854 C C . ILE A 1 363 ? -22.798 -9.796 17.890 1.00 95.56 363 ILE A C 1
ATOM 2856 O O . ILE A 1 363 ? -21.840 -10.538 18.095 1.00 95.56 363 ILE A O 1
ATOM 2860 N N . ALA A 1 364 ? -22.705 -8.467 17.871 1.00 94.31 364 ALA A N 1
ATOM 2861 C CA . ALA A 1 364 ? -21.549 -7.744 18.396 1.00 94.31 364 ALA A CA 1
ATOM 2862 C C . ALA A 1 364 ? -21.903 -7.180 19.776 1.00 94.31 364 ALA A C 1
ATOM 2864 O O . ALA A 1 364 ? -22.794 -6.339 19.879 1.00 94.31 364 ALA A O 1
ATOM 2865 N N . GLU A 1 365 ? -21.238 -7.655 20.826 1.00 95.56 365 GLU A N 1
ATOM 2866 C CA . GLU A 1 365 ? -21.405 -7.178 22.203 1.00 95.56 365 GLU A CA 1
ATOM 2867 C C . GLU A 1 365 ? -20.148 -6.440 22.657 1.00 95.56 365 GLU A C 1
ATOM 2869 O O . GLU A 1 365 ? -19.044 -6.941 22.451 1.00 95.56 365 GLU A O 1
ATOM 2874 N N . ALA A 1 366 ? -20.300 -5.276 23.293 1.00 95.94 366 ALA A N 1
ATOM 2875 C CA . ALA A 1 366 ? -19.170 -4.549 23.865 1.00 95.94 366 ALA A CA 1
ATOM 2876 C C . ALA A 1 366 ? -19.582 -3.606 25.006 1.00 95.94 366 ALA A C 1
ATOM 2878 O O . ALA A 1 366 ? -20.755 -3.286 25.203 1.00 95.94 366 ALA A O 1
ATOM 2879 N N . THR A 1 367 ? -18.580 -3.115 25.730 1.00 97.12 367 THR A N 1
ATOM 2880 C CA . THR A 1 367 ? -18.678 -1.985 26.654 1.00 97.12 367 THR A CA 1
ATOM 2881 C C . THR A 1 367 ? -17.913 -0.797 26.070 1.00 97.12 367 THR A C 1
ATOM 2883 O O . THR A 1 367 ? -16.692 -0.844 25.911 1.00 97.12 367 THR A O 1
ATOM 2886 N N . ALA A 1 368 ? -18.619 0.286 25.759 1.00 94.50 368 ALA A N 1
ATOM 2887 C CA . ALA A 1 368 ? -18.042 1.537 25.286 1.00 94.50 368 ALA A CA 1
ATOM 2888 C C . ALA A 1 368 ? -17.757 2.484 26.459 1.00 94.50 368 ALA A C 1
ATOM 2890 O O . ALA A 1 368 ? -18.611 2.726 27.315 1.00 94.50 368 ALA A O 1
ATOM 2891 N N . LYS A 1 369 ? -16.554 3.064 26.485 1.00 95.38 369 LYS A N 1
ATOM 2892 C CA . LYS A 1 369 ? -16.174 4.099 27.462 1.00 95.38 369 LYS A CA 1
ATOM 2893 C C . LYS A 1 369 ? -16.751 5.455 27.031 1.00 95.38 369 LYS A C 1
ATOM 2895 O O . LYS A 1 369 ? -17.088 5.626 25.860 1.00 95.38 369 LYS A O 1
ATOM 2900 N N . PRO A 1 370 ? -16.879 6.444 27.929 1.00 95.56 370 PRO A N 1
ATOM 2901 C CA . PRO A 1 370 ? -17.375 7.764 27.547 1.00 95.56 370 PRO A CA 1
ATOM 2902 C C . PRO A 1 370 ? -16.622 8.355 26.349 1.00 95.56 370 PRO A C 1
ATOM 2904 O O . PRO A 1 370 ? -15.388 8.320 26.318 1.00 95.56 370 PRO A O 1
ATOM 2907 N N . HIS A 1 371 ? -17.363 8.912 25.391 1.00 90.56 371 HIS A N 1
ATOM 2908 C CA . HIS A 1 371 ? -16.842 9.549 24.174 1.00 90.56 371 HIS A CA 1
ATOM 2909 C C . HIS A 1 371 ? -15.996 8.652 23.255 1.00 90.56 371 HIS A C 1
ATOM 2911 O O . HIS A 1 371 ? -15.174 9.162 22.489 1.00 90.56 371 HIS A O 1
ATOM 2917 N N . THR A 1 372 ? -16.152 7.328 23.326 1.00 91.12 372 THR A N 1
ATOM 2918 C CA . THR A 1 372 ? -15.543 6.420 22.346 1.00 91.12 372 THR A CA 1
ATOM 2919 C C . THR A 1 372 ? -16.464 6.174 21.162 1.00 91.12 372 THR A C 1
ATOM 2921 O O . THR A 1 372 ? -17.682 6.332 21.249 1.00 91.12 372 THR A O 1
ATOM 2924 N N . VAL A 1 373 ? -15.854 5.770 20.053 1.00 90.88 373 VAL A N 1
ATOM 2925 C CA . VAL A 1 373 ? -16.545 5.351 18.840 1.00 90.88 373 VAL A CA 1
ATOM 2926 C C . VAL A 1 373 ? -16.170 3.904 18.588 1.00 90.88 373 VAL A C 1
ATOM 2928 O O . VAL A 1 373 ? -14.980 3.592 18.499 1.00 90.88 373 VAL A O 1
ATOM 2931 N N . ASP A 1 374 ? -17.188 3.070 18.436 1.00 92.38 374 ASP A N 1
ATOM 2932 C CA . ASP A 1 374 ? -17.050 1.716 17.923 1.00 92.38 374 ASP A CA 1
ATOM 2933 C C . ASP A 1 374 ? -17.725 1.655 16.554 1.00 92.38 374 ASP A C 1
ATOM 2935 O O . ASP A 1 374 ? -18.721 2.339 16.300 1.00 92.38 374 ASP A O 1
ATOM 2939 N N . GLY A 1 375 ? -17.196 0.842 15.651 1.00 89.75 375 GLY A N 1
ATOM 2940 C CA . GLY A 1 375 ? -17.775 0.714 14.328 1.00 89.75 375 GLY A CA 1
ATOM 2941 C C . GLY A 1 375 ? -17.572 -0.657 13.712 1.00 89.75 375 GLY A C 1
ATOM 2942 O O . GLY A 1 375 ? -16.599 -1.353 14.012 1.00 89.75 375 GLY A O 1
ATOM 2943 N N . TYR A 1 376 ? -18.535 -1.037 12.880 1.00 88.50 376 TYR A N 1
ATOM 2944 C CA . TYR A 1 376 ? -18.710 -2.392 12.384 1.00 88.50 376 TYR A CA 1
ATOM 2945 C C . TYR A 1 376 ? -19.076 -2.392 10.905 1.00 88.50 376 TYR A C 1
ATOM 2947 O O . TYR A 1 376 ? -19.936 -1.615 10.482 1.00 88.50 376 TYR A O 1
ATOM 2955 N N . LEU A 1 377 ? -18.472 -3.300 10.142 1.00 85.50 377 LEU A N 1
ATOM 2956 C CA . LEU A 1 377 ? -18.909 -3.667 8.794 1.00 85.50 377 LEU A CA 1
ATOM 2957 C C . LEU A 1 377 ? -19.670 -4.986 8.869 1.00 85.50 377 LEU A C 1
ATOM 2959 O O . LEU A 1 377 ? -19.278 -5.889 9.615 1.00 85.50 377 LEU A O 1
ATOM 2963 N N . PHE A 1 378 ? -20.754 -5.105 8.112 1.00 87.19 378 PHE A N 1
ATOM 2964 C CA . PHE A 1 378 ? -21.576 -6.308 8.107 1.00 87.19 378 PHE A CA 1
ATOM 2965 C C . PHE A 1 378 ? -22.119 -6.632 6.716 1.00 87.19 378 PHE A C 1
ATOM 2967 O O . PHE A 1 378 ? -22.331 -5.744 5.890 1.00 87.19 378 PHE A O 1
ATOM 2974 N N . ASN A 1 379 ? -22.393 -7.917 6.506 1.00 84.38 379 ASN A N 1
ATOM 2975 C CA . ASN A 1 379 ? -23.161 -8.427 5.377 1.00 84.38 379 ASN A CA 1
ATOM 2976 C C . ASN A 1 379 ? -24.471 -9.004 5.899 1.00 84.38 379 ASN A C 1
ATOM 2978 O O . ASN A 1 379 ? -24.471 -9.771 6.866 1.00 84.38 379 ASN A O 1
ATOM 2982 N N . GLY A 1 380 ? -25.578 -8.610 5.281 1.00 90.31 380 GLY A N 1
ATOM 2983 C CA . GLY A 1 380 ? -26.928 -8.797 5.788 1.00 90.31 380 GLY A CA 1
ATOM 2984 C C . GLY A 1 380 ? -27.632 -7.494 6.165 1.00 90.31 380 GLY A C 1
ATOM 2985 O O . GLY A 1 380 ? -27.390 -6.435 5.591 1.00 90.31 380 GLY A O 1
ATOM 2986 N N . GLU A 1 381 ? -28.535 -7.574 7.139 1.00 94.12 381 GLU A N 1
ATOM 2987 C CA . GLU A 1 381 ? -29.356 -6.442 7.583 1.00 94.12 381 GLU A CA 1
ATOM 2988 C C . GLU A 1 381 ? -29.109 -6.126 9.061 1.00 94.12 381 GLU A C 1
ATOM 2990 O O . GLU A 1 381 ? -29.067 -7.022 9.904 1.00 94.12 381 GLU A O 1
ATOM 2995 N N . PHE A 1 382 ? -28.960 -4.842 9.392 1.00 94.94 382 PHE A N 1
ATOM 2996 C CA . PHE A 1 382 ? -28.971 -4.394 10.781 1.00 94.94 382 PHE A CA 1
ATOM 2997 C C . PHE A 1 382 ? -30.399 -4.462 11.334 1.00 94.94 382 PHE A C 1
ATOM 2999 O O . PHE A 1 382 ? -31.306 -3.846 10.777 1.00 94.94 382 PHE A O 1
ATOM 3006 N N . VAL A 1 383 ? -30.588 -5.176 12.444 1.00 97.06 383 VAL A N 1
ATOM 3007 C CA . VAL A 1 383 ? -31.921 -5.504 12.972 1.00 97.06 383 VAL A CA 1
ATOM 3008 C C . VAL A 1 383 ? -32.263 -4.697 14.218 1.00 97.06 383 VAL A C 1
ATOM 3010 O O . VAL A 1 383 ? -33.361 -4.154 14.330 1.00 97.06 383 VAL A O 1
ATOM 3013 N N . ALA A 1 384 ? -31.342 -4.646 15.181 1.00 97.31 384 ALA A N 1
ATOM 3014 C CA . ALA A 1 384 ? -31.614 -4.095 16.503 1.00 97.31 384 ALA A CA 1
ATOM 3015 C C . ALA A 1 384 ? -30.338 -3.629 17.213 1.00 97.31 384 ALA A C 1
ATOM 3017 O O . ALA A 1 384 ? -29.239 -4.127 16.943 1.00 97.31 384 ALA A O 1
ATOM 3018 N N . LEU A 1 385 ? -30.517 -2.717 18.168 1.00 97.56 385 LEU A N 1
ATOM 3019 C CA . LEU A 1 385 ? -29.501 -2.272 19.116 1.00 97.56 385 LEU A CA 1
ATOM 3020 C C . LEU A 1 385 ? -30.090 -2.273 20.527 1.00 97.56 385 LEU A C 1
ATOM 3022 O O . LEU A 1 385 ? -30.991 -1.495 20.821 1.00 97.56 385 LEU A O 1
ATOM 3026 N N . ASP A 1 386 ? -29.537 -3.107 21.398 1.00 97.44 386 ASP A N 1
ATOM 3027 C CA . ASP A 1 386 ? -29.778 -3.052 22.841 1.00 97.44 386 ASP A CA 1
ATOM 3028 C C . ASP A 1 386 ? -28.614 -2.292 23.480 1.00 97.44 386 ASP A C 1
ATOM 3030 O O . ASP A 1 386 ? -27.477 -2.736 23.338 1.00 97.44 386 ASP A O 1
ATOM 3034 N N . ALA A 1 387 ? -28.851 -1.152 24.126 1.00 97.38 387 ALA A N 1
ATOM 3035 C CA . ALA A 1 387 ? -27.808 -0.352 24.768 1.00 97.38 387 ALA A CA 1
ATOM 3036 C C . ALA A 1 387 ? -28.304 0.236 26.093 1.00 97.38 387 ALA A C 1
ATOM 3038 O O . ALA A 1 387 ? -29.453 0.663 26.203 1.00 97.38 387 ALA A O 1
ATOM 3039 N N . ASP A 1 388 ? -27.432 0.286 27.100 1.00 95.69 388 ASP A N 1
ATOM 3040 C CA . ASP A 1 388 ? -27.715 0.969 28.366 1.00 95.69 388 ASP A CA 1
ATOM 3041 C C . ASP A 1 388 ? -26.463 1.698 28.888 1.00 95.69 388 ASP A C 1
ATOM 3043 O O . ASP A 1 388 ? -25.505 1.033 29.305 1.00 95.69 388 ASP A O 1
ATOM 3047 N N . PRO A 1 389 ? -26.452 3.048 28.891 1.00 96.62 389 PRO A N 1
ATOM 3048 C CA . PRO A 1 389 ? -27.440 3.942 28.271 1.00 96.62 389 PRO A CA 1
ATOM 3049 C C . PRO A 1 389 ? -27.361 3.948 26.733 1.00 96.62 389 PRO A C 1
ATOM 3051 O O . PRO A 1 389 ? -26.379 3.482 26.153 1.00 96.62 389 PRO A O 1
ATOM 3054 N N . ASP A 1 390 ? -28.374 4.530 26.082 1.00 96.69 390 ASP A N 1
ATOM 3055 C CA . ASP A 1 390 ? -28.389 4.746 24.629 1.00 96.69 390 ASP A CA 1
ATOM 3056 C C . ASP A 1 390 ? -27.153 5.536 24.148 1.00 96.69 390 ASP A C 1
ATOM 3058 O O . ASP A 1 390 ? -26.679 6.438 24.856 1.00 96.69 390 ASP A O 1
ATOM 3062 N N . PRO A 1 391 ? -26.648 5.264 22.927 1.00 96.88 391 PRO A N 1
ATOM 3063 C CA . PRO A 1 391 ? -25.560 6.044 22.353 1.00 96.88 391 PRO A CA 1
ATOM 3064 C C . PRO A 1 391 ? -25.957 7.508 22.154 1.00 96.88 391 PRO A C 1
ATOM 3066 O O . PRO A 1 391 ? -27.125 7.847 21.955 1.00 96.88 391 PRO A O 1
ATOM 3069 N N . ALA A 1 392 ? -24.955 8.387 22.131 1.00 96.44 392 ALA A N 1
ATOM 3070 C CA . ALA A 1 392 ? -25.162 9.788 21.780 1.00 96.44 392 ALA A CA 1
ATOM 3071 C C . ALA A 1 392 ? -25.502 9.951 20.293 1.00 96.44 392 ALA A C 1
ATOM 3073 O O . ALA A 1 392 ? -26.355 10.766 19.941 1.00 96.44 392 ALA A O 1
ATOM 3074 N N . GLU A 1 393 ? -24.850 9.171 19.429 1.00 96.44 393 GLU A N 1
ATOM 3075 C CA . GLU A 1 393 ? -25.155 9.110 18.002 1.00 96.44 393 GLU A CA 1
ATOM 3076 C C . GLU A 1 393 ? -25.051 7.673 17.496 1.00 96.44 393 GLU A C 1
ATOM 3078 O O . GLU A 1 393 ? -24.189 6.901 17.919 1.00 96.44 393 GLU A O 1
ATOM 3083 N N . LEU A 1 394 ? -25.913 7.337 16.541 1.00 95.44 394 LEU A N 1
ATOM 3084 C CA . LEU A 1 394 ? -25.879 6.070 15.833 1.00 95.44 394 LEU A CA 1
ATOM 3085 C C . LEU A 1 394 ? -25.972 6.351 14.338 1.00 95.44 394 LEU A C 1
ATOM 3087 O O . LEU A 1 394 ? -26.833 7.111 13.890 1.00 95.44 394 LEU A O 1
ATOM 3091 N N . TRP A 1 395 ? -25.093 5.726 13.568 1.00 92.69 395 TRP A N 1
ATOM 3092 C CA . TRP A 1 395 ? -25.117 5.805 12.114 1.00 92.69 395 TRP A CA 1
ATOM 3093 C C . TRP A 1 395 ? -25.257 4.407 11.542 1.00 92.69 395 TRP A C 1
ATOM 3095 O O . TRP A 1 395 ? -24.501 3.514 11.917 1.00 92.69 395 TRP A O 1
ATOM 3105 N N . ILE A 1 396 ? -26.197 4.225 10.620 1.00 90.31 396 ILE A N 1
ATOM 3106 C CA . ILE A 1 396 ? -26.431 2.955 9.931 1.00 90.31 396 ILE A CA 1
ATOM 3107 C C . ILE A 1 396 ? -26.284 3.213 8.438 1.00 90.31 396 ILE A C 1
ATOM 3109 O O . ILE A 1 396 ? -26.920 4.105 7.881 1.00 90.31 396 ILE A O 1
ATOM 3113 N N . SER A 1 397 ? -25.380 2.479 7.797 1.00 83.69 397 SER A N 1
ATOM 3114 C CA . SER A 1 397 ? -25.052 2.602 6.371 1.00 83.69 397 SER A CA 1
ATOM 3115 C C . SER A 1 397 ? -24.727 4.037 5.921 1.00 83.69 397 SER A C 1
ATOM 3117 O O . SER A 1 397 ? -24.900 4.404 4.764 1.00 83.69 397 SER A O 1
ATOM 3119 N N . GLY A 1 398 ? -24.177 4.846 6.837 1.00 75.31 398 GLY A N 1
ATOM 3120 C CA . GLY A 1 398 ? -23.787 6.237 6.589 1.00 75.31 398 GLY A CA 1
ATOM 3121 C C . GLY A 1 398 ? -24.866 7.285 6.860 1.00 75.31 398 GLY A C 1
ATOM 3122 O O . GLY A 1 398 ? -24.538 8.468 6.815 1.00 75.31 398 GLY A O 1
ATOM 3123 N N . ASP A 1 399 ? -26.093 6.883 7.189 1.00 84.50 399 ASP A N 1
ATOM 3124 C CA . ASP A 1 399 ? -27.156 7.794 7.607 1.00 84.50 399 ASP A CA 1
ATOM 3125 C C . ASP A 1 399 ? -27.236 7.847 9.135 1.00 84.50 399 ASP A C 1
ATOM 3127 O O . ASP A 1 399 ? -27.262 6.813 9.807 1.00 84.50 399 ASP A O 1
ATOM 3131 N N . GLN A 1 400 ? -27.284 9.058 9.694 1.00 91.12 400 GLN A N 1
ATOM 3132 C CA . GLN A 1 400 ? -27.514 9.238 11.124 1.00 91.12 400 GLN A CA 1
ATOM 3133 C C . GLN A 1 400 ? -28.965 8.883 11.444 1.00 91.12 400 GLN A C 1
ATOM 3135 O O . GLN A 1 400 ? -29.896 9.427 10.841 1.00 91.12 400 GLN A O 1
ATOM 3140 N N . VAL A 1 401 ? -29.157 8.003 12.419 1.00 93.31 401 VAL A N 1
ATOM 3141 C CA . VAL A 1 401 ? -30.473 7.596 12.909 1.00 93.31 401 VAL A CA 1
ATOM 3142 C C . VAL A 1 401 ? -30.640 8.021 14.362 1.00 93.31 401 VAL A C 1
ATOM 3144 O O . VAL A 1 401 ? -29.669 8.184 15.096 1.00 93.31 401 VAL A O 1
ATOM 3147 N N . ASP A 1 402 ? -31.888 8.214 14.783 1.00 94.88 402 ASP A N 1
ATOM 3148 C CA . ASP A 1 402 ? -32.207 8.441 16.191 1.00 94.88 402 ASP A CA 1
ATOM 3149 C C . ASP A 1 402 ? -32.173 7.085 16.923 1.00 94.88 402 ASP A C 1
ATOM 3151 O O . ASP A 1 402 ? -33.002 6.226 16.591 1.00 94.88 402 ASP A O 1
ATOM 3155 N N . PRO A 1 403 ? -31.260 6.864 17.893 1.00 93.06 403 PRO A N 1
ATOM 3156 C CA . PRO A 1 403 ? -31.154 5.589 18.603 1.00 93.06 403 PRO A CA 1
ATOM 3157 C C . PRO A 1 403 ? -32.481 5.146 19.229 1.00 93.06 403 PRO A C 1
ATOM 3159 O O . PRO A 1 403 ? -32.821 3.970 19.179 1.00 93.06 403 PRO A O 1
ATOM 3162 N N . ALA A 1 404 ? -33.304 6.093 19.696 1.00 91.38 404 ALA A N 1
ATOM 3163 C CA . ALA A 1 404 ? -34.599 5.803 20.317 1.00 91.38 404 ALA A CA 1
ATOM 3164 C C . ALA A 1 404 ? -35.651 5.248 19.335 1.00 91.38 404 ALA A C 1
ATOM 3166 O O . ALA A 1 404 ? -36.744 4.852 19.747 1.00 91.38 404 ALA A O 1
ATOM 3167 N N . THR A 1 405 ? -35.364 5.273 18.030 1.00 92.69 405 THR A N 1
ATOM 3168 C CA . THR A 1 405 ? -36.229 4.719 16.977 1.00 92.69 405 THR A CA 1
ATOM 3169 C C . THR A 1 405 ? -35.818 3.320 16.534 1.00 92.69 405 THR A C 1
ATOM 3171 O O . THR A 1 405 ? -36.568 2.686 15.790 1.00 92.69 405 THR A O 1
ATOM 3174 N N . VAL A 1 406 ? -34.661 2.836 16.988 1.00 94.69 406 VAL A N 1
ATOM 3175 C CA . VAL A 1 406 ? -34.148 1.507 16.664 1.00 94.69 406 VAL A CA 1
ATOM 3176 C C . VAL A 1 406 ? -34.752 0.472 17.622 1.00 94.69 406 VAL A C 1
ATOM 3178 O O . VAL A 1 406 ? -34.857 0.742 18.820 1.00 94.69 406 VAL A O 1
ATOM 3181 N N . PRO A 1 407 ? -35.171 -0.709 17.133 1.00 95.75 407 PRO A N 1
ATOM 3182 C CA . PRO A 1 407 ? -35.628 -1.791 17.997 1.00 95.75 407 PRO A CA 1
ATOM 3183 C C . PRO A 1 407 ? -34.546 -2.214 18.999 1.00 95.75 407 PRO A C 1
ATOM 3185 O O . PRO A 1 407 ? -33.393 -2.414 18.623 1.00 95.75 407 PRO A O 1
ATOM 3188 N N . SER A 1 408 ? -34.932 -2.417 20.260 1.00 94.38 408 SER A N 1
ATOM 3189 C CA . SER A 1 408 ? -34.035 -2.920 21.312 1.00 94.38 408 SER A CA 1
ATOM 3190 C C . SER A 1 408 ? -33.776 -4.423 21.224 1.00 94.38 408 SER A C 1
ATOM 3192 O O . SER A 1 408 ? -32.895 -4.952 21.894 1.00 94.38 408 SER A O 1
ATOM 3194 N N . SER A 1 409 ? -34.560 -5.147 20.427 1.00 93.94 409 SER A N 1
ATOM 3195 C CA . SER A 1 409 ? -34.367 -6.574 20.200 1.00 93.94 409 SER A CA 1
ATOM 3196 C C . SER A 1 409 ? -34.875 -6.981 18.815 1.00 93.94 409 SER A C 1
ATOM 3198 O O . SER A 1 409 ? -35.762 -6.317 18.275 1.00 93.94 409 SER A O 1
ATOM 3200 N N . PRO A 1 410 ? -34.386 -8.099 18.250 1.00 92.00 410 PRO A N 1
ATOM 3201 C CA . PRO A 1 410 ? -34.916 -8.629 16.995 1.00 92.00 410 PRO A CA 1
ATOM 3202 C C . PRO A 1 410 ? -36.407 -8.994 17.027 1.00 92.00 410 PRO A C 1
ATOM 3204 O O . PRO A 1 410 ? -37.031 -9.108 15.979 1.00 92.00 410 PRO A O 1
ATOM 3207 N N . GLU A 1 411 ? -36.992 -9.207 18.210 1.00 89.69 411 GLU A N 1
ATOM 3208 C CA . GLU A 1 411 ? -38.424 -9.504 18.355 1.00 89.69 411 GLU A CA 1
ATOM 3209 C C . GLU A 1 411 ? -39.302 -8.247 18.233 1.00 89.69 411 GLU A C 1
ATOM 3211 O O . GLU A 1 411 ? -40.499 -8.359 17.954 1.00 89.69 411 GLU A O 1
ATOM 3216 N N . ASP A 1 412 ? -38.708 -7.068 18.440 1.00 83.25 412 ASP A N 1
ATOM 3217 C CA . ASP A 1 412 ? -39.373 -5.764 18.386 1.00 83.25 412 ASP A CA 1
ATOM 3218 C C . ASP A 1 412 ? -39.269 -5.090 17.001 1.00 83.25 412 ASP A C 1
ATOM 3220 O O . ASP A 1 412 ? -39.870 -4.028 16.805 1.00 83.25 412 ASP A O 1
ATOM 3224 N N . ALA A 1 413 ? -38.499 -5.683 16.078 1.00 76.06 413 ALA A N 1
ATOM 3225 C CA . ALA A 1 413 ? -38.154 -5.141 14.760 1.00 76.06 413 ALA A CA 1
ATOM 3226 C C . ALA A 1 413 ? -39.238 -5.326 13.681 1.00 76.06 413 ALA A C 1
ATOM 3228 O O . ALA A 1 413 ? -39.938 -6.370 13.668 1.00 76.06 413 ALA A O 1
#